Protein 4LLS (pdb70)

Radius of gyration: 24.39 Å; Cα contacts (8 Å, |Δi|>4): 1020; chains: 2; bounding box: 48×54×74 Å

Sequence (590 aa):
DLGTENLYFQSMFTQRLDDAAAAAVQAHFDKVLAAFEPLPIVEAMAHATSGGKRLRGFLVLETARLHDIAAGEAIWSATAIEALHAYSLVHDDLPCMDNDDMRRGQPTVHKKWDDATAVLAGDALQTLAFELVTHPGASASAEVRADLALSLARASGAQGMVLGQALDIAAETARAPLSLDEITRLQQGKTGALIGWSAQAGARLAQADTAALKRRYAQALGLAFQIADDILDVTGDSAQVGKAVGKDASAGKATFVSLLGLDAARARAMSLIDEACDSLATYGAKADTLRETARFVVRRTHSMFTQRLDAAAAAVQAHFDKVLAAFEPLPIVEAMAHATSGGKRLRGFLVLETARRLHDIAAGEAIWSATAIEALHAYSLVHDDLPCMDNDDMRRGQPTVHKKWDDATAVLAGDALQTLAFELVTHPGASASAEVRADLALSLARASGAQGMVLGQALDIAAETARAPLSLDEITRLQQQGKTGALIGWSAQAGARLAQADTAALKRYAQALGLAFQIADDILDVTGDSAQVGKAVGKDASAGKATFVSLLGLDAARARRAMSSLIDEACDSSLATYGAKADTLRETARFVVRRTH

CATH classification: 1.10.600.10

Organism: Roseobacter denitrificans (strain ATCC 33942 / OCh 114) (NCBI:txid375451)

Nearest PDB structures (foldseek):
  4llt-assembly1_B  TM=9.983E-01  e=2.658E-37  Roseobacter denitrificans OCh 114
  4kkm-assembly1_B  TM=9.474E-01  e=1.154E-19  Zymomonas mobilis subsp. mobilis ZM4 = ATCC 31821
  4kkm-assembly1_A  TM=9.435E-01  e=1.154E-19  Zymomonas mobilis subsp. mobilis ZM4 = ATCC 31821
  3lom-assembly1_B  TM=9.064E-01  e=6.558E-15  Legionella pneumophila subsp. pneumophila str. Philadelphia 1
  3lom-assembly1_A  TM=9.097E-01  e=1.657E-14  Legionella pneumophila subsp. pneumophila str. Philadelphia 1

Structure (mmCIF, N/CA/C/O backbone):
data_4LLS
#
_entry.id   4LLS
#
_cell.length_a   51.095
_cell.length_b   83.032
_cell.length_c   71.386
_cell.angle_alpha   90.00
_cell.angle_beta   108.87
_cell.angle_gamma   90.00
#
_symmetry.space_group_name_H-M   'P 1 21 1'
#
loop_
_entity.id
_entity.type
_entity.pdbx_description
1 polymer Geranyltranstransferase
2 non-polymer '3-METHYLBUT-3-ENYL TRIHYDROGEN DIPHOSPHATE'
3 non-polymer 'GERANYL S-THIOLODIPHOSPHATE'
4 non-polymer 'CALCIUM ION'
5 water water
#
loop_
_atom_site.group_PDB
_atom_site.id
_atom_site.type_symbol
_atom_site.label_atom_id
_atom_site.label_alt_id
_atom_site.label_comp_id
_atom_site.label_asym_id
_atom_site.label_entity_id
_atom_site.label_seq_id
_atom_site.pdbx_PDB_ins_code
_atom_site.Cartn_x
_atom_site.Cartn_y
_atom_site.Cartn_z
_atom_site.occupancy
_atom_site.B_iso_or_equiv
_atom_site.auth_seq_id
_atom_site.auth_comp_id
_atom_site.auth_asym_id
_atom_site.auth_atom_id
_atom_site.pdbx_PDB_model_num
ATOM 1 N N . ASP A 1 12 ? 9.379 21.959 -0.548 1.00 46.66 -10 ASP A N 1
ATOM 2 C CA . ASP A 1 12 ? 8.670 21.743 -1.847 1.00 46.94 -10 ASP A CA 1
ATOM 3 C C . ASP A 1 12 ? 8.879 20.305 -2.319 1.00 44.04 -10 ASP A C 1
ATOM 4 O O . ASP A 1 12 ? 10.005 19.885 -2.599 1.00 33.14 -10 ASP A O 1
ATOM 6 N N . LEU A 1 13 ? 7.796 19.537 -2.359 1.00 39.95 -9 LEU A N 1
ATOM 7 C CA . LEU A 1 13 ? 7.889 18.117 -2.715 1.00 36.28 -9 LEU A CA 1
ATOM 8 C C . LEU A 1 13 ? 7.729 17.874 -4.220 1.00 35.13 -9 LEU A C 1
ATOM 9 O O . LEU A 1 13 ? 7.856 16.731 -4.684 1.00 32.90 -9 LEU A O 1
ATOM 14 N N . GLY A 1 14 ? 7.480 18.942 -4.991 1.00 35.13 -8 GLY A N 1
ATOM 15 C CA . GLY A 1 14 ? 7.365 18.824 -6.444 1.00 32.28 -8 GLY A CA 1
ATOM 16 C C . GLY A 1 14 ? 6.126 18.056 -6.897 1.00 28.86 -8 GLY A C 1
ATOM 17 O O . GLY A 1 14 ? 6.091 17.515 -8.011 1.00 25.62 -8 GLY A O 1
ATOM 18 N N . THR A 1 15 ? 5.119 17.987 -6.024 1.00 28.14 -7 THR A N 1
ATOM 19 C CA . THR A 1 15 ? 3.902 17.213 -6.291 1.00 23.34 -7 THR A CA 1
ATOM 20 C C . THR A 1 15 ? 3.041 17.814 -7.388 1.00 23.58 -7 THR A C 1
ATOM 21 O O . THR A 1 15 ? 2.489 17.093 -8.221 1.00 20.00 -7 THR A O 1
ATOM 25 N N . GLU A 1 16 ? 2.879 19.131 -7.378 1.00 22.09 -6 GLU A N 1
ATOM 26 C CA . GLU A 1 16 ? 2.051 19.780 -8.387 1.00 22.26 -6 GLU A CA 1
ATOM 27 C C . GLU A 1 16 ? 2.543 19.444 -9.808 1.00 19.03 -6 GLU A C 1
ATOM 28 O O . GLU A 1 16 ? 1.744 19.301 -10.746 1.00 19.95 -6 GLU A O 1
ATOM 34 N N . ASN A 1 17 ? 3.867 19.321 -9.926 1.00 20.19 -5 ASN A N 1
ATOM 35 C CA . ASN A 1 17 ? 4.501 19.085 -11.220 1.00 16.05 -5 ASN A CA 1
ATOM 36 C C . ASN A 1 17 ? 4.102 17.743 -11.799 1.00 15.36 -5 ASN A C 1
ATOM 37 O O . ASN A 1 17 ? 4.319 17.479 -12.977 1.00 17.02 -5 ASN A O 1
ATOM 42 N N . LEU A 1 18 ? 3.568 16.867 -10.957 1.00 16.63 -4 LEU A N 1
ATOM 43 C CA . LEU A 1 18 ? 3.194 15.516 -11.397 1.00 16.87 -4 LEU A CA 1
ATOM 44 C C . LEU A 1 18 ? 1.770 15.359 -11.852 1.00 14.57 -4 LEU A C 1
ATOM 45 O O . LEU A 1 18 ? 1.411 14.341 -12.449 1.00 16.64 -4 LEU A O 1
ATOM 50 N N . TYR A 1 19 ? 0.921 16.364 -11.602 1.00 14.35 -3 TYR A N 1
ATOM 51 C CA . TYR A 1 19 ? -0.440 16.362 -12.095 1.00 13.66 -3 TYR A CA 1
ATOM 52 C C . TYR A 1 19 ? -1.169 15.062 -11.727 1.00 15.07 -3 TYR A C 1
ATOM 53 O O . TYR A 1 19 ? -1.836 14.457 -12.551 1.00 17.23 -3 TYR A O 1
ATOM 62 N N . PHE A 1 20 ? -1.135 14.736 -10.440 1.00 15.72 -2 PHE A N 1
ATOM 63 C CA . PHE A 1 20 ? -1.998 13.658 -9.983 1.00 17.15 -2 PHE A CA 1
ATOM 64 C C . PHE A 1 20 ? -3.474 14.056 -10.075 1.00 16.21 -2 PHE A C 1
ATOM 65 O O . PHE A 1 20 ? -3.823 15.221 -9.919 1.00 16.23 -2 PHE A O 1
ATOM 73 N N . GLN A 1 21 ? -4.348 13.094 -10.334 1.00 16.34 -1 GLN A N 1
ATOM 74 C CA . GLN A 1 21 ? -5.756 13.351 -10.523 1.00 16.66 -1 GLN A CA 1
ATOM 75 C C . GLN A 1 21 ? -6.365 14.015 -9.290 1.00 18.52 -1 GLN A C 1
ATOM 76 O O . GLN A 1 21 ? -5.992 13.728 -8.141 1.00 17.65 -1 GLN A O 1
ATOM 82 N N . SER A 1 22 ? -7.242 14.976 -9.537 1.00 15.94 0 SER A N 1
ATOM 83 C CA . SER A 1 22 ? -7.860 15.759 -8.479 1.00 16.53 0 SER A CA 1
ATOM 84 C C . SER A 1 22 ? -8.497 14.920 -7.354 1.00 16.31 0 SER A C 1
ATOM 85 O O . SER A 1 22 ? -8.301 15.197 -6.177 1.00 17.02 0 SER A O 1
ATOM 88 N N . MET A 1 23 ? -9.243 13.907 -7.732 1.00 17.90 1 MET A N 1
ATOM 89 C CA . MET A 1 23 ? -9.983 13.136 -6.726 1.00 18.42 1 MET A CA 1
ATOM 90 C C . MET A 1 23 ? -8.968 12.396 -5.855 1.00 17.80 1 MET A C 1
ATOM 91 O O . MET A 1 23 ? -9.153 12.298 -4.632 1.00 17.52 1 MET A O 1
ATOM 96 N N . PHE A 1 24 ? -7.950 11.811 -6.482 1.00 14.60 2 PHE A N 1
ATOM 97 C CA . PHE A 1 24 ? -6.870 11.141 -5.758 1.00 14.79 2 PHE A CA 1
ATOM 98 C C . PHE A 1 24 ? -6.217 12.122 -4.793 1.00 13.85 2 PHE A C 1
ATOM 99 O O . PHE A 1 24 ? -6.140 11.847 -3.588 1.00 15.66 2 PHE A O 1
ATOM 107 N N . THR A 1 25 ? -5.844 13.306 -5.257 1.00 14.50 3 THR A N 1
ATOM 108 C CA . THR A 1 25 ? -5.182 14.263 -4.399 1.00 14.75 3 THR A CA 1
ATOM 109 C C . THR A 1 25 ? -6.072 14.660 -3.206 1.00 15.14 3 THR A C 1
ATOM 110 O O . THR A 1 25 ? -5.586 14.735 -2.074 1.00 18.33 3 THR A O 1
ATOM 114 N N . GLN A 1 26 ? -7.349 14.948 -3.459 1.00 15.92 4 GLN A N 1
ATOM 115 C CA . GLN A 1 26 ? -8.285 15.364 -2.415 1.00 17.70 4 GLN A CA 1
ATOM 116 C C . GLN A 1 26 ? -8.431 14.240 -1.372 1.00 18.98 4 GLN A C 1
ATOM 117 O O . GLN A 1 26 ? -8.364 14.483 -0.149 1.00 17.96 4 GLN A O 1
ATOM 123 N N . ARG A 1 27 ? -8.581 13.021 -1.863 1.00 15.27 5 ARG A N 1
ATOM 124 C CA . ARG A 1 27 ? -8.809 11.846 -0.997 1.00 15.14 5 ARG A CA 1
ATOM 125 C C . ARG A 1 27 ? -7.592 11.506 -0.183 1.00 16.37 5 ARG A C 1
ATOM 126 O O . ARG A 1 27 ? -7.717 11.105 0.987 1.00 16.30 5 ARG A O 1
ATOM 134 N N . LEU A 1 28 ? -6.394 11.679 -0.735 1.00 15.48 6 LEU A N 1
ATOM 135 C CA . LEU A 1 28 ? -5.173 11.381 0.002 1.00 14.72 6 LEU A CA 1
ATOM 136 C C . LEU A 1 28 ? -4.992 12.436 1.091 1.00 17.76 6 LEU A C 1
ATOM 137 O O . LEU A 1 28 ? -4.623 12.135 2.239 1.00 17.01 6 LEU A O 1
ATOM 142 N N . ASP A 1 29 ? -5.239 13.692 0.760 1.00 16.02 7 ASP A N 1
ATOM 143 C CA A ASP A 1 29 ? -5.137 14.793 1.729 0.50 18.16 7 ASP A CA 1
ATOM 144 C CA B ASP A 1 29 ? -5.102 14.765 1.743 0.50 18.35 7 ASP A CA 1
ATOM 145 C C . ASP A 1 29 ? -6.133 14.572 2.863 1.00 18.48 7 ASP A C 1
ATOM 146 O O . ASP A 1 29 ? -5.812 14.778 4.040 1.00 19.77 7 ASP A O 1
ATOM 155 N N . ALA A 1 30 ? -7.338 14.136 2.518 1.00 17.80 8 ALA A N 1
ATOM 156 C CA . ALA A 1 30 ? -8.401 13.975 3.538 1.00 20.53 8 ALA A CA 1
ATOM 157 C C . ALA A 1 30 ? -8.046 12.783 4.406 1.00 19.50 8 ALA A C 1
ATOM 158 O O . ALA A 1 30 ? -8.252 12.816 5.627 1.00 20.04 8 ALA A O 1
ATOM 160 N N . ALA A 1 31 ? -7.448 11.759 3.813 1.00 17.60 9 ALA A N 1
ATOM 161 C CA . ALA A 1 31 ? -7.113 10.556 4.574 1.00 18.20 9 ALA A CA 1
ATOM 162 C C . ALA A 1 31 ? -5.986 10.878 5.554 1.00 15.85 9 ALA A C 1
ATOM 163 O O . ALA A 1 31 ? -5.994 10.441 6.733 1.00 16.41 9 ALA A O 1
ATOM 165 N N . ALA A 1 32 ? -5.020 11.683 5.148 1.00 16.97 10 ALA A N 1
ATOM 166 C CA . ALA A 1 32 ? -3.938 12.033 6.060 1.00 16.01 10 ALA A CA 1
ATOM 167 C C . ALA A 1 32 ? -4.480 12.812 7.243 1.00 16.52 10 ALA A C 1
ATOM 168 O O . ALA A 1 32 ? -4.083 12.580 8.389 1.00 18.04 10 ALA A O 1
ATOM 170 N N . ALA A 1 33 ? -5.351 13.764 6.979 1.00 15.60 11 ALA A N 1
ATOM 171 C CA . ALA A 1 33 ? -5.919 14.550 8.073 1.00 16.78 11 ALA A CA 1
ATOM 172 C C . ALA A 1 33 ? -6.791 13.653 8.992 1.00 15.16 11 ALA A C 1
ATOM 173 O O . ALA A 1 33 ? -6.728 13.809 10.221 1.00 16.51 11 ALA A O 1
ATOM 175 N N . ALA A 1 34 ? -7.561 12.731 8.417 1.00 15.17 12 ALA A N 1
ATOM 176 C CA . ALA A 1 34 ? -8.414 11.835 9.179 1.00 15.18 12 ALA A CA 1
ATOM 177 C C . ALA A 1 34 ? -7.623 10.872 10.068 1.00 14.59 12 ALA A C 1
ATOM 178 O O . ALA A 1 34 ? -7.965 10.696 11.227 1.00 12.70 12 ALA A O 1
ATOM 180 N N . VAL A 1 35 ? -6.525 10.331 9.544 1.00 13.62 13 VAL A N 1
ATOM 181 C CA . VAL A 1 35 ? -5.673 9.452 10.346 1.00 13.24 13 VAL A CA 1
ATOM 182 C C . VAL A 1 35 ? -5.038 10.231 11.486 1.00 12.83 13 VAL A C 1
ATOM 183 O O . VAL A 1 35 ? -5.002 9.769 12.622 1.00 12.41 13 VAL A O 1
ATOM 187 N N . GLN A 1 36 ? -4.516 11.411 11.209 1.00 12.62 14 GLN A N 1
ATOM 188 C CA . GLN A 1 36 ? -3.914 12.207 12.273 1.00 12.78 14 GLN A CA 1
ATOM 189 C C . GLN A 1 36 ? -4.932 12.556 13.342 1.00 13.97 14 GLN A C 1
ATOM 190 O O . GLN A 1 36 ? -4.628 12.429 14.535 1.00 13.42 14 GLN A O 1
ATOM 196 N N . ALA A 1 37 ? -6.153 12.888 12.927 1.00 13.12 15 ALA A N 1
ATOM 197 C CA . ALA A 1 37 ? -7.202 13.246 13.893 1.00 15.08 15 ALA A CA 1
ATOM 198 C C . ALA A 1 37 ? -7.541 12.075 14.779 1.00 15.15 15 ALA A C 1
ATOM 199 O O . ALA A 1 37 ? -7.761 12.230 15.973 1.00 15.96 15 ALA A O 1
ATOM 201 N N . HIS A 1 38 ? -7.531 10.878 14.212 1.00 13.90 16 HIS A N 1
ATOM 202 C CA . HIS A 1 38 ? -7.866 9.683 14.961 1.00 14.04 16 HIS A CA 1
ATOM 203 C C . HIS A 1 38 ? -6.756 9.325 15.942 1.00 12.94 16 HIS A C 1
ATOM 204 O O . HIS A 1 38 ? -7.046 8.999 17.096 1.00 13.93 16 HIS A O 1
ATOM 211 N N . PHE A 1 39 ? -5.500 9.422 15.550 1.00 13.20 17 PHE A N 1
ATOM 212 C CA . PHE A 1 39 ? -4.393 9.252 16.494 1.00 12.77 17 PHE A CA 1
ATOM 213 C C . PHE A 1 39 ? -4.512 10.253 17.633 1.00 12.69 17 PHE A C 1
ATOM 214 O O . PHE A 1 39 ? -4.391 9.926 18.792 1.00 14.23 17 PHE A O 1
ATOM 222 N N . ASP A 1 40 ? -4.826 11.481 17.290 1.00 13.24 18 ASP A N 1
ATOM 223 C CA . ASP A 1 40 ? -4.919 12.530 18.308 1.00 13.85 18 ASP A CA 1
ATOM 224 C C . ASP A 1 40 ? -5.979 12.157 19.329 1.00 14.87 18 ASP A C 1
ATOM 225 O O . ASP A 1 40 ? -5.781 12.298 20.535 1.00 14.89 18 ASP A O 1
ATOM 230 N N . LYS A 1 41 ? -7.134 11.719 18.851 1.00 14.45 19 LYS A N 1
ATOM 231 C CA . LYS A 1 41 ? -8.263 11.400 19.741 1.00 15.35 19 LYS A CA 1
ATOM 232 C C . LYS A 1 41 ? -7.960 10.183 20.612 1.00 17.91 19 LYS A C 1
ATOM 233 O O . LYS A 1 41 ? -8.180 10.187 21.822 1.00 18.42 19 LYS A O 1
ATOM 239 N N . VAL A 1 42 ? -7.365 9.153 20.014 1.00 15.45 20 VAL A N 1
ATOM 240 C CA . VAL A 1 42 ? -7.086 7.937 20.757 1.00 15.18 20 VAL A CA 1
ATOM 241 C C . VAL A 1 42 ? -5.981 8.132 21.803 1.00 15.53 20 VAL A C 1
ATOM 242 O O . VAL A 1 42 ? -6.129 7.702 22.949 1.00 16.97 20 VAL A O 1
ATOM 246 N N . LEU A 1 43 ? -4.938 8.873 21.471 1.00 13.84 21 LEU A N 1
ATOM 247 C CA . LEU A 1 43 ? -3.796 9.097 22.343 1.00 14.34 21 LEU A CA 1
ATOM 248 C C . LEU A 1 43 ? -4.119 10.118 23.453 1.00 16.58 21 LEU A C 1
ATOM 249 O O . LEU A 1 43 ? -3.488 10.126 24.500 1.00 17.42 21 LEU A O 1
ATOM 254 N N . ALA A 1 44 ? -5.154 10.919 23.221 1.00 17.74 22 ALA A N 1
ATOM 255 C CA . ALA A 1 44 ? -5.589 11.889 24.242 1.00 18.28 22 ALA A CA 1
ATOM 256 C C . ALA A 1 44 ? -5.995 11.221 25.539 1.00 20.85 22 ALA A C 1
ATOM 257 O O . ALA A 1 44 ? -5.974 11.887 26.576 1.00 23.05 22 ALA A O 1
ATOM 259 N N . ALA A 1 45 ? -6.440 9.967 25.453 1.00 20.07 23 ALA A N 1
ATOM 260 C CA . ALA A 1 45 ? -6.890 9.195 26.622 1.00 23.55 23 ALA A CA 1
ATOM 261 C C . ALA A 1 45 ? -5.735 8.663 27.463 1.00 23.31 23 ALA A C 1
ATOM 262 O O . ALA A 1 45 ? -5.968 8.193 28.586 1.00 28.16 23 AL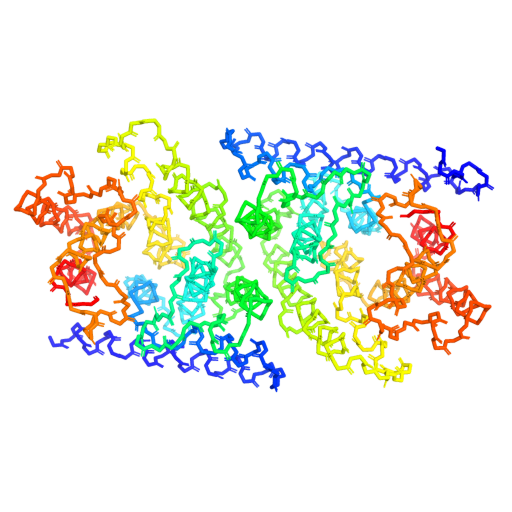A A O 1
ATOM 264 N N . PHE A 1 46 ? -4.504 8.755 26.955 1.00 18.25 24 PHE A N 1
ATOM 265 C CA . PHE A 1 46 ? -3.330 8.193 27.626 1.00 16.17 24 PHE A CA 1
ATOM 266 C C . PHE A 1 46 ? -2.605 9.271 28.459 1.00 21.23 24 PHE A C 1
ATOM 267 O O . PHE A 1 46 ? -2.719 10.491 28.194 1.00 23.85 24 PHE A O 1
ATOM 275 N N . GLU A 1 47 ? -1.819 8.843 29.449 1.00 19.51 25 GLU A N 1
ATOM 276 C CA . GLU A 1 47 ? -1.145 9.794 30.341 1.00 23.26 25 GLU A CA 1
ATOM 277 C C . GLU A 1 47 ? -0.051 10.555 29.626 1.00 27.09 25 GLU A C 1
ATOM 278 O O . GLU A 1 47 ? 0.701 9.971 28.851 1.00 25.42 25 GLU A O 1
ATOM 284 N N . PRO A 1 48 ? 0.197 11.800 30.056 1.00 34.13 26 PRO A N 1
ATOM 285 C CA . PRO A 1 48 ? 1.225 12.633 29.451 1.00 37.55 26 PRO A CA 1
ATOM 286 C C . PRO A 1 48 ? 2.642 12.311 29.936 1.00 40.76 26 PRO A C 1
ATOM 287 O O . PRO A 1 48 ? 3.216 13.058 30.736 1.00 48.04 26 PRO A O 1
ATOM 291 N N . LEU A 1 49 ? 3.169 11.174 29.496 1.00 27.63 27 LEU A N 1
ATOM 292 C CA . LEU A 1 49 ? 4.488 10.728 29.864 1.00 24.12 27 LEU A CA 1
ATOM 293 C C . LEU A 1 49 ? 5.348 10.634 28.613 1.00 23.26 27 LEU A C 1
ATOM 294 O O . LEU A 1 49 ? 4.810 10.585 27.502 1.00 22.10 27 LEU A O 1
ATOM 299 N N . PRO A 1 50 ? 6.673 10.565 28.768 1.00 23.24 28 PRO A N 1
ATOM 300 C CA . PRO A 1 50 ? 7.527 10.574 27.596 1.00 21.86 28 PRO A CA 1
ATOM 301 C C . PRO A 1 50 ? 7.182 9.468 26.597 1.00 20.39 28 PRO A C 1
ATOM 302 O O . PRO A 1 50 ? 7.147 9.710 25.402 1.00 19.26 28 PRO A O 1
ATOM 306 N N . ILE A 1 51 ? 6.878 8.278 27.088 1.00 20.10 29 ILE A N 1
ATOM 307 C CA . ILE A 1 51 ? 6.582 7.198 26.171 1.00 22.54 29 ILE A CA 1
ATOM 308 C C . ILE A 1 51 ? 5.402 7.559 25.270 1.00 18.28 29 ILE A C 1
ATOM 309 O O . ILE A 1 51 ? 5.392 7.197 24.083 1.00 16.41 29 ILE A O 1
ATOM 314 N N . VAL A 1 52 ? 4.378 8.172 25.830 1.00 17.26 30 VAL A N 1
ATOM 315 C CA . VAL A 1 52 ? 3.183 8.535 25.071 1.00 18.16 30 VAL A CA 1
ATOM 316 C C . VAL A 1 52 ? 3.463 9.699 24.120 1.00 17.28 30 VAL A C 1
ATOM 317 O O . VAL A 1 52 ? 2.962 9.736 22.984 1.00 17.38 30 VAL A O 1
ATOM 321 N N . GLU A 1 53 ? 4.260 10.659 24.565 1.00 18.89 31 GLU A N 1
ATOM 322 C CA . GLU A 1 53 ? 4.712 11.720 23.670 1.00 19.10 31 GLU A CA 1
ATOM 323 C C . GLU A 1 53 ? 5.493 11.138 22.480 1.00 15.16 31 GLU A C 1
ATOM 324 O O . GLU A 1 53 ? 5.363 11.604 21.343 1.00 16.96 31 GLU A O 1
ATOM 330 N N . ALA A 1 54 ? 6.316 10.134 22.756 1.00 15.24 32 ALA A N 1
ATOM 331 C CA . ALA A 1 54 ? 7.062 9.410 21.717 1.00 14.82 32 ALA A CA 1
ATOM 332 C C . ALA A 1 54 ? 6.149 8.624 20.753 1.00 12.31 32 ALA A C 1
ATOM 333 O O . ALA A 1 54 ? 6.366 8.604 19.554 1.00 13.43 32 ALA A O 1
ATOM 335 N N . MET A 1 55 ? 5.083 8.044 21.287 1.00 14.26 33 MET A N 1
ATOM 336 C CA . MET A 1 55 ? 4.086 7.410 20.441 1.00 14.82 33 MET A CA 1
ATOM 337 C C . MET A 1 55 ? 3.477 8.426 19.474 1.00 14.76 33 MET A C 1
ATOM 338 O O . MET A 1 55 ? 3.246 8.104 18.302 1.00 13.60 33 MET A O 1
ATOM 343 N N . ALA A 1 56 ? 3.146 9.622 19.964 1.00 13.17 34 ALA A N 1
ATOM 344 C CA . ALA A 1 56 ? 2.546 10.647 19.140 1.00 13.44 34 ALA A CA 1
ATOM 345 C C . ALA A 1 56 ? 3.562 11.144 18.106 1.00 13.25 34 ALA A C 1
ATOM 346 O O . ALA A 1 56 ? 3.228 11.363 16.928 1.00 17.32 34 ALA A O 1
ATOM 348 N N . HIS A 1 57 ? 4.809 11.288 18.526 1.00 14.55 35 HIS A N 1
ATOM 349 C CA . HIS A 1 57 ? 5.876 11.722 17.623 1.00 15.47 35 HIS A CA 1
ATOM 350 C C . HIS A 1 57 ? 5.988 10.759 16.445 1.00 14.56 35 HIS A C 1
ATOM 351 O O . HIS A 1 57 ? 6.144 11.150 15.291 1.00 17.12 35 HIS A O 1
ATOM 358 N N . ALA A 1 58 ? 6.037 9.476 16.770 1.00 13.22 36 ALA A N 1
ATOM 359 C CA . ALA A 1 58 ? 6.278 8.429 15.795 1.00 14.66 36 ALA A CA 1
ATOM 360 C C . ALA A 1 58 ? 5.140 8.207 14.816 1.00 13.19 36 ALA A C 1
ATOM 361 O O . ALA A 1 58 ? 5.358 7.638 13.711 1.00 16.01 36 ALA A O 1
ATOM 363 N N . THR A 1 59 ? 3.934 8.594 15.199 1.00 12.67 37 THR A N 1
ATOM 364 C CA . THR A 1 59 ? 2.797 8.437 14.364 1.00 13.72 37 THR A CA 1
ATOM 365 C C . THR A 1 59 ? 2.393 9.687 13.591 1.00 15.55 37 THR A C 1
ATOM 366 O O . THR A 1 59 ? 1.449 9.632 12.819 1.00 18.52 37 THR A O 1
ATOM 370 N N . SER A 1 60 ? 3.044 10.819 13.860 1.00 16.44 38 SER A N 1
ATOM 371 C CA . SER A 1 60 ? 2.762 12.051 13.174 1.00 18.58 38 SER A CA 1
ATOM 372 C C . SER A 1 60 ? 3.445 12.017 11.802 1.00 19.05 38 SER A C 1
ATOM 373 O O . SER A 1 60 ? 4.524 11.454 11.630 1.00 21.47 38 SER A O 1
ATOM 376 N N . GLY A 1 61 ? 2.783 12.600 10.829 1.00 22.42 39 GLY A N 1
ATOM 377 C CA . GLY A 1 61 ? 3.352 12.718 9.521 1.00 22.37 39 GLY A CA 1
ATOM 378 C C . GLY A 1 61 ? 3.330 11.405 8.767 1.00 19.25 39 GLY A C 1
ATOM 379 O O . GLY A 1 61 ? 2.655 10.456 9.150 1.00 20.96 39 GLY A O 1
ATOM 380 N N . GLY A 1 62 ? 4.079 11.369 7.699 1.00 20.00 40 GLY A N 1
ATOM 381 C CA . GLY A 1 62 ? 4.007 10.269 6.759 1.00 16.63 40 GLY A CA 1
ATOM 382 C C . GLY A 1 62 ? 3.032 10.509 5.653 1.00 15.28 40 GLY A C 1
ATOM 383 O O . GLY A 1 62 ? 2.127 11.347 5.757 1.00 17.04 40 GLY A O 1
ATOM 384 N N . LYS A 1 63 ? 3.222 9.789 4.561 1.00 13.88 41 LYS A N 1
ATOM 385 C CA . LYS A 1 63 ? 2.310 9.873 3.434 1.00 13.66 41 LYS A CA 1
ATOM 386 C C . LYS A 1 63 ? 0.944 9.251 3.717 1.00 12.66 41 LYS A C 1
ATOM 387 O O . LYS A 1 63 ? -0.058 9.563 3.023 1.00 14.48 41 LYS A O 1
ATOM 393 N N . ARG A 1 64 ? 0.881 8.349 4.694 1.00 12.31 42 ARG A N 1
ATOM 394 C CA . ARG A 1 64 ? -0.327 7.559 4.958 1.00 12.04 42 ARG A CA 1
ATOM 395 C C . ARG A 1 64 ? -0.747 6.643 3.833 1.00 12.09 42 ARG A C 1
ATOM 396 O O . ARG A 1 64 ? -1.946 6.340 3.668 1.00 11.87 42 ARG A O 1
ATOM 404 N N . LEU A 1 65 ? 0.187 6.133 3.058 1.00 11.58 43 LEU A N 1
ATOM 405 C CA . LEU A 1 65 ? -0.178 5.228 1.998 1.00 11.59 43 LEU A CA 1
ATOM 406 C C . LEU A 1 65 ? -1.016 4.054 2.531 1.00 11.06 43 LEU A C 1
ATOM 407 O O . LEU A 1 65 ? -2.016 3.653 1.920 1.00 11.81 43 LEU A O 1
ATOM 412 N N . ARG A 1 66 ? -0.572 3.431 3.615 1.00 10.83 44 ARG A N 1
ATOM 413 C CA . ARG A 1 66 ? -1.206 2.213 4.079 1.00 10.07 44 ARG A CA 1
ATOM 414 C C . ARG A 1 66 ? -2.594 2.538 4.657 1.00 10.55 44 ARG A C 1
ATOM 415 O O . ARG A 1 66 ? -3.577 1.896 4.317 1.00 9.61 44 ARG A O 1
ATOM 423 N N . GLY A 1 67 ? -2.694 3.572 5.471 1.00 11.37 45 GLY A N 1
ATOM 424 C CA . GLY A 1 67 ? -4.016 3.990 5.910 1.00 11.97 45 GLY A CA 1
ATOM 425 C C . GLY A 1 67 ? -4.958 4.433 4.809 1.00 10.61 45 GLY A C 1
ATOM 426 O O . GLY A 1 67 ? -6.164 4.090 4.781 1.00 11.27 45 GLY A O 1
ATOM 427 N N . PHE A 1 68 ? -4.382 5.075 3.803 1.00 11.83 46 PHE A N 1
ATOM 428 C CA . PHE A 1 68 ? -5.165 5.459 2.621 1.00 11.57 46 PHE A CA 1
ATOM 429 C C . PHE A 1 68 ? -5.687 4.251 1.879 1.00 11.34 46 PHE A C 1
ATOM 430 O O . PHE A 1 68 ? -6.852 4.230 1.417 1.00 12.72 46 PHE A O 1
ATOM 438 N N . LEU A 1 69 ? -4.863 3.225 1.710 1.00 10.93 47 LEU A N 1
ATOM 439 C CA . LEU A 1 69 ? -5.327 2.003 1.085 1.00 11.08 47 LEU A CA 1
ATOM 440 C C . LEU A 1 69 ? -6.524 1.402 1.804 1.00 11.54 47 LEU A C 1
ATOM 441 O O . LEU A 1 69 ? -7.452 0.885 1.189 1.00 11.52 47 LEU A O 1
ATOM 446 N N . VAL A 1 70 ? -6.473 1.419 3.136 1.00 10.60 48 VAL A N 1
ATOM 447 C CA . VAL A 1 70 ? -7.594 0.896 3.911 1.00 11.00 48 VAL A CA 1
ATOM 448 C C . VAL A 1 70 ? -8.848 1.706 3.632 1.00 11.21 48 VAL A C 1
ATOM 449 O O . VAL A 1 70 ? -9.900 1.154 3.305 1.00 11.83 48 VAL A O 1
ATOM 453 N N . LEU A 1 71 ? -8.722 3.010 3.711 1.00 11.95 49 LEU A N 1
ATOM 454 C CA . LEU A 1 71 ? -9.893 3.893 3.516 1.00 12.45 49 LEU A CA 1
ATOM 455 C C . LEU A 1 71 ? -10.444 3.759 2.105 1.00 12.39 49 LEU A C 1
ATOM 456 O O . LEU A 1 71 ? -11.654 3.745 1.901 1.00 12.73 49 LEU A O 1
ATOM 461 N N . GLU A 1 72 ? -9.575 3.661 1.125 1.00 11.83 50 GLU A N 1
ATOM 462 C CA . GLU A 1 72 ? -10.045 3.636 -0.262 1.00 12.91 50 GLU A CA 1
ATOM 463 C C . GLU A 1 72 ? -10.562 2.280 -0.688 1.00 13.91 50 GLU A C 1
ATOM 464 O O . GLU A 1 72 ? -11.498 2.189 -1.477 1.00 14.02 50 GLU A O 1
ATOM 470 N N . THR A 1 73 ? -9.986 1.189 -0.199 1.00 11.56 51 THR A N 1
ATOM 471 C CA . THR A 1 73 ? -10.581 -0.107 -0.461 1.00 11.63 51 THR A CA 1
ATOM 472 C C . THR A 1 73 ? -11.892 -0.280 0.309 1.00 13.92 51 THR A C 1
ATOM 473 O O . THR A 1 73 ? -12.798 -0.954 -0.174 1.00 14.00 51 THR A O 1
ATOM 477 N N . ALA A 1 74 ? -12.014 0.327 1.478 1.00 13.10 52 ALA A N 1
ATOM 478 C CA . ALA A 1 74 ? -13.315 0.336 2.180 1.00 14.10 52 ALA A CA 1
ATOM 479 C C . ALA A 1 74 ? -14.365 1.082 1.349 1.00 15.25 52 ALA A C 1
ATOM 480 O O . ALA A 1 74 ? -15.489 0.578 1.155 1.00 15.03 52 ALA A O 1
ATOM 482 N N . ARG A 1 75 ? -13.966 2.219 0.809 1.00 13.38 53 ARG A N 1
ATOM 483 C CA . ARG A 1 75 ? -14.872 3.027 -0.066 1.00 13.81 53 ARG A CA 1
ATOM 484 C C . ARG A 1 75 ? -15.326 2.188 -1.242 1.00 15.82 53 ARG A C 1
ATOM 485 O O . ARG A 1 75 ? -16.528 2.132 -1.595 1.00 18.06 53 ARG A O 1
ATOM 493 N N . LEU A 1 76 ? -14.399 1.446 -1.824 1.00 13.78 54 LEU A N 1
ATOM 494 C CA . LEU A 1 76 ? -14.660 0.588 -2.972 1.00 14.48 54 LEU A CA 1
ATOM 495 C C . LEU A 1 76 ? -15.742 -0.443 -2.642 1.00 18.13 54 LEU A C 1
ATOM 496 O O . LEU A 1 76 ? -16.520 -0.863 -3.524 1.00 17.52 54 LEU A O 1
ATOM 501 N N . HIS A 1 77 ? -15.767 -0.864 -1.375 1.00 15.68 55 HIS A N 1
ATOM 502 C CA . HIS A 1 77 ? -16.684 -1.911 -0.924 1.00 19.26 55 HIS A CA 1
ATOM 503 C C . HIS A 1 77 ? -17.847 -1.313 -0.115 1.00 17.33 55 HIS A C 1
ATOM 504 O O . HIS A 1 77 ? -18.574 -2.064 0.545 1.00 19.80 55 HIS A O 1
ATOM 511 N N . ASP A 1 78 ? -18.094 -0.027 -0.293 1.00 18.17 56 ASP A N 1
ATOM 512 C CA . ASP A 1 78 ? -19.199 0.706 0.360 1.00 19.05 56 ASP A CA 1
ATOM 513 C C . ASP A 1 78 ? -19.233 0.559 1.893 1.00 21.39 56 ASP A C 1
ATOM 514 O O . ASP A 1 78 ? -20.304 0.478 2.534 1.00 22.68 56 ASP A O 1
ATOM 519 N N . ILE A 1 79 ? -18.051 0.524 2.492 1.00 15.76 57 ILE A N 1
ATOM 520 C CA . ILE A 1 79 ? -17.913 0.505 3.947 1.00 16.56 57 ILE A CA 1
ATOM 521 C C . ILE A 1 79 ? -17.732 1.941 4.451 1.00 16.92 57 ILE A C 1
ATOM 522 O O . ILE A 1 79 ? -16.955 2.686 3.893 1.00 21.40 57 ILE A O 1
ATOM 527 N N . ALA A 1 80 ? -18.399 2.281 5.552 1.00 21.17 58 ALA A N 1
ATOM 528 C CA . ALA A 1 80 ? -18.418 3.641 6.079 1.00 22.66 58 ALA A CA 1
ATOM 529 C C . ALA A 1 80 ? -17.012 4.060 6.497 1.00 20.10 58 ALA A C 1
ATOM 530 O O . ALA A 1 80 ? -16.305 3.288 7.161 1.00 17.24 58 ALA A O 1
ATOM 532 N N . ALA A 1 81 ? -16.655 5.288 6.178 1.00 19.16 59 ALA A N 1
ATOM 533 C CA . ALA A 1 81 ? -15.382 5.874 6.568 1.00 18.05 59 ALA A CA 1
ATOM 534 C C . ALA A 1 81 ? -15.220 5.890 8.071 1.00 18.19 59 ALA A C 1
ATOM 535 O O . ALA A 1 81 ? -14.097 5.730 8.593 1.00 18.82 59 ALA A O 1
ATOM 537 N N . GLY A 1 82 ? -16.325 6.099 8.789 1.00 17.32 60 GLY A N 1
ATOM 538 C CA . GLY A 1 82 ? -16.280 6.158 10.232 1.00 18.08 60 GLY A CA 1
ATOM 539 C C . GLY A 1 82 ? -15.928 4.847 10.891 1.00 19.77 60 GLY A C 1
ATOM 540 O O . GLY A 1 82 ? -15.468 4.867 12.037 1.00 20.45 60 GLY A O 1
ATOM 541 N N . GLU A 1 83 ? -16.172 3.728 10.197 1.00 17.45 61 GLU A N 1
ATOM 542 C CA . GLU A 1 83 ? -15.695 2.398 10.602 1.00 16.96 61 GLU A CA 1
ATOM 543 C C . GLU A 1 83 ? -14.257 2.167 10.109 1.00 14.87 61 GLU A C 1
ATOM 544 O O . GLU A 1 83 ? -13.367 1.746 10.868 1.00 13.96 61 GLU A O 1
ATOM 550 N N . ALA A 1 84 ? -13.998 2.503 8.850 1.00 14.99 62 ALA A N 1
ATOM 551 C CA . ALA A 1 84 ? -12.736 2.141 8.228 1.00 14.23 62 ALA A CA 1
ATOM 552 C C . ALA A 1 84 ? -11.582 2.869 8.892 1.00 14.23 62 ALA A C 1
ATOM 553 O O . ALA A 1 84 ? -10.465 2.364 8.893 1.00 11.97 62 ALA A O 1
ATOM 555 N N . ILE A 1 85 ? -11.814 4.062 9.430 1.00 13.09 63 ILE A N 1
ATOM 556 C CA . ILE A 1 85 ? -10.750 4.834 10.096 1.00 11.78 63 ILE A CA 1
ATOM 557 C C . ILE A 1 85 ? -10.022 4.008 11.180 1.00 12.20 63 ILE A C 1
ATOM 558 O O . ILE A 1 85 ? -8.847 4.242 11.446 1.00 12.18 63 ILE A O 1
ATOM 563 N N . TRP A 1 86 ? -10.740 3.122 11.888 1.00 12.11 64 TRP A N 1
ATOM 564 C CA . TRP A 1 86 ? -10.110 2.339 12.939 1.00 12.64 64 TRP A CA 1
ATOM 565 C C . TRP A 1 86 ? -9.000 1.469 12.338 1.00 11.31 64 TRP A C 1
ATOM 566 O O . TRP A 1 86 ? -7.897 1.375 12.908 1.00 11.70 64 TRP A O 1
ATOM 577 N N . SER A 1 87 ? -9.313 0.751 11.267 1.00 11.37 65 SER A N 1
ATOM 578 C CA . SER A 1 87 ? -8.334 -0.122 10.630 1.00 10.83 65 SER A CA 1
ATOM 579 C C . SER A 1 87 ? -7.242 0.681 9.922 1.00 11.40 65 SER A C 1
AT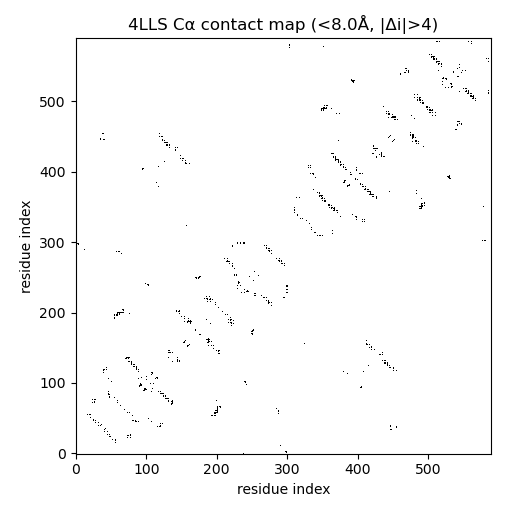OM 580 O O . SER A 1 87 ? -6.064 0.275 9.886 1.00 10.94 65 SER A O 1
ATOM 583 N N . ALA A 1 88 ? -7.581 1.831 9.378 1.00 11.31 66 ALA A N 1
ATOM 584 C CA . ALA A 1 88 ? -6.580 2.693 8.762 1.00 10.91 66 ALA A CA 1
ATOM 585 C C . ALA A 1 88 ? -5.562 3.189 9.776 1.00 9.89 66 ALA A C 1
ATOM 586 O O . ALA A 1 88 ? -4.351 3.248 9.498 1.00 10.76 66 ALA A O 1
ATOM 588 N N . THR A 1 89 ? -6.048 3.673 10.917 1.00 10.26 67 THR A N 1
ATOM 589 C CA . THR A 1 89 ? -5.185 4.087 11.995 1.00 10.14 67 THR A CA 1
ATOM 590 C C . THR A 1 89 ? -4.383 2.909 12.546 1.00 11.48 67 THR A C 1
ATOM 591 O O . THR A 1 89 ? -3.204 3.059 12.859 1.00 10.75 67 THR A O 1
ATOM 595 N N . ALA A 1 90 ? -5.015 1.748 12.634 1.00 10.18 68 ALA A N 1
ATOM 596 C CA . ALA A 1 90 ? -4.311 0.549 13.115 1.00 10.02 68 ALA A CA 1
ATOM 597 C C . ALA A 1 90 ? -3.085 0.250 12.275 1.00 10.26 68 ALA A C 1
ATOM 598 O O . ALA A 1 90 ? -2.010 -0.008 12.816 1.00 10.57 68 ALA A O 1
ATOM 600 N N . ILE A 1 91 ? -3.237 0.210 10.961 1.00 9.88 69 ILE A N 1
ATOM 601 C CA . ILE A 1 91 ? -2.077 -0.159 10.141 1.00 9.99 69 ILE A CA 1
ATOM 602 C C . ILE A 1 91 ? -1.013 0.928 10.210 1.00 9.35 69 ILE A C 1
ATOM 603 O O . ILE A 1 91 ? 0.188 0.615 10.158 1.00 10.01 69 ILE A O 1
ATOM 608 N N . GLU A 1 92 ? -1.421 2.195 10.297 1.00 9.04 70 GLU A N 1
ATOM 609 C CA . GLU A 1 92 ? -0.455 3.265 10.524 1.00 10.24 70 GLU A CA 1
ATOM 610 C C . GLU A 1 92 ? 0.305 3.163 11.865 1.00 9.65 70 GLU A C 1
ATOM 611 O O . GLU A 1 92 ? 1.502 3.467 11.948 1.00 10.76 70 GLU A O 1
ATOM 617 N N . ALA A 1 93 ? -0.377 2.676 12.897 1.00 10.00 71 ALA A N 1
ATOM 618 C CA . ALA A 1 93 ? 0.281 2.423 14.179 1.00 9.96 71 ALA A CA 1
ATOM 619 C C . ALA A 1 93 ? 1.288 1.286 14.068 1.00 11.05 71 ALA A C 1
ATOM 620 O O . ALA A 1 93 ? 2.416 1.353 14.573 1.00 10.18 71 ALA A O 1
ATOM 622 N N . LEU A 1 94 ? 0.909 0.216 13.390 1.00 9.37 72 LEU A N 1
ATOM 623 C CA . LEU A 1 94 ? 1.794 -0.939 13.187 1.00 9.66 72 LEU A CA 1
ATOM 624 C C . LEU A 1 94 ? 3.019 -0.478 12.383 1.00 10.58 72 LEU A C 1
ATOM 625 O O . LEU A 1 94 ? 4.167 -0.746 12.781 1.00 9.82 72 LEU A O 1
ATOM 630 N N . HIS A 1 95 ? 2.801 0.143 11.250 1.00 9.94 73 HIS A N 1
ATOM 631 C CA . HIS A 1 95 ? 3.879 0.680 10.442 1.00 10.32 73 HIS A CA 1
ATOM 632 C C . HIS A 1 95 ? 4.775 1.563 11.287 1.00 10.08 73 HIS A C 1
ATOM 633 O O . HIS A 1 95 ? 6.021 1.478 11.205 1.00 10.19 73 HIS A O 1
ATOM 640 N N . ALA A 1 96 ? 4.191 2.482 12.036 1.00 9.36 74 ALA A N 1
ATOM 641 C CA . ALA A 1 96 ? 4.996 3.398 12.842 1.00 10.68 74 ALA A CA 1
ATOM 642 C C . ALA A 1 96 ? 5.865 2.637 13.805 1.00 10.03 74 ALA A C 1
ATOM 643 O O . ALA A 1 96 ? 7.046 2.999 13.991 1.00 12.05 74 ALA A O 1
ATOM 645 N N . TYR A 1 97 ? 5.335 1.613 14.441 1.00 11.13 75 TYR A N 1
ATOM 646 C CA . TYR A 1 97 ? 6.126 0.832 15.406 1.00 11.61 75 TYR A CA 1
ATOM 647 C C . TYR A 1 97 ? 7.329 0.242 14.695 1.00 12.00 75 TYR A C 1
ATOM 648 O O . TYR A 1 97 ? 8.481 0.302 15.219 1.00 12.23 75 TYR A O 1
ATOM 657 N N . SER A 1 98 ? 7.126 -0.306 13.515 1.00 11.88 76 SER A N 1
ATOM 658 C CA . SER A 1 98 ? 8.208 -0.968 12.783 1.00 12.58 76 SER A CA 1
ATOM 659 C C . SER A 1 98 ? 9.327 0.007 12.476 1.00 14.05 76 SER A C 1
ATOM 660 O O . SER A 1 98 ? 10.498 -0.361 12.533 1.00 15.64 76 SER A O 1
ATOM 663 N N . LEU A 1 99 ? 8.985 1.258 12.220 1.00 11.15 77 LEU A N 1
ATOM 664 C CA . LEU A 1 99 ? 10.008 2.271 11.859 1.00 12.91 77 LEU A CA 1
ATOM 665 C C . LEU A 1 99 ? 10.758 2.706 13.123 1.00 12.98 77 LEU A C 1
ATOM 666 O O . LEU A 1 99 ? 11.976 2.945 13.067 1.00 14.87 77 LEU A O 1
ATOM 671 N N . VAL A 1 100 ? 10.084 2.804 14.245 1.00 11.73 78 VAL A N 1
ATOM 672 C CA . VAL A 1 100 ? 10.743 3.199 15.494 1.00 13.03 78 VAL A CA 1
ATOM 673 C C . VAL A 1 100 ? 11.806 2.161 15.802 1.00 14.20 78 VAL A C 1
ATOM 674 O O . VAL A 1 100 ? 12.951 2.492 16.175 1.00 15.33 78 VAL A O 1
ATOM 678 N N . HIS A 1 101 ? 11.443 0.898 15.728 1.00 13.40 79 HIS A N 1
ATOM 679 C CA . HIS A 1 101 ? 12.426 -0.166 15.972 1.00 13.60 79 HIS A CA 1
ATOM 680 C C . HIS A 1 101 ? 13.500 -0.251 14.905 1.00 14.79 79 HIS A C 1
ATOM 681 O O . HIS A 1 101 ? 14.677 -0.397 15.255 1.00 16.00 79 HIS A O 1
ATOM 688 N N . ASP A 1 102 ? 13.152 -0.134 13.628 1.00 16.37 80 ASP A N 1
ATOM 689 C CA . ASP A 1 102 ? 14.130 -0.175 12.545 1.00 15.45 80 ASP A CA 1
ATOM 690 C C . ASP A 1 102 ? 15.185 0.907 12.728 1.00 15.58 80 ASP A C 1
ATOM 691 O O . ASP A 1 102 ? 16.342 0.693 12.343 1.00 16.66 80 ASP A O 1
ATOM 696 N N . ASP A 1 103 ? 14.780 2.069 13.209 1.00 14.77 81 ASP A N 1
ATOM 697 C CA . ASP A 1 103 ? 15.694 3.219 13.277 1.00 15.96 81 ASP A CA 1
ATOM 698 C C . ASP A 1 103 ? 16.727 3.029 14.393 1.00 16.70 81 ASP A C 1
ATOM 699 O O . ASP A 1 103 ? 17.681 3.792 14.451 1.00 18.08 81 ASP A O 1
ATOM 704 N N . LEU A 1 104 ? 16.433 2.173 15.365 1.00 15.71 82 LEU A N 1
ATOM 705 C CA . LEU A 1 104 ? 17.292 1.974 16.555 1.00 16.03 82 LEU A CA 1
ATOM 706 C C . LEU A 1 104 ? 18.759 1.823 16.187 1.00 16.21 82 LEU A C 1
ATOM 707 O O . LEU A 1 104 ? 19.106 1.156 15.203 1.00 17.64 82 LEU A O 1
ATOM 712 N N . PRO A 1 105 ? 19.627 2.203 17.151 1.00 19.21 83 PRO A N 1
ATOM 713 C CA . PRO A 1 105 ? 21.061 1.971 16.928 1.00 19.02 83 PRO A CA 1
ATOM 714 C C . PRO A 1 105 ? 21.475 0.528 16.610 1.00 19.92 83 PRO A C 1
ATOM 715 O O . PRO A 1 105 ? 22.408 0.304 15.850 1.00 22.73 83 PRO A O 1
ATOM 719 N N . CYS A 1 106 ? 20.827 -0.448 17.238 1.00 18.53 84 CYS A N 1
ATOM 720 C CA . CYS A 1 106 ? 21.163 -1.836 17.028 1.00 20.70 84 CYS A CA 1
ATOM 721 C C . CYS A 1 106 ? 20.648 -2.376 15.696 1.00 18.61 84 CYS A C 1
ATOM 722 O O . CYS A 1 106 ? 20.895 -3.522 15.336 1.00 20.58 84 CYS A O 1
ATOM 725 N N . MET A 1 107 ? 19.798 -1.584 15.020 1.00 19.28 85 MET A N 1
ATOM 726 C CA . MET A 1 107 ? 19.293 -1.951 13.717 1.00 20.54 85 MET A CA 1
ATOM 727 C C . MET A 1 107 ? 19.871 -1.014 12.660 1.00 22.03 85 MET A C 1
ATOM 728 O O . MET A 1 107 ? 21.082 -1.060 12.386 1.00 23.59 85 MET A O 1
ATOM 733 N N . ASP A 1 108 ? 19.074 -0.117 12.088 1.00 20.44 86 ASP A N 1
ATOM 734 C CA . ASP A 1 108 ? 19.617 0.728 11.013 1.00 19.81 86 ASP A CA 1
ATOM 735 C C . ASP A 1 108 ? 20.303 1.987 11.532 1.00 21.86 86 ASP A C 1
ATOM 736 O O . ASP A 1 108 ? 21.037 2.665 10.776 1.00 22.13 86 ASP A O 1
ATOM 741 N N . ASN A 1 109 ? 20.051 2.354 12.783 1.00 19.90 87 ASN A N 1
ATOM 742 C CA . ASN A 1 109 ? 20.783 3.445 13.408 1.00 22.93 87 ASN A CA 1
ATOM 743 C C . ASN A 1 109 ? 20.622 4.740 12.617 1.00 25.00 87 ASN A C 1
ATOM 744 O O . ASN A 1 109 ? 21.595 5.319 12.117 1.00 27.58 87 ASN A O 1
ATOM 749 N N . ASP A 1 110 ? 19.391 5.241 12.563 1.00 21.70 88 ASP A N 1
ATOM 750 C CA . ASP A 1 110 ? 19.091 6.465 11.853 1.00 20.86 88 ASP A CA 1
ATOM 751 C C . ASP A 1 110 ? 18.641 7.577 12.777 1.00 22.76 88 ASP A C 1
ATOM 752 O O . ASP A 1 110 ? 17.893 7.340 13.730 1.00 23.08 88 ASP A O 1
ATOM 757 N N . ASP A 1 111 ? 19.111 8.788 12.487 1.00 21.40 89 ASP A N 1
ATOM 758 C CA . ASP A 1 111 ? 18.880 9.960 13.316 1.00 21.11 89 ASP A CA 1
ATOM 759 C C . ASP A 1 111 ? 17.659 10.802 12.932 1.00 18.99 89 ASP A C 1
ATOM 760 O O . ASP A 1 111 ? 17.178 11.593 13.743 1.00 20.40 89 ASP A O 1
ATOM 765 N N . MET A 1 112 ? 17.162 10.619 11.709 1.00 17.39 90 MET A N 1
ATOM 766 C CA . MET A 1 112 ? 16.071 11.411 11.182 1.00 19.21 90 MET A CA 1
ATOM 767 C C . MET A 1 112 ? 15.062 10.530 10.447 1.00 17.32 90 MET A C 1
ATOM 768 O O . MET A 1 112 ? 15.440 9.566 9.780 1.00 19.55 90 MET A O 1
ATOM 773 N N . ARG A 1 113 ? 13.791 10.863 10.618 1.00 18.59 91 ARG A N 1
ATOM 774 C CA . ARG A 1 113 ? 12.667 10.153 9.981 1.00 18.73 91 ARG A CA 1
ATOM 775 C C . ARG A 1 113 ? 11.568 11.214 9.837 1.00 19.11 91 ARG A C 1
ATOM 776 O O . ARG A 1 113 ? 11.252 11.926 10.777 1.00 18.93 91 ARG A O 1
ATOM 784 N N . ARG A 1 114 ? 10.981 11.292 8.653 1.00 21.93 92 ARG A N 1
ATOM 785 C CA . ARG A 1 114 ? 9.907 12.248 8.372 1.00 17.92 92 ARG A CA 1
ATOM 786 C C . ARG A 1 114 ? 10.305 13.698 8.715 1.00 19.47 92 ARG A C 1
ATOM 787 O O . ARG A 1 114 ? 9.454 14.507 9.131 1.00 20.39 92 ARG A O 1
ATOM 795 N N . GLY A 1 115 ? 11.584 13.991 8.524 1.00 18.35 93 GLY A N 1
ATOM 796 C CA . GLY A 1 115 ? 12.137 15.340 8.698 1.00 19.86 93 GLY A CA 1
ATOM 797 C C . GLY A 1 115 ? 12.402 15.738 10.129 1.00 22.73 93 GLY A C 1
ATOM 798 O O . GLY A 1 115 ? 12.716 16.898 10.407 1.00 23.73 93 GLY A O 1
ATOM 799 N N . GLN A 1 116 ? 12.245 14.792 11.051 1.00 20.37 94 GLN A N 1
ATOM 800 C CA . GLN A 1 116 ? 12.405 15.070 12.465 1.00 21.95 94 GLN A CA 1
ATOM 801 C C . GLN A 1 116 ? 13.359 14.066 13.108 1.00 19.14 94 GLN A C 1
ATOM 802 O O . GLN A 1 116 ? 13.608 12.984 12.565 1.00 19.34 94 GLN A O 1
ATOM 808 N N . PRO A 1 117 ? 13.868 14.383 14.294 1.00 20.56 95 PRO A N 1
ATOM 809 C CA . PRO A 1 117 ? 14.709 13.401 14.962 1.00 18.60 95 PRO A CA 1
ATOM 810 C C . PRO A 1 117 ? 13.905 12.138 15.223 1.00 17.82 95 PRO A C 1
ATOM 811 O O . PRO A 1 117 ? 12.686 12.207 15.466 1.00 21.00 95 PRO A O 1
ATOM 815 N N . THR A 1 118 ? 14.584 11.014 15.124 1.00 18.68 96 THR A N 1
ATOM 816 C CA . THR A 1 118 ? 13.999 9.754 15.528 1.00 20.45 96 THR A CA 1
ATOM 817 C C . THR A 1 118 ? 13.752 9.682 17.031 1.00 20.60 96 THR A C 1
ATOM 818 O O . THR A 1 118 ? 14.294 10.450 17.824 1.00 18.84 96 THR A O 1
ATOM 822 N N . VAL A 1 119 ? 12.905 8.746 17.452 1.00 18.60 97 VAL A N 1
ATOM 823 C CA . VAL A 1 119 ? 12.520 8.679 18.830 1.00 18.42 97 VAL A CA 1
ATOM 824 C C . VAL A 1 119 ? 13.727 8.516 19.758 1.00 16.32 97 VAL A C 1
ATOM 825 O O . VAL A 1 119 ? 13.770 9.128 20.828 1.00 19.39 97 VAL A O 1
ATOM 829 N N . HIS A 1 120 ? 14.634 7.595 19.428 1.00 16.62 98 HIS A N 1
ATOM 830 C CA . HIS A 1 120 ? 15.752 7.326 20.326 1.00 16.05 98 HIS A CA 1
ATOM 831 C C . HIS A 1 120 ? 16.694 8.524 20.432 1.00 20.15 98 HIS A C 1
ATOM 832 O O . HIS A 1 120 ? 17.434 8.624 21.383 1.00 22.03 98 HIS A O 1
ATOM 839 N N . LYS A 1 121 ? 16.692 9.367 19.410 1.00 20.61 99 LYS A N 1
ATOM 840 C CA . LYS A 1 121 ? 17.509 10.597 19.423 1.00 23.12 99 LYS A CA 1
ATOM 841 C C . LYS A 1 121 ? 16.870 11.691 20.261 1.00 23.04 99 LYS A C 1
ATOM 842 O O . LYS A 1 121 ? 17.537 12.344 21.067 1.00 27.74 99 LYS A O 1
ATOM 848 N N . LYS A 1 122 ? 15.563 11.890 20.109 1.00 21.40 100 LYS A N 1
ATOM 849 C CA . LYS A 1 122 ? 14.831 12.891 20.852 1.00 23.51 100 LYS A CA 1
ATOM 850 C C . LYS A 1 122 ? 14.649 12.518 22.325 1.00 25.81 100 LYS A C 1
ATOM 851 O O . LYS A 1 122 ? 14.587 13.373 23.204 1.00 24.30 100 LYS A O 1
ATOM 857 N N . TRP A 1 123 ? 14.509 11.228 22.580 1.00 22.05 101 TRP A N 1
ATOM 858 C CA . TRP A 1 123 ? 14.430 10.725 23.926 1.00 22.37 101 TRP A CA 1
ATOM 859 C C . TRP A 1 123 ? 15.662 9.845 24.196 1.00 23.06 101 TRP A C 1
ATOM 860 O O . TRP A 1 123 ? 16.758 10.374 24.391 1.00 25.63 101 TRP A O 1
ATOM 871 N N . ASP A 1 124 ? 15.521 8.520 24.146 1.00 18.61 102 ASP A N 1
ATOM 872 C CA . ASP A 1 124 ? 16.601 7.572 24.360 1.00 19.33 102 ASP A CA 1
ATOM 873 C C . ASP A 1 124 ? 16.143 6.189 23.871 1.00 20.34 102 ASP A C 1
ATOM 874 O O . ASP A 1 124 ? 14.994 6.053 23.402 1.00 19.64 102 ASP A O 1
ATOM 879 N N . ASP A 1 125 ? 17.053 5.218 23.876 1.00 21.04 103 ASP A N 1
ATOM 880 C CA . ASP A 1 125 ? 16.783 3.932 23.260 1.00 20.17 103 ASP A CA 1
ATOM 881 C C . ASP A 1 125 ? 15.608 3.270 23.994 1.00 19.00 103 ASP A C 1
ATOM 882 O O . ASP A 1 125 ? 14.772 2.642 23.349 1.00 17.53 103 ASP A O 1
ATOM 887 N N . ALA A 1 126 ? 15.580 3.300 25.317 1.00 17.05 104 ALA A N 1
ATOM 888 C CA . ALA A 1 126 ? 14.526 2.579 26.077 1.00 15.58 104 ALA A CA 1
ATOM 889 C C . ALA A 1 126 ? 13.156 3.131 25.698 1.00 17.27 104 ALA A C 1
ATOM 890 O O . ALA A 1 126 ? 12.183 2.378 25.515 1.00 16.78 104 ALA A O 1
ATOM 892 N N . THR A 1 127 ? 13.066 4.443 25.615 1.00 15.93 105 THR A N 1
ATOM 893 C CA . THR A 1 127 ? 11.808 5.076 25.253 1.00 15.34 105 THR A CA 1
ATOM 894 C C . THR A 1 127 ? 11.388 4.630 23.841 1.00 16.55 105 THR A C 1
ATOM 895 O O . THR A 1 127 ? 10.188 4.371 23.610 1.00 15.17 105 THR A O 1
ATOM 899 N N . ALA A 1 128 ? 12.345 4.482 22.927 1.00 14.52 106 ALA A N 1
ATOM 900 C CA . ALA A 1 128 ? 12.053 4.056 21.571 1.00 14.67 106 ALA A CA 1
ATOM 901 C C . ALA A 1 128 ? 11.574 2.617 21.566 1.00 14.66 106 ALA A C 1
ATOM 902 O O . ALA A 1 128 ? 10.578 2.279 20.885 1.00 14.90 106 ALA A O 1
ATOM 904 N N . VAL A 1 129 ? 12.257 1.732 22.296 1.00 14.82 107 VAL A N 1
ATOM 905 C CA . VAL A 1 129 ? 11.818 0.346 22.376 1.00 14.39 107 VAL A CA 1
ATOM 906 C C . VAL A 1 129 ? 10.383 0.283 22.891 1.00 14.04 107 VAL A C 1
ATOM 907 O O . VAL A 1 129 ? 9.514 -0.383 22.268 1.00 12.38 107 VAL A O 1
ATOM 911 N N . LEU A 1 130 ? 10.085 1.010 23.953 1.00 13.41 108 LEU A N 1
ATOM 912 C CA . LEU A 1 130 ? 8.779 0.892 24.591 1.00 12.39 108 LEU A CA 1
ATOM 913 C C . LEU A 1 130 ? 7.705 1.565 23.773 1.00 12.97 108 LEU A C 1
ATOM 914 O O . LEU A 1 130 ? 6.572 1.065 23.698 1.00 13.30 108 LEU A O 1
ATOM 919 N N . ALA A 1 131 ? 8.015 2.704 23.146 1.00 13.65 109 ALA A N 1
ATOM 920 C CA . ALA A 1 131 ? 7.024 3.361 22.319 1.00 11.89 109 ALA A CA 1
ATOM 921 C C . ALA A 1 131 ? 6.683 2.463 21.132 1.00 11.61 109 ALA A C 1
ATOM 922 O O . ALA A 1 131 ? 5.499 2.382 20.782 1.00 12.48 109 ALA A O 1
ATOM 924 N N . GLY A 1 132 ? 7.660 1.824 20.486 1.00 12.57 110 GLY A N 1
ATOM 925 C CA . GLY A 1 132 ? 7.366 0.899 19.415 1.00 11.18 110 GLY A CA 1
ATOM 926 C C . GLY A 1 132 ? 6.521 -0.262 19.922 1.00 12.08 110 GLY A C 1
ATOM 927 O O . GLY A 1 132 ? 5.558 -0.644 19.279 1.00 11.96 110 GLY A O 1
ATOM 928 N N . ASP A 1 133 ? 6.820 -0.782 21.117 1.00 11.43 111 ASP A N 1
ATOM 929 C CA . ASP A 1 133 ? 6.099 -1.904 21.695 1.00 10.40 111 ASP A CA 1
ATOM 930 C C . ASP A 1 133 ? 4.618 -1.495 21.856 1.00 9.70 111 ASP A C 1
ATOM 931 O O . ASP A 1 133 ? 3.703 -2.251 21.472 1.00 11.37 111 ASP A O 1
ATOM 936 N N . ALA A 1 134 ? 4.365 -0.299 22.431 1.00 11.33 112 ALA A N 1
ATOM 937 C CA . ALA A 1 134 ? 3.022 0.144 22.735 1.00 10.79 112 ALA A CA 1
ATOM 938 C C . ALA A 1 134 ? 2.260 0.459 21.460 1.00 10.92 112 ALA A C 1
ATOM 939 O O . ALA A 1 134 ? 1.029 0.415 21.462 1.00 10.52 112 ALA A O 1
ATOM 941 N N . LEU A 1 135 ? 2.967 0.871 20.412 1.00 10.85 113 LEU A N 1
ATOM 942 C CA . LEU A 1 135 ? 2.323 1.148 19.128 1.00 9.75 113 LEU A CA 1
ATOM 943 C C . LEU A 1 135 ? 1.868 -0.126 18.442 1.00 10.77 113 LEU A C 1
ATOM 944 O O . LEU A 1 135 ? 0.799 -0.142 17.825 1.00 10.67 113 LEU A O 1
ATOM 949 N N . GLN A 1 136 ? 2.645 -1.186 18.555 1.00 9.87 114 GLN A N 1
ATOM 950 C CA . GLN A 1 136 ? 2.176 -2.468 18.089 1.00 10.75 114 GLN A CA 1
ATOM 951 C C . GLN A 1 136 ? 0.881 -2.826 18.829 1.00 10.39 114 GLN A C 1
ATOM 952 O O . GLN A 1 136 ? -0.128 -3.252 18.232 1.00 9.52 114 GLN A O 1
ATOM 958 N N . THR A 1 137 ? 0.873 -2.662 20.150 1.00 10.44 115 THR A N 1
ATOM 959 C CA . THR A 1 137 ? -0.278 -3.021 20.935 1.00 9.63 115 THR A CA 1
ATOM 960 C C . THR A 1 137 ? -1.498 -2.183 20.515 1.00 9.79 115 THR A C 1
ATOM 961 O O . THR A 1 137 ? -2.620 -2.691 20.363 1.00 11.10 115 THR A O 1
ATOM 965 N N . LEU A 1 138 ? -1.231 -0.909 20.256 1.00 10.03 116 LEU A N 1
ATOM 966 C CA . LEU A 1 138 ? -2.290 0.026 19.907 1.00 10.63 116 LEU A CA 1
ATOM 967 C C . LEU A 1 138 ? -2.925 -0.403 18.556 1.00 10.44 116 LEU A C 1
ATOM 968 O O . LEU A 1 138 ? -4.136 -0.325 18.364 1.00 10.99 116 LEU A O 1
ATOM 973 N N . ALA A 1 139 ? -2.130 -0.906 17.603 1.00 10.46 117 ALA A N 1
ATOM 974 C CA . ALA A 1 139 ? -2.680 -1.388 16.345 1.00 11.23 117 ALA A CA 1
ATOM 975 C C . ALA A 1 139 ? -3.757 -2.435 16.587 1.00 9.07 117 ALA A C 1
ATOM 976 O O . ALA A 1 139 ? -4.829 -2.423 15.966 1.00 10.18 117 ALA A O 1
ATOM 978 N N . PHE A 1 140 ? -3.475 -3.386 17.471 1.00 9.61 118 PHE A N 1
ATOM 979 C CA . PHE A 1 140 ? -4.442 -4.414 17.775 1.00 10.66 118 PHE A CA 1
ATOM 980 C C . PHE A 1 140 ? -5.649 -3.907 18.561 1.00 10.93 118 PHE A C 1
ATOM 981 O O . PHE A 1 140 ? -6.761 -4.360 18.305 1.00 10.81 118 PHE A O 1
ATOM 989 N N . GLU A 1 141 ? -5.467 -2.910 19.417 1.00 9.88 119 GLU A N 1
ATOM 990 C CA . GLU A 1 141 ? -6.588 -2.263 20.091 1.00 10.92 119 GLU A CA 1
ATOM 991 C C . GLU A 1 141 ? -7.504 -1.610 19.079 1.00 12.77 119 GLU A C 1
ATOM 992 O O . GLU A 1 141 ? -8.723 -1.768 19.135 1.00 12.41 119 GLU A O 1
ATOM 998 N N . LEU A 1 142 ? -6.915 -0.922 18.109 1.00 11.61 120 LEU A N 1
ATOM 999 C CA . LEU A 1 142 ? -7.699 -0.170 17.125 1.00 10.78 120 LEU A CA 1
ATOM 1000 C C . LEU A 1 142 ? -8.530 -1.081 16.207 1.00 10.65 120 LEU A C 1
ATOM 1001 O O . LEU A 1 142 ? -9.682 -0.774 15.901 1.00 11.94 120 LEU A O 1
ATOM 1006 N N . VAL A 1 143 ? -7.976 -2.209 15.767 1.00 11.80 121 VAL A N 1
ATOM 1007 C CA . VAL A 1 143 ? -8.689 -3.069 14.844 1.00 12.80 121 VAL A CA 1
ATOM 1008 C C . VAL A 1 143 ? -9.756 -3.902 15.532 1.00 12.46 121 VAL A C 1
ATOM 1009 O O . VAL A 1 143 ? -10.695 -4.389 14.860 1.00 14.73 121 VAL A O 1
ATOM 1013 N N . THR A 1 144 ? -9.679 -4.090 16.852 1.00 12.22 122 THR A N 1
ATOM 1014 C CA . THR A 1 144 ? -10.642 -4.878 17.568 1.00 13.20 122 THR A CA 1
ATOM 1015 C C . THR A 1 144 ? -11.666 -4.047 18.322 1.00 12.53 122 THR A C 1
ATOM 1016 O O . THR A 1 144 ? -12.62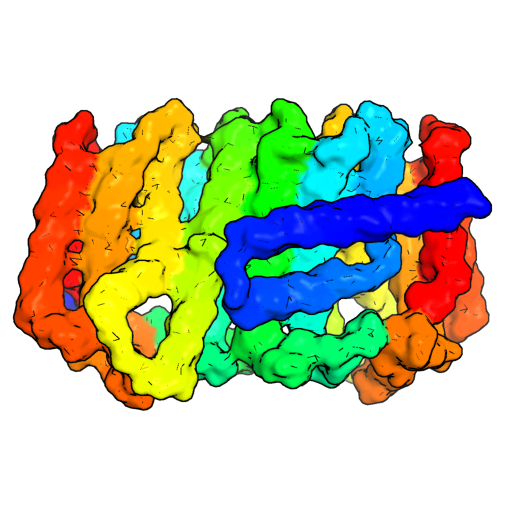3 -4.584 18.889 1.00 14.78 122 THR A O 1
ATOM 1020 N N . HIS A 1 145 ? -11.433 -2.742 18.372 1.00 14.07 123 HIS A N 1
ATOM 1021 C CA . HIS A 1 145 ? -12.402 -1.820 18.950 1.00 13.45 123 HIS A CA 1
ATOM 1022 C C . HIS A 1 145 ? -13.740 -2.014 18.243 1.00 14.79 123 HIS A C 1
ATOM 1023 O O . HIS A 1 145 ? -13.773 -2.224 17.041 1.00 13.25 123 HIS A O 1
ATOM 1030 N N . PRO A 1 146 ? -14.851 -1.919 18.987 1.00 15.59 124 PRO A N 1
ATOM 1031 C CA . PRO A 1 146 ? -16.139 -2.183 18.360 1.00 16.43 124 PRO A CA 1
ATOM 1032 C C . PRO A 1 146 ? -16.486 -1.224 17.205 1.00 15.71 124 PRO A C 1
ATOM 1033 O O . PRO A 1 146 ? -17.294 -1.593 16.323 1.00 19.95 124 PRO A O 1
ATOM 1037 N N . GLY A 1 147 ? -15.858 -0.073 17.188 1.00 15.63 125 GLY A N 1
ATOM 1038 C CA . GLY A 1 147 ? -16.094 0.894 16.126 1.00 16.24 125 GLY A CA 1
ATOM 1039 C C . GLY A 1 147 ? -15.565 0.425 14.791 1.00 17.51 125 GLY A C 1
ATOM 1040 O O . GLY A 1 147 ? -16.010 0.897 13.746 1.00 17.98 125 GLY A O 1
ATOM 1041 N N . ALA A 1 148 ? -14.657 -0.548 14.803 1.00 14.11 126 ALA A N 1
ATOM 1042 C CA . ALA A 1 148 ? -14.014 -0.987 13.551 1.00 13.10 126 ALA A CA 1
ATOM 1043 C C . ALA A 1 148 ? -14.943 -1.712 12.605 1.00 14.73 126 ALA A C 1
ATOM 1044 O O . ALA A 1 148 ? -14.686 -1.756 11.387 1.00 17.48 126 ALA A O 1
ATOM 1046 N N . SER A 1 149 ? -15.919 -2.422 13.180 1.00 15.11 127 SER A N 1
ATOM 1047 C CA . SER A 1 149 ? -16.910 -3.169 12.406 1.00 15.58 127 SER A CA 1
ATOM 1048 C C . SER A 1 149 ? -18.028 -3.576 13.349 1.00 16.21 127 SER A C 1
ATOM 1049 O O . SER A 1 149 ? -17.749 -4.022 14.477 1.00 16.46 127 SER A O 1
ATOM 1052 N N . ALA A 1 150 ? -19.258 -3.602 12.844 1.00 17.06 128 ALA A N 1
ATOM 1053 C CA . ALA A 1 150 ? -20.349 -4.199 13.628 1.00 19.18 128 ALA A CA 1
ATOM 1054 C C . ALA A 1 150 ? -20.234 -5.715 13.731 1.00 18.95 128 ALA A C 1
ATOM 1055 O O . ALA A 1 150 ? -20.884 -6.343 14.594 1.00 21.13 128 ALA A O 1
ATOM 1057 N N . SER A 1 151 ? -19.451 -6.342 12.870 1.00 15.02 129 SER A N 1
ATOM 1058 C CA . SER A 1 151 ? -19.223 -7.764 12.917 1.00 13.51 129 SER A CA 1
ATOM 1059 C C . SER A 1 151 ? -17.997 -8.138 13.720 1.00 14.49 129 SER A C 1
ATOM 1060 O O . SER A 1 151 ? -16.881 -7.816 13.335 1.00 15.10 129 SER A O 1
ATOM 1063 N N . ALA A 1 152 ? -18.187 -8.901 14.782 1.00 16.29 130 ALA A N 1
ATOM 1064 C CA . ALA A 1 152 ? -17.054 -9.454 15.508 1.00 14.29 130 ALA A CA 1
ATOM 1065 C C . ALA A 1 152 ? -16.219 -10.415 14.696 1.00 14.52 130 ALA A C 1
ATOM 1066 O O . ALA A 1 152 ? -15.006 -10.540 14.911 1.00 15.22 130 ALA A O 1
ATOM 1068 N N . GLU A 1 153 ? -16.841 -11.161 13.791 1.00 15.64 131 GLU A N 1
ATOM 1069 C CA . GLU A 1 153 ? -16.111 -12.036 12.918 1.00 16.22 131 GLU A CA 1
ATOM 1070 C C . GLU A 1 153 ? -15.131 -11.228 12.047 1.00 14.27 131 GLU A C 1
ATOM 1071 O O . GLU A 1 153 ? -13.979 -11.624 11.942 1.00 15.40 131 GLU A O 1
ATOM 1077 N N . VAL A 1 154 ? -15.560 -10.073 11.580 1.00 14.64 132 VAL A N 1
ATOM 1078 C CA . VAL A 1 154 ? -14.688 -9.199 10.776 1.00 13.99 132 VAL A CA 1
ATOM 1079 C C . VAL A 1 154 ? -13.546 -8.709 11.658 1.00 14.80 132 VAL A C 1
ATOM 1080 O O . VAL A 1 154 ? -12.376 -8.806 11.241 1.00 14.55 132 VAL A O 1
ATOM 1084 N N . ARG A 1 155 ? -13.839 -8.258 12.871 1.00 12.50 133 ARG A N 1
ATOM 1085 C CA . ARG A 1 155 ? -12.770 -7.726 13.749 1.00 14.02 133 ARG A CA 1
ATOM 1086 C C . ARG A 1 155 ? -11.749 -8.804 14.098 1.00 14.00 133 ARG A C 1
ATOM 1087 O O . ARG A 1 155 ? -10.536 -8.581 14.075 1.00 13.90 133 ARG A O 1
ATOM 1095 N N . ALA A 1 156 ? -12.216 -9.970 14.477 1.00 12.33 134 ALA A N 1
ATOM 1096 C CA . ALA A 1 156 ? -11.300 -11.048 14.822 1.00 12.73 134 ALA A CA 1
ATOM 1097 C C . ALA A 1 156 ? -10.439 -11.440 13.634 1.00 13.71 134 ALA A C 1
ATOM 1098 O O . ALA A 1 156 ? -9.235 -11.679 13.807 1.00 15.71 134 ALA A O 1
ATOM 1100 N N . ASP A 1 157 ? -11.015 -11.459 12.430 1.00 15.01 135 ASP A N 1
ATOM 1101 C CA . ASP A 1 157 ? -10.297 -11.813 11.235 1.00 15.69 135 ASP A CA 1
ATOM 1102 C C . ASP A 1 157 ? -9.294 -10.731 10.842 1.00 14.68 135 ASP A C 1
ATOM 1103 O O . ASP A 1 157 ? -8.208 -11.063 10.346 1.00 14.52 135 ASP A O 1
ATOM 1108 N N . LEU A 1 158 ? -9.673 -9.467 11.010 1.00 15.26 136 LEU A N 1
ATOM 1109 C CA . LEU A 1 158 ? -8.725 -8.347 10.788 1.00 12.94 136 LEU A CA 1
ATOM 1110 C C . LEU A 1 158 ? -7.518 -8.521 11.697 1.00 12.42 136 LEU A C 1
ATOM 1111 O O . LEU A 1 158 ? -6.374 -8.303 11.266 1.00 12.86 136 LEU A O 1
ATOM 1116 N N . ALA A 1 159 ? -7.750 -8.836 12.958 1.00 11.29 137 ALA A N 1
ATOM 1117 C CA . ALA A 1 159 ? -6.628 -8.953 13.918 1.00 10.56 137 ALA A CA 1
ATOM 1118 C C . ALA A 1 159 ? -5.770 -10.179 13.602 1.00 10.32 137 ALA A C 1
ATOM 1119 O O . ALA A 1 159 ? -4.549 -10.101 13.636 1.00 11.60 137 ALA A O 1
ATOM 1121 N N . LEU A 1 160 ? -6.384 -11.330 13.303 1.00 10.27 138 LEU A N 1
ATOM 1122 C CA . LEU A 1 160 ? -5.636 -12.517 12.977 1.00 10.15 138 LEU A CA 1
ATOM 1123 C C . LEU A 1 160 ? -4.768 -12.271 11.741 1.00 10.44 138 LEU A C 1
ATOM 1124 O O . LEU A 1 160 ? -3.579 -12.610 11.732 1.00 11.11 138 LEU A O 1
ATOM 1129 N N . SER A 1 161 ? -5.364 -11.756 10.667 1.00 11.05 139 SER A N 1
ATOM 1130 C CA . SER A 1 161 ? -4.615 -11.428 9.481 1.00 11.02 139 SER A CA 1
ATOM 1131 C C . SER A 1 161 ? -3.486 -10.407 9.743 1.00 10.60 139 SER A C 1
ATOM 1132 O O . SER A 1 161 ? -2.420 -10.491 9.132 1.00 11.96 139 SER A O 1
ATOM 1135 N N . LEU A 1 162 ? -3.741 -9.432 10.606 1.00 10.45 140 LEU A N 1
ATOM 1136 C CA . LEU A 1 162 ? -2.722 -8.396 10.888 1.00 10.48 140 LEU A CA 1
ATOM 1137 C C . LEU A 1 162 ? -1.542 -9.074 11.595 1.00 11.14 140 LEU A C 1
ATOM 1138 O O . LEU A 1 162 ? -0.396 -8.780 11.332 1.00 10.83 140 LEU A O 1
ATOM 1143 N N . ALA A 1 163 ? -1.851 -9.992 12.520 1.00 9.90 141 ALA A N 1
ATOM 1144 C CA . ALA A 1 163 ? -0.801 -10.685 13.241 1.00 10.41 141 ALA A CA 1
ATOM 1145 C C . ALA A 1 163 ? 0.018 -11.526 12.314 1.00 11.48 141 ALA A C 1
ATOM 1146 O O . ALA A 1 163 ? 1.249 -11.534 12.421 1.00 11.93 141 ALA A O 1
ATOM 1148 N N . ARG A 1 164 ? -0.616 -12.214 11.372 1.00 10.69 142 ARG A N 1
ATOM 1149 C CA . ARG A 1 164 ? 0.139 -12.996 10.409 1.00 11.66 142 ARG A CA 1
ATOM 1150 C C . ARG A 1 164 ? 0.971 -12.167 9.422 1.00 12.41 142 ARG A C 1
ATOM 1151 O O . ARG A 1 164 ? 2.085 -12.563 9.066 1.00 13.85 142 ARG A O 1
ATOM 1159 N N . ALA A 1 165 ? 0.443 -11.026 9.003 1.00 11.20 143 ALA A N 1
ATOM 1160 C CA . ALA A 1 165 ? 1.215 -10.098 8.174 1.00 11.00 143 ALA A CA 1
ATOM 1161 C C . ALA A 1 165 ? 2.422 -9.540 8.931 1.00 12.59 143 ALA A C 1
ATOM 1162 O O . ALA A 1 165 ? 3.432 -9.218 8.327 1.00 12.38 143 ALA A O 1
ATOM 1164 N N . SER A 1 166 ? 2.250 -9.285 10.230 1.00 11.10 144 SER A N 1
ATOM 1165 C CA . SER A 1 166 ? 3.204 -8.468 10.995 1.00 10.17 144 SER A CA 1
ATOM 1166 C C . SER A 1 166 ? 4.339 -9.270 11.619 1.00 10.28 144 SER A C 1
ATOM 1167 O O . SER A 1 166 ? 5.352 -8.699 12.029 1.00 11.60 144 SER A O 1
ATOM 1170 N N . GLY A 1 167 ? 4.052 -10.517 11.949 1.00 11.87 145 GLY A N 1
ATOM 1171 C CA . GLY A 1 167 ? 4.918 -11.346 12.799 1.00 11.81 145 GLY A CA 1
ATOM 1172 C C . GLY A 1 167 ? 6.039 -12.081 12.103 1.00 12.92 145 GLY A C 1
ATOM 1173 O O . GLY A 1 167 ? 6.530 -11.653 11.040 1.00 13.53 145 GLY A O 1
ATOM 1174 N N . ALA A 1 168 ? 6.438 -13.178 12.727 1.00 12.05 146 ALA A N 1
ATOM 1175 C CA . ALA A 1 168 ? 7.591 -13.974 12.282 1.00 13.70 146 ALA A CA 1
ATOM 1176 C C . ALA A 1 168 ? 7.372 -14.820 11.049 1.00 15.01 146 ALA A C 1
ATOM 1177 O O . ALA A 1 168 ? 8.315 -15.510 10.615 1.00 16.21 146 ALA A O 1
ATOM 1179 N N . GLN A 1 169 ? 6.207 -14.703 10.409 1.00 14.44 147 GLN A N 1
ATOM 1180 C CA . GLN A 1 169 ? 6.011 -15.157 9.021 1.00 16.84 147 GLN A CA 1
ATOM 1181 C C . GLN A 1 169 ? 5.908 -14.050 7.991 1.00 17.16 147 GLN A C 1
ATOM 1182 O O . GLN A 1 169 ? 5.854 -14.335 6.787 1.00 20.10 147 GLN A O 1
ATOM 1188 N N . GLY A 1 170 ? 5.894 -12.806 8.472 1.00 14.07 148 GLY A N 1
ATOM 1189 C CA . GLY A 1 170 ? 5.646 -11.635 7.618 1.00 13.96 148 GLY A CA 1
ATOM 1190 C C . GLY A 1 170 ? 6.712 -10.588 7.844 1.00 13.94 148 GLY A C 1
ATOM 1191 O O . GLY A 1 170 ? 7.884 -10.801 7.551 1.00 15.29 148 GLY A O 1
ATOM 1192 N N . MET A 1 171 ? 6.299 -9.443 8.334 1.00 12.26 149 MET A N 1
ATOM 1193 C CA . MET A 1 171 ? 7.186 -8.310 8.450 1.00 11.18 149 MET A CA 1
ATOM 1194 C C . MET A 1 171 ? 8.424 -8.625 9.281 1.00 13.36 149 MET A C 1
ATOM 1195 O O . MET A 1 171 ? 9.514 -8.193 8.892 1.00 13.42 149 MET A O 1
ATOM 1200 N N . VAL A 1 172 ? 8.275 -9.259 10.462 1.00 12.68 150 VAL A N 1
ATOM 1201 C CA . VAL A 1 172 ? 9.458 -9.516 11.286 1.00 14.85 150 VAL A CA 1
ATOM 1202 C C . VAL A 1 172 ? 10.395 -10.526 10.630 1.00 16.03 150 VAL A C 1
ATOM 1203 O O . VAL A 1 172 ? 11.622 -10.368 10.729 1.00 17.02 150 VAL A O 1
ATOM 1207 N N . LEU A 1 173 ? 9.835 -11.491 9.913 1.00 14.81 151 LEU A N 1
ATOM 1208 C CA . LEU A 1 173 ? 10.639 -12.425 9.119 1.00 17.30 151 LEU A CA 1
ATOM 1209 C C . LEU A 1 173 ? 11.482 -11.630 8.126 1.00 18.88 151 LEU A C 1
ATOM 1210 O O . LEU A 1 173 ? 12.699 -11.825 8.018 1.00 18.10 151 LEU A O 1
ATOM 1215 N N . GLY A 1 174 ? 10.842 -10.747 7.376 1.00 16.33 152 GLY A N 1
ATOM 1216 C CA . GLY A 1 174 ? 11.558 -9.931 6.388 1.00 16.65 152 GLY A CA 1
ATOM 1217 C C . GLY A 1 174 ? 12.703 -9.164 7.033 1.00 17.44 152 GLY A C 1
ATOM 1218 O O . GLY A 1 174 ? 13.825 -9.132 6.487 1.00 16.96 152 GLY A O 1
ATOM 1219 N N . GLN A 1 175 ? 12.458 -8.556 8.178 1.00 16.05 153 GLN A N 1
ATOM 1220 C CA . GLN A 1 175 ? 13.502 -7.844 8.904 1.00 15.50 153 GLN A CA 1
ATOM 1221 C C . GLN A 1 175 ? 14.629 -8.791 9.265 1.00 17.46 153 GLN A C 1
ATOM 1222 O O . GLN A 1 175 ? 15.813 -8.406 9.216 1.00 19.98 153 GLN A O 1
ATOM 1228 N N . ALA A 1 176 ? 14.283 -9.956 9.781 1.00 17.03 154 ALA A N 1
ATOM 1229 C CA . ALA A 1 176 ? 15.317 -10.873 10.256 1.00 19.86 154 ALA A CA 1
ATOM 1230 C C . ALA A 1 176 ? 16.218 -11.282 9.103 1.00 22.76 154 ALA A C 1
ATOM 1231 O O . ALA A 1 176 ? 17.459 -11.328 9.246 1.00 22.33 154 ALA A O 1
ATOM 1233 N N . LEU A 1 177 ? 15.608 -11.547 7.962 1.00 20.02 155 LEU A N 1
ATOM 1234 C CA . LEU A 1 177 ? 16.346 -11.947 6.760 1.00 23.98 155 LEU A CA 1
ATOM 1235 C C . LEU A 1 177 ? 17.232 -10.810 6.281 1.00 26.11 155 LEU A C 1
ATOM 1236 O O . LEU A 1 177 ? 18.358 -11.053 5.830 1.00 28.15 155 LEU A O 1
ATOM 1241 N N . ASP A 1 178 ? 16.740 -9.584 6.410 1.00 23.39 156 ASP A N 1
ATOM 1242 C CA . ASP A 1 178 ? 17.452 -8.396 5.960 1.00 23.92 156 ASP A CA 1
ATOM 1243 C C . ASP A 1 178 ? 18.690 -8.261 6.808 1.00 28.37 156 ASP A C 1
ATOM 1244 O O . ASP A 1 178 ? 19.803 -8.155 6.270 1.00 31.64 156 ASP A O 1
ATOM 1249 N N . ILE A 1 179 ? 18.535 -8.382 8.122 1.00 23.05 157 ILE A N 1
ATOM 1250 C CA . ILE A 1 179 ? 19.686 -8.236 9.016 1.00 27.49 157 ILE A CA 1
ATOM 1251 C C . ILE A 1 179 ? 20.735 -9.309 8.728 1.00 29.61 157 ILE A C 1
ATOM 1252 O O . ILE A 1 179 ? 21.942 -9.022 8.718 1.00 31.86 157 ILE A O 1
ATOM 1257 N N . ALA A 1 180 ? 20.311 -10.532 8.472 1.00 25.17 158 ALA A N 1
ATOM 1258 C CA . ALA A 1 180 ? 21.257 -11.629 8.203 1.00 29.77 158 ALA A CA 1
ATOM 1259 C C . ALA A 1 180 ? 22.055 -11.332 6.937 1.00 35.65 158 ALA A C 1
ATOM 1260 O O . ALA A 1 180 ? 23.237 -11.667 6.830 1.00 39.43 158 ALA A O 1
ATOM 1262 N N . ALA A 1 181 ? 21.422 -10.638 6.003 1.00 30.59 159 ALA A N 1
ATOM 1263 C CA . ALA A 1 181 ? 22.135 -10.127 4.823 1.00 30.60 159 ALA A CA 1
ATOM 1264 C C . ALA A 1 181 ? 23.070 -8.946 5.134 1.00 33.43 159 ALA A C 1
ATOM 1265 O O . ALA A 1 181 ? 24.206 -8.935 4.646 1.00 35.70 159 ALA A O 1
ATOM 1267 N N . GLU A 1 182 ? 22.621 -7.948 5.904 1.00 31.21 160 GLU A N 1
ATOM 1268 C CA . GLU A 1 182 ? 23.446 -6.754 6.157 1.00 34.79 160 GLU A CA 1
ATOM 1269 C C . GLU A 1 182 ? 24.760 -7.202 6.804 1.00 40.60 160 GLU A C 1
ATOM 1270 O O . GLU A 1 182 ? 25.840 -6.674 6.501 1.00 37.18 160 GLU A O 1
ATOM 1276 N N . THR A 1 183 ? 24.652 -8.180 7.696 1.00 35.71 161 THR A N 1
ATOM 1277 C CA . THR A 1 183 ? 25.740 -8.573 8.589 1.00 38.14 161 THR A CA 1
ATOM 1278 C C . THR A 1 183 ? 26.832 -9.295 7.798 1.00 41.10 161 THR A C 1
ATOM 1279 O O . THR A 1 183 ? 28.030 -9.063 8.019 1.00 36.82 161 THR A O 1
ATOM 1283 N N . ALA A 1 184 ? 26.410 -10.197 6.913 1.00 38.51 162 ALA A N 1
ATOM 1284 C CA . ALA A 1 184 ? 27.325 -10.904 6.010 1.00 45.83 162 ALA A CA 1
ATOM 1285 C C . ALA A 1 184 ? 27.782 -10.022 4.822 1.00 45.45 162 ALA A C 1
ATOM 1286 O O . ALA A 1 184 ? 28.644 -10.416 4.041 1.00 40.56 162 ALA A O 1
ATOM 1288 N N . ARG A 1 185 ? 27.199 -8.834 4.688 1.00 48.37 163 ARG A N 1
ATOM 1289 C CA . ARG A 1 185 ? 27.378 -8.023 3.480 1.00 50.58 163 ARG A CA 1
ATOM 1290 C C . ARG A 1 185 ? 27.159 -8.896 2.241 1.00 55.79 163 ARG A C 1
ATOM 1291 O O . ARG A 1 185 ? 27.963 -8.887 1.308 1.00 46.31 163 ARG A O 1
ATOM 1299 N N . ALA A 1 186 ? 26.049 -9.634 2.236 1.00 53.04 164 ALA A N 1
ATOM 1300 C CA . ALA A 1 186 ? 25.890 -10.772 1.325 1.00 60.62 164 ALA A CA 1
ATOM 1301 C C . ALA A 1 186 ? 25.312 -10.333 -0.024 1.00 53.03 164 ALA A C 1
ATOM 1302 O O . ALA A 1 186 ? 24.529 -9.379 -0.081 1.00 59.58 164 ALA A O 1
ATOM 1304 N N . PRO A 1 187 ? 25.663 -11.061 -1.107 1.00 46.20 165 PRO A N 1
ATOM 1305 C CA . PRO A 1 187 ? 25.140 -10.804 -2.447 1.00 42.41 165 PRO A CA 1
ATOM 1306 C C . PRO A 1 187 ? 23.879 -11.627 -2.707 1.00 42.78 165 PRO A C 1
ATOM 1307 O O . PRO A 1 187 ? 23.949 -12.851 -2.782 1.00 44.65 165 PRO A O 1
ATOM 1311 N N . LEU A 1 188 ? 22.726 -10.966 -2.768 1.00 40.09 166 LEU A N 1
ATOM 1312 C CA . LEU A 1 188 ? 21.471 -11.666 -2.998 1.00 31.24 166 LEU A CA 1
ATOM 1313 C C . LEU A 1 188 ? 21.071 -11.601 -4.462 1.00 25.27 166 LEU A C 1
ATOM 1314 O O . LEU A 1 188 ? 21.390 -10.642 -5.163 1.00 32.29 166 LEU A O 1
ATOM 1319 N N . SER A 1 189 ? 20.379 -12.636 -4.907 1.00 24.48 167 SER A N 1
ATOM 1320 C CA . SER A 1 189 ? 19.798 -12.666 -6.236 1.00 26.78 167 SER A CA 1
ATOM 1321 C C . SER A 1 189 ? 18.533 -11.837 -6.251 1.00 24.92 167 SER A C 1
ATOM 1322 O O . SER A 1 189 ? 18.005 -11.510 -5.198 1.00 24.59 167 SER A O 1
ATOM 1325 N N . LEU A 1 190 ? 17.986 -11.642 -7.442 1.00 24.96 168 LEU A N 1
ATOM 1326 C CA . LEU A 1 190 ? 16.724 -10.951 -7.605 1.00 23.77 168 LEU A CA 1
ATOM 1327 C C . LEU A 1 190 ? 15.566 -11.689 -6.915 1.00 24.09 168 LEU A C 1
ATOM 1328 O O . LEU A 1 190 ? 14.780 -11.088 -6.168 1.00 24.40 168 LEU A O 1
ATOM 1333 N N . ASP A 1 191 ? 15.544 -13.011 -7.022 1.00 23.16 169 ASP A N 1
ATOM 1334 C CA . ASP A 1 191 ? 14.539 -13.807 -6.305 1.00 25.95 169 ASP A CA 1
ATOM 1335 C C . ASP A 1 191 ? 14.638 -13.637 -4.785 1.00 22.34 169 ASP A C 1
ATOM 1336 O O . ASP A 1 191 ? 13.629 -13.516 -4.089 1.00 22.86 169 ASP A O 1
ATOM 1341 N N . GLU A 1 192 ? 15.857 -13.637 -4.265 1.00 20.06 170 GLU A N 1
ATOM 1342 C CA . GLU A 1 192 ? 16.074 -13.518 -2.828 1.00 20.92 170 GLU A CA 1
ATOM 1343 C C . GLU A 1 192 ? 15.637 -12.131 -2.306 1.00 19.62 170 GLU A C 1
ATOM 1344 O O . GLU A 1 192 ? 14.994 -12.038 -1.246 1.00 21.34 170 GLU A O 1
ATOM 1350 N N . ILE A 1 193 ? 15.975 -11.061 -3.020 1.00 18.55 171 ILE A N 1
ATOM 1351 C CA . ILE A 1 193 ? 15.575 -9.750 -2.507 1.00 21.02 171 ILE A CA 1
ATOM 1352 C C . ILE A 1 193 ? 14.073 -9.585 -2.675 1.00 21.32 171 ILE A C 1
ATOM 1353 O O . ILE A 1 193 ? 13.430 -8.893 -1.876 1.00 19.14 171 ILE A O 1
ATOM 1358 N N . THR A 1 194 ? 13.484 -10.303 -3.626 1.00 19.60 172 THR A N 1
ATOM 1359 C CA . THR A 1 194 ? 12.047 -10.215 -3.810 1.00 21.02 172 THR A CA 1
ATOM 1360 C C . THR A 1 194 ? 11.307 -10.923 -2.668 1.00 21.69 172 THR A C 1
ATOM 1361 O O . THR A 1 194 ? 10.342 -10.387 -2.099 1.00 21.38 172 THR A O 1
ATOM 1365 N N . ARG A 1 195 ? 11.802 -12.083 -2.245 1.00 22.60 173 ARG A N 1
ATOM 1366 C CA . ARG A 1 195 ? 11.208 -12.785 -1.107 1.00 23.36 173 ARG A CA 1
ATOM 1367 C C . ARG A 1 195 ? 11.325 -11.978 0.182 1.00 21.41 173 ARG A C 1
ATOM 1368 O O . ARG A 1 195 ? 10.395 -11.898 0.966 1.00 22.94 173 ARG A O 1
ATOM 1376 N N . LEU A 1 196 ? 12.466 -11.353 0.359 1.00 20.76 174 LEU A N 1
ATOM 1377 C CA . LEU A 1 196 ? 12.687 -10.469 1.485 1.00 21.82 174 LEU A CA 1
ATOM 1378 C C . LEU A 1 196 ? 11.676 -9.291 1.458 1.00 19.17 174 LEU A C 1
ATOM 1379 O O . LEU A 1 196 ? 11.042 -8.974 2.504 1.00 20.90 174 LEU A O 1
ATOM 1384 N N . GLN A 1 197 ? 11.538 -8.645 0.302 1.00 17.60 175 GLN A N 1
ATOM 1385 C CA . GLN A 1 197 ? 10.619 -7.484 0.120 1.00 16.22 175 GLN A CA 1
ATOM 1386 C C . GLN A 1 197 ? 9.183 -7.924 0.502 1.00 17.75 175 GLN A C 1
ATOM 1387 O O . GLN A 1 197 ? 8.427 -7.183 1.147 1.00 15.47 175 GLN A O 1
ATOM 1393 N N . GLN A 1 198 ? 8.776 -9.090 0.028 1.00 16.65 176 GLN A N 1
ATOM 1394 C CA . GLN A 1 198 ? 7.415 -9.602 0.248 1.00 16.52 176 GLN A CA 1
ATOM 1395 C C . GLN A 1 198 ? 7.060 -9.616 1.734 1.00 16.82 176 GLN A C 1
ATOM 1396 O O . GLN A 1 198 ? 5.992 -9.183 2.107 1.00 17.29 176 GLN A O 1
ATOM 1402 N N . GLY A 1 199 ? 7.993 -10.033 2.571 1.00 15.62 177 GLY A N 1
ATOM 1403 C CA . GLY A 1 199 ? 7.827 -9.979 4.036 1.00 17.17 177 GLY A CA 1
ATOM 1404 C C . GLY A 1 199 ? 7.984 -8.571 4.580 1.00 17.24 177 GLY A C 1
ATOM 1405 O O . GLY A 1 199 ? 7.086 -8.047 5.264 1.00 16.82 177 GLY A O 1
ATOM 1406 N N . LYS A 1 200 ? 9.080 -7.919 4.242 1.00 16.26 178 LYS A N 1
ATOM 1407 C CA . LYS A 1 200 ? 9.519 -6.730 4.947 1.00 16.82 178 LYS A CA 1
ATOM 1408 C C . LYS A 1 200 ? 8.615 -5.540 4.681 1.00 19.37 178 LYS A C 1
ATOM 1409 O O . LYS A 1 200 ? 8.320 -4.757 5.613 1.00 21.19 178 LYS A O 1
ATOM 1415 N N . THR A 1 201 ? 8.174 -5.385 3.435 1.00 15.01 179 THR A N 1
ATOM 1416 C CA . THR A 1 201 ? 7.292 -4.318 3.044 1.00 16.44 179 THR A CA 1
ATOM 1417 C C . THR A 1 201 ? 5.983 -4.744 2.353 1.00 15.12 179 THR A C 1
ATOM 1418 O O . THR A 1 201 ? 4.929 -4.043 2.465 1.00 14.71 179 THR A O 1
ATOM 1422 N N . GLY A 1 202 ? 5.975 -5.896 1.685 1.00 12.93 180 GLY A N 1
ATOM 1423 C CA . GLY A 1 202 ? 4.791 -6.338 0.978 1.00 11.70 180 GLY A CA 1
ATOM 1424 C C . GLY A 1 202 ? 3.634 -6.707 1.919 1.00 13.24 180 GLY A C 1
ATOM 1425 O O . GLY A 1 202 ? 2.445 -6.546 1.570 1.00 14.11 180 GLY A O 1
ATOM 1426 N N . ALA A 1 203 ? 3.961 -7.261 3.075 1.00 13.13 181 ALA A N 1
ATOM 1427 C CA . ALA A 1 203 ? 2.925 -7.837 3.917 1.00 13.13 181 ALA A CA 1
ATOM 1428 C C . ALA A 1 203 ? 1.971 -6.765 4.441 1.00 11.57 181 ALA A C 1
ATOM 1429 O O . ALA A 1 203 ? 0.747 -6.961 4.414 1.00 12.82 181 ALA A O 1
ATOM 1431 N N . LEU A 1 204 ? 2.485 -5.648 4.927 1.00 11.98 182 LEU A N 1
ATOM 1432 C CA . LEU A 1 204 ? 1.578 -4.636 5.470 1.00 11.23 182 LEU A CA 1
ATOM 1433 C C . LEU A 1 204 ? 0.838 -3.970 4.347 1.00 11.94 182 LEU A C 1
ATOM 1434 O O . LEU A 1 204 ? -0.280 -3.520 4.548 1.00 11.59 182 LEU A O 1
ATOM 1439 N N . ILE A 1 205 ? 1.447 -3.802 3.178 1.00 10.82 183 ILE A N 1
ATOM 1440 C CA . ILE A 1 205 ? 0.723 -3.152 2.047 1.00 11.92 183 ILE A CA 1
ATOM 1441 C C . ILE A 1 205 ? -0.386 -4.096 1.591 1.00 12.32 183 ILE A C 1
ATOM 1442 O O . ILE A 1 205 ? -1.516 -3.662 1.297 1.00 12.04 183 ILE A O 1
ATOM 1447 N N . GLY A 1 206 ? -0.122 -5.378 1.596 1.00 11.07 184 GLY A N 1
ATOM 1448 C CA . GLY A 1 206 ? -1.147 -6.386 1.305 1.00 12.12 184 GLY A CA 1
ATOM 1449 C C . GLY A 1 206 ? -2.298 -6.374 2.286 1.00 11.49 184 GLY A C 1
ATOM 1450 O O . GLY A 1 206 ? -3.471 -6.458 1.897 1.00 12.51 184 GLY A O 1
ATOM 1451 N N . TRP A 1 207 ? -2.006 -6.252 3.570 1.00 11.73 185 TRP A N 1
ATOM 1452 C CA . TRP A 1 207 ? -3.053 -6.168 4.583 1.00 11.54 185 TRP A CA 1
ATOM 1453 C C . TRP A 1 207 ? -3.893 -4.930 4.339 1.00 10.99 185 TRP A C 1
ATOM 1454 O O . TRP A 1 207 ? -5.113 -4.977 4.397 1.00 11.76 185 TRP A O 1
ATOM 1465 N N . SER A 1 208 ? -3.246 -3.815 4.045 1.00 11.24 186 SER A N 1
ATOM 1466 C CA . SER A 1 208 ? -3.946 -2.558 3.849 1.00 11.36 186 SER A CA 1
ATOM 1467 C C . SER A 1 208 ? -4.906 -2.615 2.670 1.00 11.71 186 SER A C 1
ATOM 1468 O O . SER A 1 208 ? -6.055 -2.146 2.764 1.00 12.34 186 SER A O 1
ATOM 1471 N N . ALA A 1 209 ? -4.449 -3.177 1.560 1.00 10.57 187 ALA A N 1
ATOM 1472 C CA . ALA A 1 209 ? -5.301 -3.228 0.364 1.00 12.83 187 ALA A CA 1
ATOM 1473 C C . ALA A 1 209 ? -6.418 -4.240 0.510 1.00 12.86 187 ALA A C 1
ATOM 1474 O O . ALA A 1 209 ? -7.524 -4.015 -0.019 1.00 16.31 187 ALA A O 1
ATOM 1476 N N . GLN A 1 210 ? -6.193 -5.310 1.246 1.00 11.48 188 GLN A N 1
ATOM 1477 C CA . GLN A 1 210 ? -7.227 -6.310 1.415 1.00 12.85 188 GLN A CA 1
ATOM 1478 C C . GLN A 1 210 ? -8.244 -5.860 2.437 1.00 13.42 188 GLN A C 1
ATOM 1479 O O . GLN A 1 210 ? -9.309 -6.471 2.519 1.00 12.19 188 GLN A O 1
ATOM 1485 N N . ALA A 1 211 ? -7.922 -4.864 3.264 1.00 12.10 189 ALA A N 1
ATOM 1486 C CA . ALA A 1 211 ? -8.782 -4.484 4.379 1.00 12.73 189 ALA A CA 1
ATOM 1487 C C . ALA A 1 211 ? -10.204 -4.147 3.969 1.00 14.03 189 ALA A C 1
ATOM 1488 O O . ALA A 1 211 ? -11.142 -4.564 4.618 1.00 13.06 189 ALA A O 1
ATOM 1490 N N . GLY A 1 212 ? -10.370 -3.405 2.884 1.00 13.33 190 GLY A N 1
ATOM 1491 C CA . GLY A 1 212 ? -11.727 -3.012 2.490 1.00 13.99 190 GLY A CA 1
ATOM 1492 C C . GLY A 1 212 ? -12.573 -4.214 2.147 1.00 14.81 190 GLY A C 1
ATOM 1493 O O . GLY A 1 212 ? -13.770 -4.259 2.489 1.00 14.66 190 GLY A O 1
ATOM 1494 N N . ALA A 1 213 ? -11.982 -5.202 1.481 1.00 14.20 191 ALA A N 1
ATOM 1495 C CA . ALA A 1 213 ? -12.705 -6.403 1.162 1.00 13.36 191 ALA A CA 1
ATOM 1496 C C . ALA A 1 213 ? -12.997 -7.178 2.445 1.00 15.72 191 ALA A C 1
ATOM 1497 O O . ALA A 1 213 ? -14.122 -7.680 2.624 1.00 15.71 191 ALA A O 1
ATOM 1499 N N . ARG A 1 214 ? -12.010 -7.320 3.322 1.00 13.96 192 ARG A N 1
ATOM 1500 C CA . ARG A 1 214 ? -12.253 -8.022 4.569 1.00 15.17 192 ARG A CA 1
ATOM 1501 C C . ARG A 1 214 ? -13.376 -7.364 5.385 1.00 15.37 192 ARG A C 1
ATOM 1502 O O . ARG A 1 214 ? -14.247 -8.045 5.951 1.00 15.49 192 ARG A O 1
ATOM 1510 N N . LEU A 1 215 ? -13.421 -6.045 5.426 1.00 14.54 193 LEU A N 1
ATOM 1511 C CA . LEU A 1 215 ? -14.440 -5.307 6.158 1.00 13.16 193 LEU A CA 1
ATOM 1512 C C . LEU A 1 215 ? -15.837 -5.611 5.599 1.00 15.49 193 LEU A C 1
ATOM 1513 O O . LEU A 1 215 ? -16.808 -5.592 6.346 1.00 17.91 193 LEU A O 1
ATOM 1518 N N . ALA A 1 216 ? -15.895 -5.922 4.316 1.00 15.98 194 ALA A N 1
ATOM 1519 C CA . ALA A 1 216 ? -17.190 -6.176 3.657 1.00 14.88 194 ALA A CA 1
ATOM 1520 C C . ALA A 1 216 ? -17.461 -7.668 3.504 1.00 18.81 194 ALA A C 1
ATOM 1521 O O . ALA A 1 216 ? -18.416 -8.066 2.845 1.00 19.21 194 ALA A O 1
ATOM 1523 N N . GLN A 1 217 ? -16.608 -8.508 4.083 1.00 18.57 195 GLN A N 1
ATOM 1524 C CA . GLN A 1 217 ? -16.737 -9.959 3.991 1.00 18.92 195 GLN A CA 1
ATOM 1525 C C . GLN A 1 217 ? -16.809 -10.370 2.512 1.00 22.53 195 GLN A C 1
ATOM 1526 O O . GLN A 1 217 ? -17.626 -11.218 2.117 1.00 22.65 195 GLN A O 1
ATOM 1532 N N . ALA A 1 218 ? -15.960 -9.734 1.702 1.00 18.22 196 ALA A N 1
ATOM 1533 C CA . ALA A 1 218 ? -15.908 -9.917 0.257 1.00 17.52 196 ALA A CA 1
ATOM 1534 C C . ALA A 1 218 ? -14.620 -10.590 -0.178 1.00 16.95 196 ALA A C 1
ATOM 1535 O O . ALA A 1 218 ? -13.691 -10.682 0.606 1.00 18.69 196 ALA A O 1
ATOM 1537 N N . ASP A 1 219 ? -14.568 -11.060 -1.409 1.00 18.67 197 ASP A N 1
ATOM 1538 C CA . ASP A 1 219 ? -13.426 -11.779 -1.988 1.00 19.26 197 ASP A CA 1
ATOM 1539 C C . ASP A 1 219 ? -12.234 -10.833 -2.064 1.00 18.90 197 ASP A C 1
ATOM 1540 O O . ASP A 1 219 ? -12.347 -9.714 -2.554 1.00 19.45 197 ASP A O 1
ATOM 1545 N N . THR A 1 220 ? -11.105 -11.303 -1.569 1.00 18.53 198 THR A N 1
ATOM 1546 C CA . THR A 1 220 ? -9.901 -10.462 -1.453 1.00 18.17 198 THR A CA 1
ATOM 1547 C C . THR A 1 220 ? -8.905 -10.661 -2.600 1.00 19.83 198 THR A C 1
ATOM 1548 O O . THR A 1 220 ? -7.842 -10.018 -2.606 1.00 17.53 198 THR A O 1
ATOM 1552 N N . ALA A 1 221 ? -9.191 -11.581 -3.522 1.00 19.88 199 ALA A N 1
ATOM 1553 C CA . ALA A 1 221 ? -8.207 -12.027 -4.484 1.00 18.06 199 ALA A CA 1
ATOM 1554 C C . ALA A 1 221 ? -7.668 -10.904 -5.392 1.00 17.34 199 ALA A C 1
ATOM 1555 O O . ALA A 1 221 ? -6.440 -10.760 -5.557 1.00 17.39 199 ALA A O 1
ATOM 1557 N N . ALA A 1 222 ? -8.549 -10.058 -5.908 1.00 16.37 200 ALA A N 1
ATOM 1558 C CA . ALA A 1 222 ? -8.148 -8.996 -6.810 1.00 15.26 200 ALA A CA 1
ATOM 1559 C C . ALA A 1 222 ? -7.295 -7.974 -6.063 1.00 14.71 200 ALA A C 1
ATOM 1560 O O . ALA A 1 222 ? -6.262 -7.541 -6.572 1.00 15.27 200 ALA A O 1
ATOM 1562 N N . LEU A 1 223 ? -7.707 -7.620 -4.856 1.00 14.72 201 LEU A N 1
ATOM 1563 C CA . LEU A 1 223 ? -6.946 -6.634 -4.100 1.00 12.89 201 LEU A CA 1
ATOM 1564 C C . LEU A 1 223 ? -5.624 -7.198 -3.593 1.00 14.73 201 LEU A C 1
ATOM 1565 O O . LEU A 1 223 ? -4.638 -6.461 -3.477 1.00 14.34 201 LEU A O 1
ATOM 1570 N N . LYS A 1 224 ? -5.589 -8.495 -3.337 1.00 15.29 202 LYS A N 1
ATOM 1571 C CA . LYS A 1 224 ? -4.327 -9.139 -2.992 1.00 16.33 202 LYS A CA 1
ATOM 1572 C C . LYS A 1 224 ? -3.337 -9.054 -4.173 1.00 15.58 202 LYS A C 1
ATOM 1573 O O . LYS A 1 224 ? -2.165 -8.737 -3.981 1.00 16.34 202 LYS A O 1
ATOM 1579 N N A ARG A 1 225 ? -3.803 -9.352 -5.382 0.50 15.88 203 ARG A N 1
ATOM 1580 N N B ARG A 1 225 ? -3.814 -9.345 -5.375 0.50 15.54 203 ARG A N 1
ATOM 1581 C CA A ARG A 1 225 ? -2.948 -9.253 -6.572 0.50 16.33 203 ARG A CA 1
ATOM 1582 C CA B ARG A 1 225 ? -2.986 -9.277 -6.582 0.50 15.86 203 ARG A CA 1
ATOM 1583 C C A ARG A 1 225 ? -2.488 -7.825 -6.812 0.50 14.32 203 ARG A C 1
ATOM 1584 C C B ARG A 1 225 ? -2.511 -7.846 -6.851 0.50 14.20 203 ARG A C 1
ATOM 1585 O O A ARG A 1 225 ? -1.316 -7.571 -7.104 0.50 16.06 203 ARG A O 1
ATOM 1586 O O B ARG A 1 225 ? -1.329 -7.603 -7.110 0.50 15.98 203 ARG A O 1
ATOM 1601 N N . TYR A 1 226 ? -3.430 -6.894 -6.718 1.00 13.76 204 TYR A N 1
ATOM 1602 C CA . TYR A 1 226 ? -3.097 -5.473 -6.787 1.00 13.36 204 TYR A CA 1
ATOM 1603 C C . TYR A 1 226 ? -1.955 -5.132 -5.849 1.00 13.65 204 TYR A C 1
ATOM 1604 O O . TYR A 1 226 ? -0.989 -4.467 -6.213 1.00 14.74 204 TYR A O 1
ATOM 1613 N N . ALA A 1 227 ? -2.093 -5.552 -4.606 1.00 12.37 205 ALA A N 1
ATOM 1614 C CA . ALA A 1 227 ? -1.156 -5.196 -3.596 1.00 12.37 205 ALA A CA 1
ATOM 1615 C C . ALA A 1 227 ? 0.203 -5.850 -3.795 1.00 15.71 205 ALA A C 1
ATOM 1616 O O . ALA A 1 227 ? 1.216 -5.264 -3.415 1.00 15.34 205 ALA A O 1
ATOM 1618 N N . GLN A 1 228 ? 0.233 -7.040 -4.377 1.00 14.80 206 GLN A N 1
ATOM 1619 C CA . GLN A 1 228 ? 1.531 -7.703 -4.671 1.00 15.70 206 GLN A CA 1
ATOM 1620 C C . GLN A 1 228 ? 2.355 -6.842 -5.636 1.00 16.03 206 GLN A C 1
ATOM 1621 O O . GLN A 1 228 ? 3.504 -6.455 -5.344 1.00 16.56 206 GLN A O 1
ATOM 1627 N N . ALA A 1 229 ? 1.706 -6.355 -6.674 1.00 14.78 207 ALA A N 1
ATOM 1628 C CA . ALA A 1 229 ? 2.377 -5.464 -7.625 1.00 15.39 207 ALA A CA 1
ATOM 1629 C C . ALA A 1 229 ? 2.703 -4.124 -6.983 1.00 15.40 207 ALA A C 1
ATOM 1630 O O . ALA A 1 229 ? 3.778 -3.542 -7.189 1.00 15.93 207 ALA A O 1
ATOM 1632 N N . LEU A 1 230 ? 1.711 -3.537 -6.328 1.00 13.70 208 LEU A N 1
ATOM 1633 C CA . LEU A 1 230 ? 1.901 -2.238 -5.716 1.00 14.73 208 LEU A CA 1
ATOM 1634 C C . LEU A 1 230 ? 3.059 -2.228 -4.729 1.00 14.08 208 LEU A C 1
ATOM 1635 O O . LEU A 1 230 ? 3.845 -1.282 -4.662 1.00 14.58 208 LEU A O 1
ATOM 1640 N N . GLY A 1 231 ? 3.108 -3.233 -3.883 1.00 14.04 209 GLY A N 1
ATOM 1641 C CA . GLY A 1 231 ? 4.145 -3.270 -2.859 1.00 14.70 209 GLY A CA 1
ATOM 1642 C C . GLY A 1 231 ? 5.526 -3.371 -3.480 1.00 15.17 209 GLY A C 1
ATOM 1643 O O . GLY A 1 231 ? 6.471 -2.810 -2.950 1.00 14.05 209 GLY A O 1
ATOM 1644 N N . LEU A 1 232 ? 5.663 -4.185 -4.522 1.00 15.21 210 LEU A N 1
ATOM 1645 C CA . LEU A 1 232 ? 6.979 -4.330 -5.155 1.00 15.57 210 LEU A CA 1
ATOM 1646 C C . LEU A 1 232 ? 7.345 -3.016 -5.826 1.00 15.47 210 LEU A C 1
ATOM 1647 O O . LEU A 1 232 ? 8.472 -2.545 -5.710 1.00 15.21 210 LEU A O 1
ATOM 1652 N N . ALA A 1 233 ? 6.393 -2.394 -6.514 1.00 13.93 211 ALA A N 1
ATOM 1653 C CA . ALA A 1 233 ? 6.664 -1.083 -7.118 1.00 14.19 211 ALA A CA 1
ATOM 1654 C C . ALA A 1 233 ? 7.099 -0.080 -6.043 1.00 15.14 211 ALA A C 1
ATOM 1655 O O . ALA A 1 233 ? 8.027 0.709 -6.238 1.00 14.71 211 ALA A O 1
ATOM 1657 N N . PHE A 1 234 ? 6.378 -0.069 -4.929 1.00 14.82 212 PHE A N 1
ATOM 1658 C CA . PHE A 1 234 ? 6.687 0.808 -3.820 1.00 14.39 212 PHE A CA 1
ATOM 1659 C C . PHE A 1 234 ? 8.139 0.589 -3.325 1.00 14.07 212 PHE A C 1
ATOM 1660 O O . PHE A 1 234 ? 8.852 1.557 -3.066 1.00 15.19 212 PHE A O 1
ATOM 1668 N N . GLN A 1 235 ? 8.547 -0.658 -3.139 1.00 15.27 213 GLN A N 1
ATOM 1669 C CA . GLN A 1 235 ? 9.877 -0.921 -2.637 1.00 14.92 213 GLN A CA 1
ATOM 1670 C C . GLN A 1 235 ? 10.930 -0.501 -3.657 1.00 15.41 213 GLN A C 1
ATOM 1671 O O . GLN A 1 235 ? 11.975 0.021 -3.256 1.00 15.64 213 GLN A O 1
ATOM 1677 N N . ILE A 1 236 ? 10.694 -0.770 -4.934 1.00 15.48 214 ILE A N 1
ATOM 1678 C CA . ILE A 1 236 ? 11.638 -0.361 -5.969 1.00 16.00 214 ILE A CA 1
ATOM 1679 C C . ILE A 1 236 ? 11.795 1.146 -5.917 1.00 17.20 214 ILE A C 1
ATOM 1680 O O . ILE A 1 236 ? 12.903 1.682 -5.924 1.00 15.60 214 ILE A O 1
ATOM 1685 N N . ALA A 1 237 ? 10.684 1.847 -5.769 1.00 16.60 215 ALA A N 1
ATOM 1686 C CA . ALA A 1 237 ? 10.718 3.288 -5.677 1.00 15.49 215 ALA A CA 1
ATOM 1687 C C . ALA A 1 237 ? 11.480 3.762 -4.466 1.00 15.04 215 ALA A C 1
ATOM 1688 O O . ALA A 1 237 ? 12.227 4.730 -4.553 1.00 16.23 215 ALA A O 1
ATOM 1690 N N . ASP A 1 238 ? 11.270 3.123 -3.321 1.00 14.74 216 ASP A N 1
ATOM 1691 C CA . ASP A 1 238 ? 12.049 3.436 -2.130 1.00 14.42 216 ASP A CA 1
ATOM 1692 C C . ASP A 1 238 ? 13.556 3.250 -2.348 1.00 16.86 216 ASP A C 1
ATOM 1693 O O . ASP A 1 238 ? 14.356 4.017 -1.855 1.00 16.96 216 ASP A O 1
ATOM 1698 N N . ASP A 1 239 ? 13.906 2.164 -3.032 1.00 16.06 217 ASP A N 1
ATOM 1699 C CA . ASP A 1 239 ? 15.327 1.858 -3.302 1.00 17.33 217 ASP A CA 1
ATOM 1700 C C . ASP A 1 239 ? 15.916 2.906 -4.260 1.00 18.55 217 ASP A C 1
ATOM 1701 O O . ASP A 1 239 ? 17.070 3.322 -4.114 1.00 20.05 217 ASP A O 1
ATOM 1706 N N . ILE A 1 240 ? 15.132 3.345 -5.226 1.00 17.51 218 ILE A N 1
ATOM 1707 C CA . ILE A 1 240 ? 15.531 4.447 -6.118 1.00 19.98 218 ILE A CA 1
ATOM 1708 C C . ILE A 1 240 ? 15.751 5.766 -5.352 1.00 20.89 218 ILE A C 1
ATOM 1709 O O . ILE A 1 240 ? 16.735 6.481 -5.572 1.00 23.90 218 ILE A O 1
ATOM 1714 N N . LEU A 1 241 ? 14.835 6.115 -4.450 1.00 17.78 219 LEU A N 1
ATOM 1715 C CA . LEU A 1 241 ? 14.968 7.316 -3.634 1.00 19.65 219 LEU A CA 1
ATOM 1716 C C . LEU A 1 241 ? 16.232 7.296 -2.783 1.00 20.60 219 LEU A C 1
ATOM 1717 O O . LEU A 1 241 ? 16.828 8.366 -2.542 1.00 22.57 219 LEU A O 1
ATOM 1722 N N . ASP A 1 242 ? 16.647 6.124 -2.305 1.00 20.02 220 ASP A N 1
ATOM 1723 C CA . ASP A 1 242 ? 17.898 6.041 -1.557 1.00 21.65 220 ASP A CA 1
ATOM 1724 C C . ASP A 1 242 ? 19.083 6.473 -2.442 1.00 23.50 220 ASP A C 1
ATOM 1725 O O . ASP A 1 242 ? 20.120 6.915 -1.930 1.00 24.78 220 ASP A O 1
ATOM 1730 N N . VAL A 1 243 ? 18.958 6.262 -3.742 1.00 22.48 221 VAL A N 1
ATOM 1731 C CA . VAL A 1 243 ? 20.084 6.494 -4.672 1.00 28.22 221 VAL A CA 1
ATOM 1732 C C . VAL A 1 243 ? 20.039 7.886 -5.284 1.00 29.68 221 VAL A C 1
ATOM 1733 O O . VAL A 1 243 ? 21.072 8.539 -5.430 1.00 32.42 221 VAL A O 1
ATOM 1737 N N . THR A 1 244 ? 18.851 8.355 -5.630 1.00 26.74 222 THR A N 1
ATOM 1738 C CA . THR A 1 244 ? 18.723 9.592 -6.403 1.00 30.33 222 THR A CA 1
ATOM 1739 C C . THR A 1 244 ? 17.974 10.679 -5.650 1.00 32.57 222 THR A C 1
ATOM 1740 O O . THR A 1 244 ? 17.881 11.812 -6.118 1.00 32.11 222 THR A O 1
ATOM 1744 N N . GLY A 1 245 ? 17.466 10.352 -4.466 1.00 27.56 223 GLY A N 1
ATOM 1745 C CA . GLY A 1 245 ? 16.566 11.258 -3.781 1.00 28.44 223 GLY A CA 1
ATOM 1746 C C . GLY A 1 245 ? 17.276 12.327 -2.991 1.00 29.09 223 GLY A C 1
ATOM 1747 O O . GLY A 1 245 ? 18.476 12.265 -2.754 1.00 31.25 223 GLY A O 1
ATOM 1748 N N . ASP A 1 246 ? 16.476 13.282 -2.534 1.00 33.63 224 ASP A N 1
ATOM 1749 C CA . ASP A 1 246 ? 16.931 14.434 -1.801 1.00 34.56 224 ASP A CA 1
ATOM 1750 C C . ASP A 1 246 ? 16.454 14.316 -0.346 1.00 34.01 224 ASP A C 1
ATOM 1751 O O . ASP A 1 246 ? 15.255 14.266 -0.083 1.00 37.11 224 ASP A O 1
ATOM 1756 N N . SER A 1 247 ? 17.396 14.253 0.585 1.00 31.65 225 SER A N 1
ATOM 1757 C CA . SER A 1 247 ? 17.077 14.075 2.014 1.00 38.05 225 SER A CA 1
ATOM 1758 C C . SER A 1 247 ? 16.090 15.118 2.573 1.00 36.56 225 SER A C 1
ATOM 1759 O O . SER A 1 247 ? 15.264 14.815 3.457 1.00 31.58 225 SER A O 1
ATOM 1762 N N . ALA A 1 248 ? 16.104 16.314 2.001 1.00 30.19 226 ALA A N 1
ATOM 1763 C CA . ALA A 1 248 ? 15.153 17.352 2.384 1.00 31.74 226 ALA A CA 1
ATOM 1764 C C . ALA A 1 248 ? 13.713 17.019 1.987 1.00 32.31 226 ALA A C 1
ATOM 1765 O O . ALA A 1 248 ? 12.771 17.445 2.644 1.00 35.95 226 ALA A O 1
ATOM 1767 N N . GLN A 1 249 ? 13.547 16.343 0.858 1.00 28.21 227 GLN A N 1
ATOM 1768 C CA . GLN A 1 249 ? 12.224 15.915 0.394 1.00 28.20 227 GLN A CA 1
ATOM 1769 C C . GLN A 1 249 ? 11.816 14.594 1.050 1.00 23.85 227 GLN A C 1
ATOM 1770 O O . GLN A 1 249 ? 10.651 14.419 1.460 1.00 25.64 227 GLN A O 1
ATOM 1776 N N . VAL A 1 250 ? 12.766 13.658 1.121 1.00 26.08 228 VAL A N 1
ATOM 1777 C CA . VAL A 1 250 ? 12.451 12.329 1.627 1.00 22.65 228 VAL A CA 1
ATOM 1778 C C . VAL A 1 250 ? 12.335 12.312 3.146 1.00 22.53 228 VAL A C 1
ATOM 1779 O O . VAL A 1 250 ? 11.599 11.489 3.703 1.00 24.14 228 VAL A O 1
ATOM 1783 N N . GLY A 1 251 ? 13.012 13.233 3.830 1.00 20.80 229 GLY A N 1
ATOM 1784 C CA . GLY A 1 251 ? 12.897 13.314 5.277 1.00 20.90 229 GLY A CA 1
ATOM 1785 C C . GLY A 1 251 ? 13.729 12.328 6.081 1.00 19.34 229 GLY A C 1
ATOM 1786 O O . GLY A 1 251 ? 13.567 12.206 7.304 1.00 20.40 229 GLY A O 1
ATOM 1787 N N . LYS A 1 252 ? 14.590 11.583 5.397 1.00 19.77 230 LYS A N 1
ATOM 1788 C CA . LYS A 1 252 ? 15.494 10.644 6.032 1.00 20.12 230 LYS A CA 1
ATOM 1789 C C . LYS A 1 252 ? 16.795 10.667 5.216 1.00 20.65 230 LYS A C 1
ATOM 1790 O O . LYS A 1 252 ? 16.823 11.207 4.105 1.00 21.75 230 LYS A O 1
ATOM 1796 N N . ALA A 1 253 ? 17.853 10.105 5.780 1.00 22.71 231 ALA A N 1
ATOM 1797 C CA . ALA A 1 253 ? 19.126 10.034 5.069 1.00 24.34 231 ALA A CA 1
ATOM 1798 C C . ALA A 1 253 ? 19.022 9.159 3.834 1.00 27.14 231 ALA A C 1
ATOM 1799 O O . ALA A 1 253 ? 18.273 8.158 3.801 1.00 25.71 231 ALA A O 1
ATOM 1801 N N . VAL A 1 254 ? 19.764 9.556 2.804 1.00 26.56 232 VAL A N 1
ATOM 1802 C CA . VAL A 1 254 ? 19.884 8.798 1.574 1.00 26.86 232 VAL A CA 1
ATOM 1803 C C . VAL A 1 254 ? 21.337 8.380 1.357 1.00 30.04 232 VAL A C 1
ATOM 1804 O O . VAL A 1 254 ? 22.230 8.757 2.140 1.00 28.14 232 VAL A O 1
ATOM 1808 N N . GLY A 1 255 ? 21.535 7.524 0.361 1.00 29.92 233 GLY A N 1
ATOM 1809 C CA . GLY A 1 255 ? 22.838 6.909 0.119 1.00 33.75 233 GLY A CA 1
ATOM 1810 C C . GLY A 1 255 ? 23.217 5.832 1.114 1.00 35.89 233 GLY A C 1
ATOM 1811 O O . GLY A 1 255 ? 24.370 5.411 1.166 1.00 50.27 233 GLY A O 1
ATOM 1812 N N . LYS A 1 256 ? 22.238 5.302 1.839 1.00 31.91 234 LYS A N 1
ATOM 1813 C CA . LYS A 1 256 ? 22.514 4.398 2.951 1.00 35.57 234 LYS A CA 1
ATOM 1814 C C . LYS A 1 256 ? 22.804 2.967 2.511 1.00 30.75 234 LYS A C 1
ATOM 1815 O O . LYS A 1 256 ? 23.539 2.237 3.189 1.00 36.47 234 LYS A O 1
ATOM 1821 N N . ASP A 1 257 ? 22.078 2.512 1.496 1.00 25.73 235 ASP A N 1
ATOM 1822 C CA . ASP A 1 257 ? 22.020 1.102 1.176 1.00 24.82 235 ASP A CA 1
ATOM 1823 C C . ASP A 1 257 ? 23.405 0.579 0.767 1.00 29.06 235 ASP A C 1
ATOM 1824 O O . ASP A 1 257 ? 23.843 -0.472 1.230 1.00 27.84 235 ASP A O 1
ATOM 1829 N N . ALA A 1 258 ? 24.080 1.337 -0.085 1.00 26.24 236 ALA A N 1
ATOM 1830 C CA . ALA A 1 258 ? 25.454 1.010 -0.500 1.00 30.29 236 ALA A CA 1
ATOM 1831 C C . ALA A 1 258 ? 26.428 0.840 0.682 1.00 29.31 236 ALA A C 1
ATOM 1832 O O . ALA A 1 258 ? 27.167 -0.153 0.757 1.00 27.07 236 ALA A O 1
ATOM 1834 N N . SER A 1 259 ? 26.404 1.791 1.604 1.00 31.11 237 SER A N 1
ATOM 1835 C CA . SER A 1 259 ? 27.293 1.759 2.749 1.00 35.36 237 SER A CA 1
ATOM 1836 C C . SER A 1 259 ? 27.037 0.533 3.631 1.00 35.32 237 SER A C 1
ATOM 1837 O O . SER A 1 259 ? 27.978 -0.058 4.173 1.00 38.54 237 SER A O 1
ATOM 1840 N N . ALA A 1 260 ? 25.789 0.078 3.699 1.00 28.39 238 ALA A N 1
ATOM 1841 C CA . ALA A 1 260 ? 25.458 -1.111 4.496 1.00 35.57 238 ALA A CA 1
ATOM 1842 C C . ALA A 1 260 ? 25.696 -2.402 3.696 1.00 40.02 238 ALA A C 1
ATOM 1843 O O . ALA A 1 260 ? 25.478 -3.512 4.205 1.00 41.75 238 ALA A O 1
ATOM 1845 N N . GLY A 1 261 ? 26.165 -2.258 2.456 1.00 40.72 239 GLY A N 1
ATOM 1846 C CA . GLY A 1 261 ? 26.384 -3.399 1.571 1.00 48.89 239 GLY A CA 1
ATOM 1847 C C . GLY A 1 261 ? 25.097 -4.164 1.297 1.00 52.95 239 GLY A C 1
ATOM 1848 O O . GLY A 1 261 ? 25.074 -5.394 1.370 1.00 52.33 239 GLY A O 1
ATOM 1849 N N . LYS A 1 262 ? 24.007 -3.420 1.084 1.00 47.85 240 LYS A N 1
ATOM 1850 C CA . LYS A 1 262 ? 22.705 -3.991 0.746 1.00 42.41 240 LYS A CA 1
ATOM 1851 C C . LYS A 1 262 ? 22.559 -4.182 -0.760 1.00 35.12 240 LYS A C 1
ATOM 1852 O O . LYS A 1 262 ? 22.759 -3.265 -1.550 1.00 34.13 240 LYS A O 1
ATOM 1858 N N . ALA A 1 263 ? 22.230 -5.402 -1.148 1.00 28.96 241 ALA A N 1
ATOM 1859 C CA . ALA A 1 263 ? 21.642 -5.665 -2.451 1.00 24.63 241 ALA A CA 1
ATOM 1860 C C . ALA A 1 263 ? 20.217 -5.123 -2.442 1.00 23.13 241 ALA A C 1
ATOM 1861 O O . ALA A 1 263 ? 19.438 -5.432 -1.564 1.00 24.97 241 ALA A O 1
ATOM 1863 N N . THR A 1 264 ? 19.902 -4.313 -3.435 1.00 21.11 242 THR A N 1
ATOM 1864 C CA . THR A 1 264 ? 18.557 -3.772 -3.578 1.00 22.53 242 THR A CA 1
ATOM 1865 C C . THR A 1 264 ? 18.182 -3.890 -5.035 1.00 20.54 242 THR A C 1
ATOM 1866 O O . THR A 1 264 ? 18.979 -4.275 -5.891 1.00 19.72 242 THR A O 1
ATOM 1870 N N . PHE A 1 265 ? 16.950 -3.556 -5.364 1.00 19.78 243 PHE A N 1
ATOM 1871 C CA . PHE A 1 265 ? 16.551 -3.641 -6.729 1.00 19.15 243 PHE A CA 1
ATOM 1872 C C . PHE A 1 265 ? 17.412 -2.754 -7.615 1.00 21.55 243 PHE A C 1
ATOM 1873 O O . PHE A 1 265 ? 17.634 -3.070 -8.777 1.00 21.23 243 PHE A O 1
ATOM 1881 N N . VAL A 1 266 ? 17.891 -1.648 -7.083 1.00 19.52 244 VAL A N 1
ATOM 1882 C CA . VAL A 1 266 ? 18.667 -0.713 -7.874 1.00 22.37 244 VAL A CA 1
ATOM 1883 C C . VAL A 1 266 ? 20.098 -1.200 -8.024 1.00 24.48 244 VAL A C 1
ATOM 1884 O O . VAL A 1 266 ? 20.637 -1.142 -9.116 1.00 23.10 244 VAL A O 1
ATOM 1888 N N . SER A 1 267 ? 20.687 -1.750 -6.964 1.00 24.23 245 SER A N 1
ATOM 1889 C CA . SER A 1 267 ? 22.057 -2.257 -7.052 1.00 22.80 245 SER A CA 1
ATOM 1890 C C . SER A 1 267 ? 22.146 -3.465 -7.980 1.00 28.78 245 SER A C 1
ATOM 1891 O O . SER A 1 267 ? 23.097 -3.584 -8.731 1.00 28.69 245 SER A O 1
ATOM 1894 N N . LEU A 1 268 ? 21.099 -4.278 -8.039 1.00 21.81 246 LEU A N 1
ATOM 1895 C CA . LEU A 1 268 ? 21.079 -5.460 -8.895 1.00 22.95 246 LEU A CA 1
ATOM 1896 C C . LEU A 1 268 ? 20.722 -5.114 -10.329 1.00 27.75 246 LEU A C 1
ATOM 1897 O O . LEU A 1 268 ? 21.361 -5.609 -11.259 1.00 29.85 246 LEU A O 1
ATOM 1902 N N . LEU A 1 269 ? 19.638 -4.358 -10.517 1.00 23.06 247 LEU A N 1
ATOM 1903 C CA . LEU A 1 269 ? 19.085 -4.121 -11.849 1.00 22.34 247 LEU A CA 1
ATOM 1904 C C . LEU A 1 269 ? 19.745 -2.917 -12.529 1.00 21.56 247 LEU A C 1
ATOM 1905 O O . LEU A 1 269 ? 19.618 -2.786 -13.748 1.00 23.94 247 LEU A O 1
ATOM 1910 N N . GLY A 1 270 ? 20.280 -1.989 -11.750 1.00 20.39 248 GLY A N 1
ATOM 1911 C CA . GLY A 1 270 ? 20.562 -0.637 -12.228 1.00 24.48 248 GLY A CA 1
ATOM 1912 C C . GLY A 1 270 ? 19.321 0.244 -12.258 1.00 24.78 248 GLY A C 1
ATOM 1913 O O . GLY A 1 270 ? 18.196 -0.251 -12.290 1.00 22.90 248 GLY A O 1
ATOM 1914 N N . LEU A 1 271 ? 19.536 1.548 -12.319 1.00 25.84 249 LEU A N 1
ATOM 1915 C CA . LEU A 1 271 ? 18.425 2.497 -12.223 1.00 24.56 249 LEU A CA 1
ATOM 1916 C C . LEU A 1 271 ? 17.438 2.367 -13.348 1.00 26.99 249 LEU A C 1
ATOM 1917 O O . LEU A 1 271 ? 16.230 2.387 -13.112 1.00 25.78 249 LEU A O 1
ATOM 1922 N N . ASP A 1 272 ? 17.927 2.341 -14.583 1.00 28.16 250 ASP A N 1
ATOM 1923 C CA . ASP A 1 272 ? 17.042 2.293 -15.742 1.00 29.51 250 ASP A CA 1
ATOM 1924 C C . ASP A 1 272 ? 16.109 1.107 -15.670 1.00 28.71 250 ASP A C 1
ATOM 1925 O O . ASP A 1 272 ? 14.904 1.235 -15.913 1.00 25.67 250 ASP A O 1
ATOM 1930 N N . ALA A 1 273 ? 16.665 -0.061 -15.379 1.00 22.01 251 ALA A N 1
ATOM 1931 C CA . ALA A 1 273 ? 15.881 -1.270 -15.421 1.00 21.81 251 ALA A CA 1
ATOM 1932 C C . ALA A 1 273 ? 14.985 -1.360 -14.189 1.00 20.19 251 ALA A C 1
ATOM 1933 O O . ALA A 1 273 ? 13.893 -1.902 -14.292 1.00 21.10 251 ALA A O 1
ATOM 1935 N N . ALA A 1 274 ? 15.435 -0.812 -13.073 1.00 19.82 252 ALA A N 1
ATOM 1936 C CA . ALA A 1 274 ? 14.571 -0.711 -11.878 1.00 17.81 252 ALA A CA 1
ATOM 1937 C C . ALA A 1 274 ? 13.355 0.176 -12.179 1.00 20.80 252 ALA A C 1
ATOM 1938 O O . ALA A 1 274 ? 12.223 -0.224 -11.902 1.00 20.38 252 ALA A O 1
ATOM 1940 N N . ARG A 1 275 ? 13.574 1.338 -12.770 1.00 21.12 253 ARG A N 1
ATOM 1941 C CA . ARG A 1 275 ? 12.475 2.240 -13.184 1.00 23.74 253 ARG A CA 1
ATOM 1942 C C . ARG A 1 275 ? 11.530 1.553 -14.131 1.00 25.76 253 ARG A C 1
ATOM 1943 O O . ARG A 1 275 ? 10.301 1.636 -13.968 1.00 23.67 253 ARG A O 1
ATOM 1951 N N . ALA A 1 276 ? 12.074 0.862 -15.127 1.00 20.07 254 ALA A N 1
ATOM 1952 C CA . ALA A 1 276 ? 11.222 0.205 -16.088 1.00 22.66 254 ALA A CA 1
ATOM 1953 C C . ALA A 1 276 ? 10.365 -0.857 -15.409 1.00 20.68 254 ALA A C 1
ATOM 1954 O O . ALA A 1 276 ? 9.205 -1.037 -15.771 1.00 23.93 254 ALA A O 1
ATOM 1956 N N . ARG A 1 277 ? 10.953 -1.600 -14.479 1.00 19.68 255 ARG A N 1
ATOM 1957 C CA . ARG A 1 277 ? 10.253 -2.651 -13.780 1.00 21.91 255 ARG A CA 1
ATOM 1958 C C . ARG A 1 277 ? 9.111 -2.061 -12.947 1.00 20.06 255 ARG A C 1
ATOM 1959 O O . ARG A 1 277 ? 7.984 -2.539 -13.010 1.00 20.43 255 ARG A O 1
ATOM 1967 N N . ALA A 1 278 ? 9.405 -0.968 -12.271 1.00 21.06 256 ALA A N 1
ATOM 1968 C CA . ALA A 1 278 ? 8.375 -0.271 -11.494 1.00 20.39 256 ALA A CA 1
ATOM 1969 C C . ALA A 1 278 ? 7.237 0.183 -12.416 1.00 22.44 256 ALA A C 1
ATOM 1970 O O . ALA A 1 278 ? 6.060 0.055 -12.084 1.00 23.16 256 ALA A O 1
ATOM 1972 N N . MET A 1 279 ? 7.574 0.707 -13.594 1.00 24.48 257 MET A N 1
ATOM 1973 C CA . MET A 1 279 ? 6.553 1.110 -14.573 1.00 23.23 257 MET A CA 1
ATOM 1974 C C . MET A 1 279 ? 5.687 -0.067 -15.025 1.00 24.11 257 MET A C 1
ATOM 1975 O O . MET A 1 279 ? 4.468 0.049 -15.096 1.00 26.39 257 MET A O 1
ATOM 1977 N N . SER A 1 280 ? 6.292 -1.222 -15.274 1.00 20.47 258 SER A N 1
ATOM 1978 C CA . SER A 1 280 ? 5.550 -2.426 -15.623 1.00 24.96 258 SER A CA 1
ATOM 1979 C C . SER A 1 280 ? 4.597 -2.833 -14.509 1.00 24.23 258 SER A C 1
ATOM 1980 O O . SER A 1 280 ? 3.488 -3.339 -14.749 1.00 22.57 258 SER A O 1
ATOM 1983 N N . LEU A 1 281 ? 5.041 -2.616 -13.278 1.00 24.34 259 LEU A N 1
ATOM 1984 C CA . LEU A 1 281 ? 4.238 -3.020 -12.128 1.00 24.39 259 LEU A CA 1
ATOM 1985 C C . LEU A 1 281 ? 3.035 -2.108 -11.916 1.00 22.70 259 LEU A C 1
ATOM 1986 O O . LEU A 1 281 ? 1.986 -2.611 -11.486 1.00 25.01 259 LEU A O 1
ATOM 1991 N N . ILE A 1 282 ? 3.133 -0.841 -12.321 1.00 22.71 260 ILE A N 1
ATOM 1992 C CA . ILE A 1 282 ? 1.941 0.036 -12.399 1.00 22.78 260 ILE A CA 1
ATOM 1993 C C . ILE A 1 282 ? 0.882 -0.643 -13.257 1.00 26.88 260 ILE A C 1
ATOM 1994 O O . ILE A 1 282 ? -0.299 -0.713 -12.882 1.00 23.78 260 ILE A O 1
ATOM 1999 N N . ASP A 1 283 ? 1.292 -1.151 -14.416 1.00 21.31 261 ASP A N 1
ATOM 2000 C CA . ASP A 1 283 ? 0.335 -1.724 -15.334 1.00 23.83 261 ASP A CA 1
ATOM 2001 C C . ASP A 1 283 ? -0.271 -2.976 -14.736 1.00 19.08 261 ASP A C 1
ATOM 2002 O O . ASP A 1 283 ? -1.455 -3.225 -14.880 1.00 21.17 261 ASP A O 1
ATOM 2007 N N . GLU A 1 284 ? 0.561 -3.796 -14.091 1.00 18.38 262 GLU A N 1
ATOM 2008 C CA . GLU A 1 284 ? 0.105 -5.014 -13.446 1.00 18.50 262 GLU A CA 1
ATOM 2009 C C . GLU A 1 284 ? -0.884 -4.717 -12.349 1.00 17.45 262 GLU A C 1
ATOM 2010 O O . GLU A 1 284 ? -1.953 -5.328 -12.259 1.00 18.49 262 GLU A O 1
ATOM 2016 N N . ALA A 1 285 ? -0.563 -3.707 -11.556 1.00 19.41 263 ALA A N 1
ATOM 2017 C CA . ALA A 1 285 ? -1.467 -3.275 -10.484 1.00 18.66 263 ALA A CA 1
ATOM 2018 C C . ALA A 1 285 ? -2.790 -2.796 -11.021 1.00 19.58 263 ALA A C 1
ATOM 2019 O O . ALA A 1 285 ? -3.864 -3.241 -10.556 1.00 19.15 263 ALA A O 1
ATOM 2021 N N . CYS A 1 286 ? -2.741 -1.958 -12.049 1.00 20.46 264 CYS A N 1
ATOM 2022 C CA . CYS A 1 286 ? -3.976 -1.455 -12.642 1.00 21.77 264 CYS A CA 1
ATOM 2023 C C . CYS A 1 286 ? -4.801 -2.578 -13.280 1.00 21.78 264 CYS A C 1
ATOM 2024 O O . CYS A 1 286 ? -6.023 -2.664 -13.082 1.00 22.91 264 CYS A O 1
ATOM 2027 N N . ASP A 1 287 ? -4.140 -3.507 -13.958 1.00 19.01 265 ASP A N 1
ATOM 2028 C CA . ASP A 1 287 ? -4.840 -4.636 -14.554 1.00 23.80 265 ASP A CA 1
ATOM 2029 C C . ASP A 1 287 ? -5.601 -5.469 -13.516 1.00 21.51 265 ASP A C 1
ATOM 2030 O O . ASP A 1 287 ? -6.655 -6.029 -13.812 1.00 21.26 265 ASP A O 1
ATOM 2035 N N . SER A 1 288 ? -5.019 -5.616 -12.323 1.00 17.88 266 SER A N 1
ATOM 2036 C CA . SER A 1 288 ? -5.593 -6.419 -11.260 1.00 18.20 266 SER A CA 1
ATOM 2037 C C . SER A 1 288 ? -6.917 -5.834 -10.760 1.00 17.03 266 SER A C 1
ATOM 2038 O O . SER A 1 288 ? -7.687 -6.546 -10.140 1.00 19.59 266 SER A O 1
ATOM 2041 N N . LEU A 1 289 ? -7.191 -4.566 -11.079 1.00 16.44 267 LEU A N 1
ATOM 2042 C CA . LEU A 1 289 ? -8.404 -3.898 -10.649 1.00 15.79 267 LEU A CA 1
ATOM 2043 C C . LEU A 1 289 ? -9.520 -3.967 -11.703 1.00 18.92 267 LEU A C 1
ATOM 2044 O O . LEU A 1 289 ? -10.563 -3.365 -11.497 1.00 18.44 267 LEU A O 1
ATOM 2049 N N . ALA A 1 290 ? -9.280 -4.653 -12.811 1.00 19.67 268 ALA A N 1
ATOM 2050 C CA . ALA A 1 290 ? -10.236 -4.604 -13.951 1.00 19.39 268 ALA A CA 1
ATOM 2051 C C . ALA A 1 290 ? -11.636 -5.000 -13.528 1.00 23.49 268 ALA A C 1
ATOM 2052 O O . ALA A 1 290 ? -12.631 -4.396 -13.986 1.00 24.51 268 ALA A O 1
ATOM 2054 N N . THR A 1 291 ? -11.737 -5.943 -12.597 1.00 19.28 269 THR A N 1
ATOM 2055 C CA . THR A 1 291 ? -13.047 -6.440 -12.197 1.00 19.08 269 THR A CA 1
ATOM 2056 C C . THR A 1 291 ? -13.855 -5.424 -11.394 1.00 19.88 269 THR A C 1
ATOM 2057 O O . THR A 1 291 ? -15.055 -5.614 -11.241 1.00 21.19 269 THR A O 1
ATOM 2061 N N . TYR A 1 292 ? -13.218 -4.358 -10.881 1.00 15.82 270 TYR A N 1
ATOM 2062 C CA . TYR A 1 292 ? -13.883 -3.308 -10.119 1.00 17.89 270 TYR A CA 1
ATOM 2063 C C . TYR A 1 292 ? -14.377 -2.194 -11.048 1.00 20.53 270 TYR A C 1
ATOM 2064 O O . TYR A 1 292 ? -15.132 -1.316 -10.627 1.00 22.29 270 TYR A O 1
ATOM 2073 N N . GLY A 1 293 ? -13.863 -2.182 -12.270 1.00 21.37 271 GLY A N 1
ATOM 2074 C CA . GLY A 1 293 ? -14.194 -1.109 -13.213 1.00 21.58 271 GLY A CA 1
ATOM 2075 C C . GLY A 1 293 ? -13.836 0.262 -12.685 1.00 19.12 271 GLY A C 1
ATOM 2076 O O . GLY A 1 293 ? -12.864 0.419 -11.932 1.00 18.91 271 GLY A O 1
ATOM 2077 N N . ALA A 1 294 ? -14.594 1.273 -13.073 1.00 19.49 272 ALA A N 1
ATOM 2078 C CA . ALA A 1 294 ? -14.184 2.661 -12.862 1.00 18.75 272 ALA A CA 1
ATOM 2079 C C . ALA A 1 294 ? -14.124 3.062 -11.381 1.00 19.39 272 ALA A C 1
ATOM 2080 O O . ALA A 1 294 ? -13.445 4.050 -11.022 1.00 19.68 272 ALA A O 1
ATOM 2082 N N . LYS A 1 295 ? -14.842 2.320 -10.537 1.00 18.29 273 LYS A N 1
ATOM 2083 C CA . LYS A 1 295 ? -14.917 2.652 -9.118 1.00 21.24 273 LYS A CA 1
ATOM 2084 C C . LYS A 1 295 ? -13.521 2.574 -8.485 1.00 19.55 273 LYS A C 1
ATOM 2085 O O . LYS A 1 295 ? -13.262 3.187 -7.454 1.00 19.81 273 LYS A O 1
ATOM 2091 N N . ALA A 1 296 ? -12.634 1.855 -9.142 1.00 19.13 274 ALA A N 1
ATOM 2092 C CA . ALA A 1 296 ? -11.273 1.686 -8.617 1.00 16.78 274 ALA A CA 1
ATOM 2093 C C . ALA A 1 296 ? -10.294 2.742 -9.126 1.00 20.10 274 ALA A C 1
ATOM 2094 O O . ALA A 1 296 ? -9.087 2.577 -9.003 1.00 16.80 274 ALA A O 1
ATOM 2096 N N . ASP A 1 297 ? -10.782 3.833 -9.719 1.00 17.74 275 ASP A N 1
ATOM 2097 C CA . ASP A 1 297 ? -9.880 4.773 -10.349 1.00 17.83 275 ASP A CA 1
ATOM 2098 C C . ASP A 1 297 ? -8.910 5.436 -9.351 1.00 16.32 275 ASP A C 1
ATOM 2099 O O . ASP A 1 297 ? -7.759 5.707 -9.709 1.00 16.78 275 ASP A O 1
ATOM 2104 N N . THR A 1 298 ? -9.346 5.688 -8.126 1.00 16.41 276 THR A N 1
ATOM 2105 C CA . THR A 1 298 ? -8.424 6.242 -7.141 1.00 14.87 276 THR A CA 1
ATOM 2106 C C . THR A 1 298 ? -7.250 5.270 -6.865 1.00 14.25 276 THR A C 1
ATOM 2107 O O . THR A 1 298 ? -6.099 5.691 -6.635 1.00 14.57 276 THR A O 1
ATOM 2111 N N . LEU A 1 299 ? -7.591 3.994 -6.777 1.00 14.15 277 LEU A N 1
ATOM 2112 C CA . LEU A 1 299 ? -6.577 2.940 -6.571 1.00 13.89 277 LEU A CA 1
ATOM 2113 C C . LEU A 1 299 ? -5.658 2.788 -7.794 1.00 15.31 277 LEU A C 1
ATOM 2114 O O . LEU A 1 299 ? -4.469 2.478 -7.641 1.00 14.06 277 LEU A O 1
ATOM 2119 N N . ARG A 1 300 ? -6.138 3.077 -9.003 1.00 16.36 278 ARG A N 1
ATOM 2120 C CA . ARG A 1 300 ? -5.254 3.109 -10.161 1.00 15.01 278 ARG A CA 1
ATOM 2121 C C . ARG A 1 300 ? -4.244 4.258 -10.070 1.00 15.15 278 ARG A C 1
ATOM 2122 O O . ARG A 1 300 ? -3.046 4.081 -10.267 1.00 17.01 278 ARG A O 1
ATOM 2130 N N . GLU A 1 301 ? -4.703 5.427 -9.661 1.00 13.44 279 GLU A N 1
ATOM 2131 C CA . GLU A 1 301 ? -3.825 6.563 -9.526 1.00 17.46 279 GLU A CA 1
ATOM 2132 C C . GLU A 1 301 ? -2.830 6.380 -8.377 1.00 14.24 279 GLU A C 1
ATOM 2133 O O . GLU A 1 301 ? -1.695 6.879 -8.405 1.00 15.73 279 GLU A O 1
ATOM 2139 N N . THR A 1 302 ? -3.251 5.646 -7.347 1.00 15.39 280 THR A N 1
ATOM 2140 C CA . THR A 1 302 ? -2.337 5.295 -6.248 1.00 13.82 280 THR A CA 1
ATOM 2141 C C . THR A 1 302 ? -1.134 4.514 -6.757 1.00 15.49 280 THR A C 1
ATOM 2142 O O . THR A 1 302 ? 0.008 4.757 -6.305 1.00 15.27 280 THR A O 1
ATOM 2146 N N . ALA A 1 303 ? -1.348 3.647 -7.722 1.00 14.40 281 ALA A N 1
ATOM 2147 C CA . ALA A 1 303 ? -0.240 2.887 -8.301 1.00 16.62 281 ALA A CA 1
ATOM 2148 C C . ALA A 1 303 ? 0.729 3.779 -9.058 1.00 16.48 281 ALA A C 1
ATOM 2149 O O . ALA A 1 303 ? 1.942 3.680 -8.906 1.00 17.41 281 ALA A O 1
ATOM 2151 N N . ARG A 1 304 ? 0.221 4.804 -9.739 1.00 15.80 282 ARG A N 1
ATOM 2152 C CA . ARG A 1 304 ? 1.123 5.784 -10.346 1.00 17.52 282 ARG A CA 1
ATOM 2153 C C . ARG A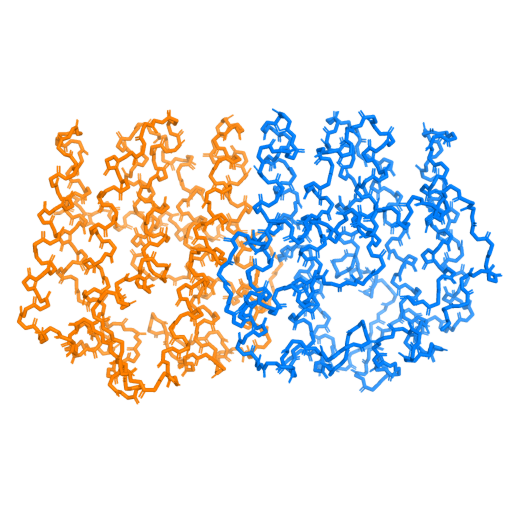 1 304 ? 1.862 6.603 -9.286 1.00 16.86 282 ARG A C 1
ATOM 2154 O O . ARG A 1 304 ? 3.060 6.863 -9.392 1.00 16.80 282 ARG A O 1
ATOM 2162 N N . PHE A 1 305 ? 1.158 7.018 -8.236 1.00 13.90 283 PHE A N 1
ATOM 2163 C CA . PHE A 1 305 ? 1.772 7.767 -7.144 1.00 14.57 283 PHE A CA 1
ATOM 2164 C C . PHE A 1 305 ? 2.943 6.997 -6.503 1.00 14.47 283 PHE A C 1
ATOM 2165 O O . PHE A 1 305 ? 3.990 7.551 -6.174 1.00 16.16 283 PHE A O 1
ATOM 2173 N N . VAL A 1 306 ? 2.728 5.712 -6.244 1.00 15.47 284 VAL A N 1
ATOM 2174 C CA . VAL A 1 306 ? 3.743 4.959 -5.531 1.00 17.04 284 VAL A CA 1
ATOM 2175 C C . VAL A 1 306 ? 5.085 4.918 -6.291 1.00 16.12 284 VAL A C 1
ATOM 2176 O O . VAL A 1 306 ? 6.149 4.871 -5.658 1.00 16.24 284 VAL A O 1
ATOM 2180 N N . VAL A 1 307 ? 5.033 5.023 -7.610 1.00 16.21 285 VAL A N 1
ATOM 2181 C CA . VAL A 1 307 ? 6.248 5.053 -8.430 1.00 18.33 285 VAL A CA 1
ATOM 2182 C C . VAL A 1 307 ? 6.755 6.480 -8.667 1.00 18.05 285 VAL A C 1
ATOM 2183 O O . VAL A 1 307 ? 7.980 6.738 -8.613 1.00 21.70 285 VAL A O 1
ATOM 2187 N N . ARG A 1 308 ? 5.845 7.434 -8.864 1.00 16.53 286 ARG A N 1
ATOM 2188 C CA . ARG A 1 308 ? 6.251 8.796 -9.268 1.00 18.83 286 ARG A CA 1
ATOM 2189 C C . ARG A 1 308 ? 6.525 9.772 -8.109 1.00 18.38 286 ARG A C 1
ATOM 2190 O O . ARG A 1 308 ? 7.100 10.865 -8.314 1.00 22.03 286 ARG A O 1
ATOM 2198 N N . ARG A 1 309 ? 6.155 9.390 -6.890 1.00 19.40 287 ARG A N 1
ATOM 2199 C CA . ARG A 1 309 ? 6.322 10.234 -5.729 1.00 19.56 287 ARG A CA 1
ATOM 2200 C C . ARG A 1 309 ? 7.774 10.689 -5.532 1.00 18.81 287 ARG A C 1
ATOM 2201 O O . ARG A 1 309 ? 8.707 9.981 -5.900 1.00 22.47 287 ARG A O 1
ATOM 2209 N N . THR A 1 310 ? 7.969 11.854 -4.906 1.00 20.78 288 THR A N 1
ATOM 2210 C CA . THR A 1 310 ? 9.316 12.363 -4.588 1.00 23.49 288 THR A CA 1
ATOM 2211 C C . THR A 1 310 ? 9.744 12.089 -3.143 1.00 23.86 288 THR A C 1
ATOM 2212 O O . THR A 1 310 ? 10.850 12.447 -2.699 1.00 24.63 288 THR A O 1
ATOM 2216 N N . HIS A 1 311 ? 8.868 11.437 -2.380 1.00 20.54 289 HIS A N 1
ATOM 2217 C CA . HIS A 1 311 ? 9.116 11.191 -0.966 1.00 19.53 289 HIS A CA 1
ATOM 2218 C C . HIS A 1 311 ? 8.299 9.967 -0.573 1.00 18.94 289 HIS A C 1
ATOM 2219 O O . HIS A 1 311 ? 8.328 9.565 0.613 1.00 18.31 289 HIS A O 1
ATOM 2227 N N . SER B 1 22 ? -1.556 -31.521 46.609 1.00 50.08 0 SER B N 1
ATOM 2228 C CA . SER B 1 22 ? -1.120 -32.560 45.628 1.00 50.38 0 SER B CA 1
ATOM 2229 C C . SER B 1 22 ? -1.857 -32.359 44.321 1.00 52.34 0 SER B C 1
ATOM 2230 O O . SER B 1 22 ? -1.244 -32.306 43.255 1.00 48.99 0 SER B O 1
ATOM 2232 N N . MET B 1 23 ? -3.173 -32.215 44.406 1.00 48.48 1 MET B N 1
ATOM 2233 C CA . MET B 1 23 ? -3.985 -32.035 43.209 1.00 52.97 1 MET B CA 1
ATOM 2234 C C . MET B 1 23 ? -3.641 -30.700 42.536 1.00 44.02 1 MET B C 1
ATOM 2235 O O . MET B 1 23 ? -3.537 -30.630 41.316 1.00 38.43 1 MET B O 1
ATOM 2240 N N . PHE B 1 24 ? -3.402 -29.663 43.340 1.00 38.74 2 PHE B N 1
ATOM 2241 C CA . PHE B 1 24 ? -2.958 -28.364 42.822 1.00 34.46 2 PHE B CA 1
ATOM 2242 C C . PHE B 1 24 ? -1.612 -28.464 42.082 1.00 29.31 2 PHE B C 1
ATOM 2243 O O . PHE B 1 24 ? -1.449 -27.951 40.956 1.00 25.69 2 PHE B O 1
ATOM 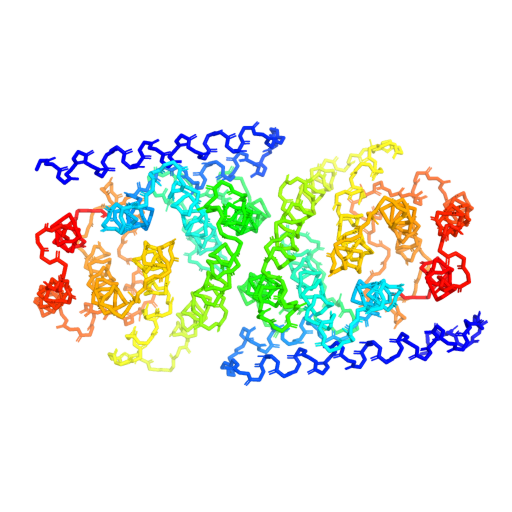2251 N N . THR B 1 25 ? -0.628 -29.065 42.735 1.00 30.49 3 THR B N 1
ATOM 2252 C CA . THR B 1 25 ? 0.704 -29.198 42.166 1.00 28.86 3 THR B CA 1
ATOM 2253 C C . THR B 1 25 ? 0.664 -30.001 40.852 1.00 27.26 3 THR B C 1
ATOM 2254 O O . THR B 1 25 ? 1.381 -29.682 39.898 1.00 28.71 3 THR B O 1
ATOM 2258 N N . GLN B 1 26 ? -0.206 -31.004 40.785 1.00 27.75 4 GLN B N 1
ATOM 2259 C CA . GLN B 1 26 ? -0.344 -31.856 39.601 1.00 30.88 4 GLN B CA 1
ATOM 2260 C C . GLN B 1 26 ? -0.935 -31.065 38.448 1.00 29.13 4 GLN B C 1
ATOM 2261 O O . GLN B 1 26 ? -0.498 -31.216 37.307 1.00 28.82 4 GLN B O 1
ATOM 2267 N N . ARG B 1 27 ? -1.939 -30.246 38.768 1.00 26.97 5 ARG B N 1
ATOM 2268 C CA . ARG B 1 27 ? -2.620 -29.424 37.777 1.00 27.20 5 ARG B CA 1
ATOM 2269 C C . ARG B 1 27 ? -1.652 -28.401 37.212 1.00 23.33 5 ARG B C 1
ATOM 2270 O O . ARG B 1 27 ? -1.664 -28.131 36.020 1.00 23.33 5 ARG B O 1
ATOM 2278 N N . LEU B 1 28 ? -0.833 -27.804 38.065 1.00 23.82 6 LEU B N 1
ATOM 2279 C CA . LEU B 1 28 ? 0.120 -26.803 37.618 1.00 21.74 6 LEU B CA 1
ATOM 2280 C C . LEU B 1 28 ? 1.170 -27.442 36.696 1.00 19.59 6 LEU B C 1
ATOM 2281 O O . LEU B 1 28 ? 1.523 -26.898 35.642 1.00 19.57 6 LEU B O 1
ATOM 2286 N N . ASP B 1 29 ? 1.703 -28.593 37.097 1.00 22.24 7 ASP B N 1
ATOM 2287 C CA . ASP B 1 29 ? 2.626 -29.332 36.258 1.00 23.51 7 ASP B CA 1
ATOM 2288 C C . ASP B 1 29 ? 2.059 -29.707 34.895 1.00 22.83 7 ASP B C 1
ATOM 2289 O O . ASP B 1 29 ? 2.727 -29.563 33.857 1.00 21.83 7 ASP B O 1
ATOM 2294 N N . ALA B 1 30 ? 0.804 -30.133 34.875 1.00 24.64 8 ALA B N 1
ATOM 2295 C CA . ALA B 1 30 ? 0.182 -30.530 33.639 1.00 25.72 8 ALA B CA 1
ATOM 2296 C C . ALA B 1 30 ? -0.047 -29.273 32.775 1.00 22.73 8 ALA B C 1
ATOM 2297 O O . ALA B 1 30 ? 0.120 -29.315 31.560 1.00 23.80 8 ALA B O 1
ATOM 2299 N N . ALA B 1 31 ? -0.370 -28.147 33.406 1.00 23.22 9 ALA B N 1
ATOM 2300 C CA . ALA B 1 31 ? -0.623 -26.918 32.633 1.00 19.64 9 ALA B CA 1
ATOM 2301 C C . ALA B 1 31 ? 0.674 -26.448 31.978 1.00 18.87 9 ALA B C 1
ATOM 2302 O O . ALA B 1 31 ? 0.683 -26.031 30.798 1.00 19.44 9 ALA B O 1
ATOM 2304 N N . ALA B 1 32 ? 1.765 -26.495 32.727 1.00 19.87 10 ALA B N 1
ATOM 2305 C CA . ALA B 1 32 ? 3.066 -26.103 32.196 1.00 19.23 10 ALA B CA 1
ATOM 2306 C C . ALA B 1 32 ? 3.417 -26.965 30.981 1.00 19.29 10 ALA B C 1
ATOM 2307 O O . ALA B 1 32 ? 3.893 -26.457 29.967 1.00 19.40 10 ALA B O 1
ATOM 2309 N N . ALA B 1 33 ? 3.216 -28.276 31.084 1.00 20.52 11 ALA B N 1
ATOM 2310 C CA . ALA B 1 33 ? 3.491 -29.160 29.955 1.00 19.59 11 ALA B CA 1
ATOM 2311 C C . ALA B 1 33 ? 2.611 -28.823 28.757 1.00 17.46 11 ALA B C 1
ATOM 2312 O O . ALA B 1 33 ? 3.075 -28.913 27.595 1.00 18.89 11 ALA B O 1
ATOM 2314 N N . ALA B 1 34 ? 1.336 -28.522 29.011 1.00 16.61 12 ALA B N 1
ATOM 2315 C CA . ALA B 1 34 ? 0.385 -28.231 27.927 1.00 16.25 12 ALA B CA 1
ATOM 2316 C C . ALA B 1 34 ? 0.797 -26.951 27.181 1.00 16.03 12 ALA B C 1
ATOM 2317 O O . ALA B 1 34 ? 0.697 -26.871 25.968 1.00 16.56 12 ALA B O 1
ATOM 2319 N N . VAL B 1 35 ? 1.160 -25.929 27.929 1.00 15.21 13 VAL B N 1
ATOM 2320 C CA . VAL B 1 35 ? 1.609 -24.651 27.318 1.00 15.36 13 VAL B CA 1
ATOM 2321 C C . VAL B 1 35 ? 2.889 -24.867 26.518 1.00 15.57 13 VAL B C 1
ATOM 2322 O O . VAL B 1 35 ? 2.980 -24.445 25.375 1.00 15.01 13 VAL B O 1
ATOM 2326 N N . GLN B 1 36 ? 3.850 -25.596 27.068 1.00 14.74 14 GLN B N 1
ATOM 2327 C CA . GLN B 1 36 ? 5.089 -25.879 26.323 1.00 15.24 14 GLN B CA 1
ATOM 2328 C C . GLN B 1 36 ? 4.800 -26.647 25.050 1.00 14.43 14 GLN B C 1
ATOM 2329 O O . GLN B 1 36 ? 5.353 -26.323 23.998 1.00 15.74 14 GLN B O 1
ATOM 2335 N N . ALA B 1 37 ? 3.901 -27.624 25.122 1.00 15.25 15 ALA B N 1
ATOM 2336 C CA . ALA B 1 37 ? 3.531 -28.386 23.932 1.00 16.07 15 ALA B CA 1
ATOM 2337 C C . ALA B 1 37 ? 2.908 -27.502 22.856 1.00 16.53 15 ALA B C 1
ATOM 2338 O O . ALA B 1 37 ? 3.146 -27.694 21.664 1.00 16.91 15 ALA B O 1
ATOM 2340 N N . HIS B 1 38 ? 2.121 -26.525 23.284 1.00 14.06 16 HIS B N 1
ATOM 2341 C CA . HIS B 1 38 ? 1.456 -25.630 22.338 1.00 14.58 16 HIS B CA 1
ATOM 2342 C C . HIS B 1 38 ? 2.452 -24.673 21.669 1.00 14.04 16 HIS B C 1
ATOM 2343 O O . HIS B 1 38 ? 2.433 -24.503 20.448 1.00 14.28 16 HIS B O 1
ATOM 2350 N N . PHE B 1 39 ? 3.408 -24.152 22.434 1.00 13.43 17 PHE B N 1
ATOM 2351 C CA . PHE B 1 39 ? 4.486 -23.359 21.871 1.00 13.22 17 PHE B CA 1
ATOM 2352 C C . PHE B 1 39 ? 5.296 -24.215 20.884 1.00 14.07 17 PHE B C 1
ATOM 2353 O O . PHE B 1 39 ? 5.618 -23.779 19.789 1.00 14.35 17 PHE B O 1
ATOM 2361 N N . ASP B 1 40 ? 5.583 -25.454 21.260 1.00 14.45 18 ASP B N 1
ATOM 2362 C CA . ASP B 1 40 ? 6.397 -26.324 20.410 1.00 15.53 18 ASP B CA 1
ATOM 2363 C C . ASP B 1 40 ? 5.696 -26.562 19.066 1.00 15.33 18 ASP B C 1
ATOM 2364 O O . ASP B 1 40 ? 6.348 -26.493 18.026 1.00 18.49 18 ASP B O 1
ATOM 2369 N N . LYS B 1 41 ? 4.374 -26.735 19.100 1.00 14.18 19 LYS B N 1
ATOM 2370 C CA . LYS B 1 41 ? 3.592 -26.893 17.839 1.00 16.98 19 LYS B CA 1
ATOM 2371 C C . LYS B 1 41 ? 3.587 -25.632 16.989 1.00 17.13 19 LYS B C 1
ATOM 2372 O O . LYS B 1 41 ? 3.881 -25.665 15.792 1.00 16.88 19 LYS B O 1
ATOM 2378 N N . VAL B 1 42 ? 3.197 -24.514 17.594 1.00 14.34 20 VAL B N 1
ATOM 2379 C CA . VAL B 1 42 ? 3.047 -23.316 16.840 1.00 16.20 20 VAL B CA 1
ATOM 2380 C C . VAL B 1 42 ? 4.388 -22.860 16.272 1.00 15.83 20 VAL B C 1
ATOM 2381 O O . VAL B 1 42 ? 4.486 -22.462 15.111 1.00 15.76 20 VAL B O 1
ATOM 2385 N N . LEU B 1 43 ? 5.441 -22.843 17.080 1.00 14.23 21 LEU B N 1
ATOM 2386 C CA . LEU B 1 43 ? 6.717 -22.336 16.649 1.00 14.16 21 LEU B CA 1
ATOM 2387 C C . LEU B 1 43 ? 7.387 -23.239 15.596 1.00 13.31 21 LEU B C 1
ATOM 2388 O O . LEU B 1 43 ? 8.151 -22.753 14.750 1.00 15.40 21 LEU B O 1
ATOM 2393 N N . ALA B 1 44 ? 7.056 -24.527 15.644 1.00 14.82 22 ALA B N 1
ATOM 2394 C CA . ALA B 1 44 ? 7.616 -25.448 14.641 1.00 16.74 22 ALA B CA 1
ATOM 2395 C C . ALA B 1 44 ? 7.071 -25.125 13.246 1.00 16.08 22 ALA B C 1
ATOM 2396 O O . ALA B 1 44 ? 7.661 -25.571 12.251 1.00 16.31 22 ALA B O 1
ATOM 2398 N N . ALA B 1 45 ? 5.973 -24.379 13.139 1.00 14.09 23 ALA B N 1
ATOM 2399 C CA . ALA B 1 45 ? 5.437 -23.978 11.850 1.00 16.09 23 ALA B CA 1
ATOM 2400 C C . ALA B 1 45 ? 6.192 -22.824 11.216 1.00 16.20 23 ALA B C 1
ATOM 2401 O O . ALA B 1 45 ? 5.989 -22.527 10.045 1.00 18.81 23 ALA B O 1
ATOM 2403 N N . PHE B 1 46 ? 7.014 -22.115 11.991 1.00 15.14 24 PHE B N 1
ATOM 2404 C CA . PHE B 1 46 ? 7.776 -20.985 11.496 1.00 15.62 24 PHE B CA 1
ATOM 2405 C C . PHE B 1 46 ? 9.124 -21.488 10.943 1.00 16.58 24 PHE B C 1
ATOM 2406 O O . PHE B 1 46 ? 9.595 -22.566 11.302 1.00 17.93 24 PHE B O 1
ATOM 2414 N N . GLU B 1 47 ? 9.783 -20.658 10.149 1.00 19.98 25 GLU B N 1
ATOM 2415 C CA . GLU B 1 47 ? 11.080 -21.030 9.580 1.00 22.98 25 GLU B CA 1
ATOM 2416 C C . GLU B 1 47 ? 12.124 -21.136 10.647 1.00 25.54 25 GLU B C 1
ATOM 2417 O O . GLU B 1 47 ? 12.117 -20.368 11.609 1.00 25.51 25 GLU B O 1
ATOM 2423 N N . PRO B 1 48 ? 13.071 -22.053 10.456 1.00 30.00 26 PRO B N 1
ATOM 2424 C CA . PRO B 1 48 ? 14.076 -22.350 11.465 1.00 31.77 26 PRO B CA 1
ATOM 2425 C C . PRO B 1 48 ? 15.227 -21.349 11.425 1.00 32.31 26 PRO B C 1
ATOM 2426 O O . PRO B 1 48 ? 16.333 -21.697 11.022 1.00 38.73 26 PRO B O 1
ATOM 2430 N N . LEU B 1 49 ? 14.944 -20.109 11.808 1.00 28.15 27 LEU B N 1
ATOM 2431 C CA . LEU B 1 49 ? 15.918 -19.014 11.770 1.00 28.12 27 LEU B CA 1
ATOM 2432 C C . LEU B 1 49 ? 16.255 -18.596 13.196 1.00 22.42 27 LEU B C 1
ATOM 2433 O O . LEU B 1 49 ? 15.472 -18.818 14.105 1.00 20.51 27 LEU B O 1
ATOM 2438 N N . PRO B 1 50 ? 17.327 -17.822 13.363 1.00 20.38 28 PRO B N 1
ATOM 2439 C CA . PRO B 1 50 ? 17.707 -17.455 14.719 1.00 22.17 28 PRO B CA 1
ATOM 2440 C C . PRO B 1 50 ? 16.607 -16.718 15.492 1.00 16.67 28 PRO B C 1
ATOM 2441 O O . PRO B 1 50 ? 16.478 -16.934 16.704 1.00 17.17 28 PRO B O 1
ATOM 2445 N N . ILE B 1 51 ? 15.876 -15.808 14.842 1.00 18.83 29 ILE B N 1
ATOM 2446 C CA . ILE B 1 51 ? 14.827 -15.087 15.536 1.00 19.97 29 ILE B CA 1
ATOM 2447 C C . ILE B 1 51 ? 13.792 -16.053 16.126 1.00 15.99 29 ILE B C 1
ATOM 2448 O O . ILE B 1 51 ? 13.287 -15.849 17.220 1.00 14.96 29 ILE B O 1
ATOM 2453 N N . VAL B 1 52 ? 13.444 -17.094 15.381 1.00 15.97 30 VAL B N 1
ATOM 2454 C CA . VAL B 1 52 ? 12.452 -18.065 15.852 1.00 16.02 30 VAL B CA 1
ATOM 2455 C C . VAL B 1 52 ? 13.058 -18.950 16.971 1.00 16.04 30 VAL B C 1
ATOM 2456 O O . VAL B 1 52 ? 12.400 -19.290 17.966 1.00 16.51 30 VAL B O 1
ATOM 2460 N N . GLU B 1 53 ? 14.323 -19.338 16.818 1.00 16.75 31 GLU B N 1
ATOM 2461 C CA . GLU B 1 53 ? 15.038 -19.988 17.923 1.00 16.30 31 GLU B CA 1
ATOM 2462 C C . GLU B 1 53 ? 15.045 -19.141 19.207 1.00 16.19 31 GLU B C 1
ATOM 2463 O O . GLU B 1 53 ? 14.860 -19.667 20.321 1.00 17.04 31 GLU B O 1
ATOM 2469 N N . ALA B 1 54 ? 15.161 -17.831 19.035 1.00 14.22 32 ALA B N 1
ATOM 2470 C CA . ALA B 1 54 ? 15.131 -16.908 20.186 1.00 14.52 32 ALA B CA 1
ATOM 2471 C C . ALA B 1 54 ? 13.721 -16.836 20.776 1.00 13.12 32 ALA B C 1
ATOM 2472 O O . ALA B 1 54 ? 13.531 -16.788 21.975 1.00 14.67 32 ALA B O 1
ATOM 2474 N N . MET B 1 55 ? 12.687 -16.900 19.924 1.00 13.77 33 MET B N 1
ATOM 2475 C CA . MET B 1 55 ? 11.328 -16.945 20.417 1.00 16.41 33 MET B CA 1
ATOM 2476 C C . MET B 1 55 ? 11.071 -18.171 21.259 1.00 13.89 33 MET B C 1
ATOM 2477 O O . MET B 1 55 ? 10.436 -18.104 22.282 1.00 13.92 33 MET B O 1
ATOM 2482 N N . ALA B 1 56 ? 11.594 -19.305 20.804 1.00 14.04 34 ALA B N 1
ATOM 2483 C CA . ALA B 1 56 ? 11.480 -20.551 21.573 1.00 16.04 34 ALA B CA 1
ATOM 2484 C C . ALA B 1 56 ? 12.233 -20.481 22.890 1.00 15.34 34 ALA B C 1
ATOM 2485 O O . ALA B 1 56 ? 11.742 -20.956 23.899 1.00 16.23 34 ALA B O 1
ATOM 2487 N N . HIS B 1 57 ? 13.460 -19.972 22.847 1.00 15.30 35 HIS B N 1
ATOM 2488 C CA . HIS B 1 57 ? 14.275 -19.767 24.047 1.00 17.78 35 HIS B CA 1
ATOM 2489 C C . HIS B 1 57 ? 13.505 -18.946 25.093 1.00 15.76 35 HIS B C 1
ATOM 2490 O O . HIS B 1 57 ? 13.407 -19.297 26.279 1.00 18.02 35 HIS B O 1
ATOM 2497 N N . ALA B 1 58 ? 12.861 -17.871 24.633 1.00 14.22 36 ALA B N 1
ATOM 2498 C CA . ALA B 1 58 ? 12.246 -16.909 25.535 1.00 14.90 36 ALA B CA 1
ATOM 2499 C C . ALA B 1 58 ? 10.949 -17.435 26.157 1.00 14.09 36 ALA B C 1
ATOM 2500 O O . ALA B 1 58 ? 10.463 -16.900 27.177 1.00 16.09 36 ALA B O 1
ATOM 2502 N N . THR B 1 59 ? 10.312 -18.407 25.500 1.00 14.25 37 THR B N 1
ATOM 2503 C CA . THR B 1 59 ? 9.036 -18.934 25.943 1.00 14.23 37 THR B CA 1
ATOM 2504 C C . THR B 1 59 ? 9.131 -20.247 26.678 1.00 18.12 37 THR B C 1
ATOM 2505 O O . THR B 1 59 ? 8.124 -20.733 27.163 1.00 20.72 37 THR B O 1
ATOM 2509 N N . SER B 1 60 ? 10.320 -20.823 26.728 1.00 16.13 38 SER B N 1
ATOM 2510 C CA . SER B 1 60 ? 10.571 -22.050 27.481 1.00 20.96 38 SER B CA 1
ATOM 2511 C C . SER B 1 60 ? 10.693 -21.752 28.946 1.00 21.84 38 SER B C 1
ATOM 2512 O O . SER B 1 60 ? 11.258 -20.744 29.352 1.00 23.81 38 SER B O 1
ATOM 2515 N N . GLY B 1 61 ? 10.183 -22.663 29.747 1.00 25.21 39 GLY B N 1
ATOM 2516 C CA . GLY B 1 61 ? 10.319 -22.531 31.183 1.00 30.97 39 GLY B CA 1
ATOM 2517 C C . GLY B 1 61 ? 9.354 -21.512 31.749 1.00 28.97 39 GLY B C 1
ATOM 2518 O O . GLY B 1 61 ? 8.439 -21.059 31.071 1.00 28.57 39 GLY B O 1
ATOM 2519 N N . GLY B 1 62 ? 9.636 -21.073 32.959 1.00 28.98 40 GLY B N 1
ATOM 2520 C CA . GLY B 1 62 ? 8.713 -20.223 33.690 1.00 23.45 40 GLY B CA 1
ATOM 2521 C C . GLY B 1 62 ? 7.762 -21.041 34.519 1.00 22.30 40 GLY B C 1
ATOM 2522 O O . GLY B 1 62 ? 7.516 -22.210 34.242 1.00 23.11 40 GLY B O 1
ATOM 2523 N N . LYS B 1 63 ? 7.201 -20.421 35.539 1.00 21.59 41 LYS B N 1
ATOM 2524 C CA . LYS B 1 63 ? 6.209 -21.094 36.368 1.00 18.27 41 LYS B CA 1
ATOM 2525 C C . LYS B 1 63 ? 4.879 -21.303 35.639 1.00 16.29 41 LYS B C 1
ATOM 2526 O O . LYS B 1 63 ? 4.069 -22.108 36.043 1.00 17.41 41 LYS B O 1
ATOM 2532 N N . ARG B 1 64 ? 4.618 -20.491 34.618 1.00 15.48 42 ARG B N 1
ATOM 2533 C CA . ARG B 1 64 ? 3.339 -20.482 33.897 1.00 14.39 42 ARG B CA 1
ATOM 2534 C C . ARG B 1 64 ? 2.160 -20.039 34.749 1.00 12.69 42 ARG B C 1
ATOM 2535 O O . ARG B 1 64 ? 1.011 -20.445 34.570 1.00 14.03 42 ARG B O 1
ATOM 2543 N N . LEU B 1 65 ? 2.411 -19.153 35.704 1.00 13.35 43 LEU B N 1
ATOM 2544 C CA . LEU B 1 65 ? 1.319 -18.646 36.507 1.00 13.07 43 LEU B CA 1
ATOM 2545 C C . LEU B 1 65 ? 0.159 -18.070 35.655 1.00 12.25 43 LEU B C 1
ATOM 2546 O O . LEU B 1 65 ? -0.999 -18.324 35.917 1.00 13.29 43 LEU B O 1
ATOM 2551 N N . ARG B 1 66 ? 0.504 -17.207 34.700 1.00 11.55 44 ARG B N 1
ATOM 2552 C CA . ARG B 1 66 ? -0.506 -16.517 33.903 1.00 11.66 44 ARG B CA 1
ATOM 2553 C C . ARG B 1 66 ? -1.238 -17.520 33.007 1.00 11.17 44 ARG B C 1
ATOM 2554 O O . ARG B 1 66 ? -2.450 -17.512 32.933 1.00 12.09 44 ARG B O 1
ATOM 2562 N N . GLY B 1 67 ? -0.506 -18.406 32.334 1.00 12.55 45 GLY B N 1
ATOM 2563 C CA . GLY B 1 67 ? -1.181 -19.443 31.579 1.00 12.77 45 GLY B CA 1
ATOM 2564 C C . GLY B 1 67 ? -2.076 -20.327 32.425 1.00 13.20 45 GLY B C 1
ATOM 2565 O O . GLY B 1 67 ? -3.162 -20.721 32.038 1.00 13.45 45 GLY B O 1
ATOM 2566 N N . PHE B 1 68 ? -1.576 -20.669 33.599 1.00 12.90 46 PHE B N 1
ATOM 2567 C CA . PHE B 1 68 ? -2.344 -21.496 34.519 1.00 14.08 46 PHE B CA 1
ATOM 2568 C C . PHE B 1 68 ? -3.619 -20.813 34.977 1.00 14.70 46 PHE B C 1
ATOM 2569 O O . PHE B 1 68 ? -4.665 -21.408 35.046 1.00 13.68 46 PHE B O 1
ATOM 2577 N N . LEU B 1 69 ? -3.561 -19.504 35.243 1.00 13.14 47 LEU B N 1
ATOM 2578 C CA . LEU B 1 69 ? -4.745 -18.750 35.545 1.00 12.57 47 LEU B CA 1
ATOM 2579 C C . LEU B 1 69 ? -5.790 -18.858 34.429 1.00 12.79 47 LEU B C 1
ATOM 2580 O O . LEU B 1 69 ? -7.003 -18.936 34.701 1.00 13.46 47 LEU B O 1
ATOM 2585 N N . VAL B 1 70 ? -5.343 -18.689 33.182 1.00 12.35 48 VAL B N 1
ATOM 2586 C CA . VAL B 1 70 ? -6.271 -18.830 32.074 1.00 13.11 48 VAL B CA 1
ATOM 2587 C C . VAL B 1 70 ? -6.906 -20.225 32.112 1.00 11.58 48 VAL B C 1
ATOM 2588 O O . VAL B 1 70 ? -8.124 -20.336 31.988 1.00 13.39 48 VAL B O 1
ATOM 2592 N N . LEU B 1 71 ? -6.085 -21.251 32.184 1.00 12.13 49 LEU B N 1
ATOM 2593 C CA . LEU B 1 71 ? -6.606 -22.627 32.103 1.00 13.92 49 LEU B CA 1
ATOM 2594 C C . LEU B 1 71 ? -7.574 -22.876 33.267 1.00 13.70 49 LEU B C 1
ATOM 2595 O O . LEU B 1 71 ? -8.615 -23.525 33.084 1.00 14.70 49 LEU B O 1
ATOM 2600 N N . GLU B 1 72 ? -7.227 -22.415 34.463 1.00 13.84 50 GLU B N 1
ATOM 2601 C CA . GLU B 1 72 ? -8.052 -22.725 35.626 1.00 16.37 50 GLU B CA 1
ATOM 2602 C C . GLU B 1 72 ? -9.307 -21.894 35.728 1.00 14.97 50 GLU B C 1
ATOM 2603 O O . GLU B 1 72 ? -10.375 -22.391 36.134 1.00 14.90 50 GLU B O 1
ATOM 2609 N N . THR B 1 73 ? -9.275 -20.630 35.281 1.00 13.33 51 THR B N 1
ATOM 2610 C CA . THR B 1 73 ? -10.500 -19.869 35.247 1.00 13.45 51 THR B CA 1
ATOM 2611 C C . THR B 1 73 ? -11.387 -20.354 34.108 1.00 14.58 51 THR B C 1
ATOM 2612 O O . THR B 1 73 ? -12.621 -20.338 34.221 1.00 15.51 51 THR B O 1
ATOM 2616 N N . ALA B 1 74 ? -10.792 -20.854 33.021 1.00 13.31 52 ALA B N 1
ATOM 2617 C CA . ALA B 1 74 ? -11.606 -21.497 31.977 1.00 14.00 52 ALA B CA 1
ATOM 2618 C C . ALA B 1 74 ? -12.310 -22.750 32.543 1.00 14.46 52 ALA B C 1
ATOM 2619 O O . ALA B 1 74 ? -13.508 -22.955 32.298 1.00 15.46 52 ALA B O 1
ATOM 2621 N N A ARG B 1 75 ? -11.552 -23.603 33.227 0.70 14.52 53 ARG B N 1
ATOM 2622 N N B ARG B 1 75 ? -11.553 -23.569 33.270 0.30 14.03 53 ARG B N 1
ATOM 2623 C CA A ARG B 1 75 ? -12.121 -24.823 33.878 0.70 16.52 53 ARG B CA 1
ATOM 2624 C CA B ARG B 1 75 ? -12.082 -24.812 33.860 0.30 14.58 53 ARG B CA 1
ATOM 2625 C C A ARG B 1 75 ? -13.294 -24.402 34.766 0.70 17.62 53 ARG B C 1
ATOM 2626 C C B ARG B 1 75 ? -13.172 -24.516 34.887 0.30 15.65 53 ARG B C 1
ATOM 2627 O O A ARG B 1 75 ? -14.387 -24.982 34.722 0.70 17.42 53 ARG B O 1
ATOM 2628 O O B ARG B 1 75 ? -14.041 -25.358 35.106 0.30 14.07 53 ARG B O 1
ATOM 2643 N N . LEU B 1 76 ? -13.071 -23.365 35.563 1.00 16.27 54 LEU B N 1
ATOM 2644 C CA . LEU B 1 76 ? -14.110 -22.867 36.462 1.00 16.63 54 LEU B CA 1
ATOM 2645 C C . LEU B 1 76 ? -15.396 -22.529 35.745 1.00 15.49 54 LEU B C 1
ATOM 2646 O O . LEU B 1 76 ? -16.516 -22.695 36.282 1.00 19.37 54 LEU B O 1
ATOM 2651 N N . HIS B 1 77 ? -15.254 -22.028 34.522 1.00 17.05 55 HIS B N 1
ATOM 2652 C CA . HIS B 1 77 ? -16.387 -21.612 33.737 1.00 17.07 55 HIS B CA 1
ATOM 2653 C C . HIS B 1 77 ? -16.799 -22.658 32.694 1.00 16.36 55 HIS B C 1
ATOM 2654 O O . HIS B 1 77 ? -17.542 -22.310 31.753 1.00 19.04 55 HIS B O 1
ATOM 2661 N N . ASP B 1 78 ? -16.352 -23.897 32.881 1.00 19.10 56 ASP B N 1
ATOM 2662 C CA . ASP B 1 78 ? -16.729 -25.045 32.034 1.00 21.48 56 ASP B CA 1
ATOM 2663 C C . ASP B 1 78 ? -16.399 -24.839 30.562 1.00 19.73 56 ASP B C 1
ATOM 2664 O O . ASP B 1 78 ? -17.055 -25.394 29.662 1.00 22.99 56 ASP B O 1
ATOM 2669 N N . ILE B 1 79 ? -15.284 -24.159 30.320 1.00 18.11 57 ILE B N 1
ATOM 2670 C CA . ILE B 1 79 ? -14.756 -23.999 28.973 1.00 17.28 57 ILE B CA 1
ATOM 2671 C C . ILE B 1 79 ? -13.798 -25.152 28.679 1.00 16.78 57 ILE B C 1
ATOM 2672 O O . ILE B 1 79 ? -13.017 -25.574 29.516 1.00 22.29 57 ILE B O 1
ATOM 2677 N N . ALA B 1 80 ? -13.832 -25.648 27.450 1.00 18.04 58 ALA B N 1
ATOM 2678 C CA . ALA B 1 80 ? -12.952 -26.736 27.058 1.00 18.72 58 ALA B CA 1
ATOM 2679 C C . ALA B 1 80 ? -11.474 -26.376 27.153 1.00 18.84 58 ALA B C 1
ATOM 2680 O O . ALA B 1 80 ? -11.053 -25.293 26.691 1.00 17.88 58 ALA B O 1
ATOM 2682 N N . ALA B 1 81 ? -10.681 -27.282 27.696 1.00 19.52 59 ALA B N 1
ATOM 2683 C CA . ALA B 1 81 ? -9.238 -27.060 27.845 1.00 18.43 59 ALA B CA 1
ATOM 2684 C C . ALA B 1 81 ? -8.556 -26.895 26.491 1.00 16.69 59 ALA B C 1
ATOM 2685 O O . ALA B 1 81 ? -7.544 -26.185 26.364 1.00 18.88 59 ALA B O 1
ATOM 2687 N N . GLY B 1 82 ? -9.072 -27.586 25.474 1.00 17.20 60 GLY B N 1
ATOM 2688 C CA . GLY B 1 82 ? -8.547 -27.481 24.134 1.00 17.21 60 GLY B CA 1
ATOM 2689 C C . GLY B 1 82 ? -8.772 -26.131 23.473 1.00 17.26 60 GLY B C 1
ATOM 2690 O O . GLY B 1 82 ? -8.035 -25.808 22.534 1.00 18.90 60 GLY B O 1
ATOM 2691 N N . GLU B 1 83 ? -9.770 -25.362 23.937 1.00 17.14 61 GLU B N 1
ATOM 2692 C CA . GLU B 1 83 ? -9.957 -23.980 23.537 1.00 15.24 61 GLU B CA 1
ATOM 2693 C C . GLU B 1 83 ? -9.060 -23.077 24.404 1.00 14.04 61 GLU B C 1
ATOM 2694 O O . GLU B 1 83 ? -8.392 -22.202 23.887 1.00 14.62 61 GLU B O 1
ATOM 2700 N N . ALA B 1 84 ? -9.091 -23.287 25.714 1.00 13.38 62 ALA B N 1
ATOM 2701 C CA . ALA B 1 84 ? -8.402 -22.392 26.651 1.00 13.29 62 ALA B CA 1
ATOM 2702 C C . ALA B 1 84 ? -6.904 -22.345 26.400 1.00 13.00 62 ALA B C 1
ATOM 2703 O O . ALA B 1 84 ? -6.252 -21.310 26.661 1.00 13.02 62 ALA B O 1
ATOM 2705 N N . ILE B 1 85 ? -6.333 -23.418 25.860 1.00 12.54 63 ILE B N 1
ATOM 2706 C CA . ILE B 1 85 ? -4.897 -23.449 25.640 1.00 13.80 63 ILE B CA 1
ATOM 2707 C C . ILE B 1 85 ? -4.393 -22.323 24.720 1.00 12.43 63 ILE B C 1
ATOM 2708 O O . ILE B 1 85 ? -3.286 -21.835 24.882 1.00 13.50 63 ILE B O 1
ATOM 2713 N N . TRP B 1 86 ? -5.242 -21.859 23.811 1.00 11.21 64 TRP B N 1
ATOM 2714 C CA . TRP B 1 86 ? -4.857 -20.780 22.901 1.00 11.88 64 TRP B CA 1
ATOM 2715 C C . TRP B 1 86 ? -4.622 -19.502 23.662 1.00 13.44 64 TRP B C 1
ATOM 2716 O O . TRP B 1 86 ? -3.590 -18.844 23.452 1.00 12.53 64 TRP B O 1
ATOM 2727 N N . SER B 1 87 ? -5.545 -19.179 24.572 1.00 12.05 65 SER B N 1
ATOM 2728 C CA . SER B 1 87 ? -5.400 -17.985 25.427 1.00 13.08 65 SER B CA 1
ATOM 2729 C C . SER B 1 87 ? -4.350 -18.123 26.492 1.00 12.75 65 SER B C 1
ATOM 2730 O O . SER B 1 87 ? -3.636 -17.148 26.778 1.00 11.82 65 SER B O 1
ATOM 2733 N N . ALA B 1 88 ? -4.134 -19.326 26.993 1.00 11.84 66 ALA B N 1
ATOM 2734 C CA . ALA B 1 88 ? -3.076 -19.547 27.965 1.00 11.19 66 ALA B CA 1
ATOM 2735 C C . ALA B 1 88 ? -1.706 -19.347 27.328 1.00 12.03 66 ALA B C 1
ATOM 2736 O O . ALA B 1 88 ? -0.801 -18.764 27.912 1.00 12.28 66 ALA B O 1
ATOM 2738 N N . THR B 1 89 ? -1.526 -19.892 26.123 1.00 11.51 67 THR B N 1
ATOM 2739 C CA . THR B 1 89 ? -0.273 -19.730 25.390 1.00 11.76 67 THR B CA 1
ATOM 2740 C C . THR B 1 89 ? -0.105 -18.269 24.947 1.00 10.85 67 THR B C 1
ATOM 2741 O O . THR B 1 89 ? 0.996 -17.728 25.046 1.00 10.90 67 THR B O 1
ATOM 2745 N N . ALA B 1 90 ? -1.212 -17.599 24.601 1.00 10.72 68 ALA B N 1
ATOM 2746 C CA . ALA B 1 90 ? -1.151 -16.183 24.223 1.00 11.52 68 ALA B CA 1
ATOM 2747 C C . ALA B 1 90 ? -0.576 -15.340 25.348 1.00 10.96 68 ALA B C 1
ATOM 2748 O O . ALA B 1 90 ? 0.321 -14.528 25.115 1.00 10.80 68 ALA B O 1
ATOM 2750 N N . ILE B 1 91 ? -1.119 -15.480 26.549 1.00 10.41 69 ILE B N 1
ATOM 2751 C CA . ILE B 1 91 ? -0.627 -14.609 27.646 1.00 11.63 69 ILE B CA 1
ATOM 2752 C C . ILE B 1 91 ? 0.806 -14.970 28.003 1.00 11.47 69 ILE B C 1
ATOM 2753 O O . ILE B 1 91 ? 1.588 -14.071 28.323 1.00 11.23 69 ILE B O 1
ATOM 2758 N N . GLU B 1 92 ? 1.200 -16.228 27.857 1.00 10.76 70 GLU B N 1
ATOM 2759 C CA . GLU B 1 92 ? 2.593 -16.577 28.070 1.00 12.31 70 GLU B CA 1
ATOM 2760 C C . GLU B 1 92 ? 3.532 -15.971 27.014 1.00 11.97 70 GLU B C 1
ATOM 2761 O O . GLU B 1 92 ? 4.681 -15.629 27.287 1.00 12.54 70 GLU B O 1
ATOM 2767 N N . ALA B 1 93 ? 3.061 -15.871 25.774 1.00 11.32 71 ALA B N 1
ATOM 2768 C CA . ALA B 1 93 ? 3.825 -15.204 24.722 1.00 10.26 71 ALA B CA 1
ATOM 2769 C C . ALA B 1 93 ? 3.998 -13.711 25.021 1.00 11.20 71 ALA B C 1
ATOM 2770 O O . ALA B 1 93 ? 5.065 -13.138 24.833 1.00 11.39 71 ALA B O 1
ATOM 2772 N N . LEU B 1 94 ? 2.918 -13.055 25.411 1.00 10.84 72 LEU B N 1
ATOM 2773 C CA . LEU B 1 94 ? 2.936 -11.648 25.747 1.00 10.86 72 LEU B CA 1
ATOM 2774 C C . LEU B 1 94 ? 3.901 -11.428 26.914 1.00 11.74 72 LEU B C 1
ATOM 2775 O O . LEU B 1 94 ? 4.800 -10.602 26.826 1.00 10.72 72 LEU B O 1
ATOM 2780 N N . HIS B 1 95 ? 3.726 -12.174 27.983 1.00 11.12 73 HIS B N 1
ATOM 2781 C CA . HIS B 1 95 ? 4.642 -12.069 29.125 1.00 11.26 73 HIS B CA 1
ATOM 2782 C C . HIS B 1 95 ? 6.078 -12.298 28.716 1.00 11.89 73 HIS B C 1
ATOM 2783 O O . HIS B 1 95 ? 6.983 -11.547 29.114 1.00 12.55 73 HIS B O 1
ATOM 2790 N N . ALA B 1 96 ? 6.328 -13.305 27.893 1.00 10.79 74 ALA B N 1
ATOM 2791 C CA . ALA B 1 96 ? 7.687 -13.617 27.446 1.00 11.10 74 ALA B CA 1
ATOM 2792 C C . ALA B 1 96 ? 8.289 -12.453 26.678 1.00 12.44 74 ALA B C 1
ATOM 2793 O O . ALA B 1 96 ? 9.456 -12.075 26.887 1.00 13.90 74 ALA B O 1
ATOM 2795 N N . TYR B 1 97 ? 7.498 -11.829 25.810 1.00 11.62 75 TYR B N 1
ATOM 2796 C CA . TYR B 1 97 ? 7.996 -10.674 25.076 1.00 12.31 75 TYR B CA 1
ATOM 2797 C C . TYR B 1 97 ? 8.436 -9.596 26.046 1.00 12.58 75 TYR B C 1
ATOM 2798 O O . TYR B 1 97 ? 9.468 -8.964 25.846 1.00 12.17 75 TYR B O 1
ATOM 2807 N N . SER B 1 98 ? 7.629 -9.350 27.063 1.00 12.26 76 SER B N 1
ATOM 2808 C CA . SER B 1 98 ? 7.884 -8.227 27.976 1.00 13.22 76 SER B CA 1
ATOM 2809 C C . SER B 1 98 ? 9.212 -8.485 28.687 1.00 13.98 76 SER B C 1
ATOM 2810 O O . SER B 1 98 ? 9.961 -7.526 28.930 1.00 16.03 76 SER B O 1
ATOM 2813 N N . LEU B 1 99 ? 9.513 -9.729 29.010 1.00 13.57 77 LEU B N 1
ATOM 2814 C CA . LEU B 1 99 ? 10.763 -10.034 29.705 1.00 15.77 77 LEU B CA 1
ATOM 2815 C C . LEU B 1 99 ? 11.948 -9.893 28.756 1.00 15.25 77 LEU B C 1
ATOM 2816 O O . LEU B 1 99 ? 13.035 -9.424 29.153 1.00 14.95 77 LEU B O 1
ATOM 2821 N N . VAL B 1 100 ? 11.817 -10.310 27.504 1.00 13.09 78 VAL B N 1
ATOM 2822 C CA . VAL B 1 100 ? 12.905 -10.171 26.549 1.00 13.90 78 VAL B CA 1
ATOM 2823 C C . VAL B 1 100 ? 13.307 -8.700 26.398 1.00 16.52 78 VAL B C 1
ATOM 2824 O O . VAL B 1 100 ? 14.492 -8.357 26.437 1.00 16.42 78 VAL B O 1
ATOM 2828 N N . HIS B 1 101 ? 12.338 -7.806 26.291 1.00 14.49 79 HIS B N 1
ATOM 2829 C CA . HIS B 1 101 ? 12.646 -6.383 26.214 1.00 14.97 79 HIS B CA 1
ATOM 2830 C C . HIS B 1 101 ? 13.123 -5.798 27.549 1.00 16.35 79 HIS B C 1
ATOM 2831 O O . HIS B 1 101 ? 14.092 -5.044 27.542 1.00 16.37 79 HIS B O 1
ATOM 2838 N N . ASP B 1 102 ? 12.543 -6.215 28.667 1.00 16.65 80 ASP B N 1
ATOM 2839 C CA . ASP B 1 102 ? 12.957 -5.707 29.985 1.00 17.22 80 ASP B CA 1
ATOM 2840 C C . ASP B 1 102 ? 14.413 -6.039 30.235 1.00 21.09 80 ASP B C 1
ATOM 2841 O O . ASP B 1 102 ? 15.124 -5.288 30.921 1.00 17.71 80 ASP B O 1
ATOM 2846 N N . ASP B 1 103 ? 14.845 -7.191 29.758 1.00 17.48 81 ASP B N 1
ATOM 2847 C CA . ASP B 1 103 ? 16.211 -7.652 30.076 1.00 19.08 81 ASP B CA 1
ATOM 2848 C C . ASP B 1 103 ? 17.270 -6.907 29.262 1.00 19.00 81 ASP B C 1
ATOM 2849 O O . ASP B 1 103 ? 18.458 -6.994 29.588 1.00 18.64 81 ASP B O 1
ATOM 2854 N N . LEU B 1 104 ? 16.896 -6.227 28.180 1.00 17.40 82 LEU B N 1
ATOM 2855 C CA . LEU B 1 104 ? 17.823 -5.497 27.301 1.00 16.60 82 LEU B CA 1
ATOM 2856 C C . LEU B 1 104 ? 18.777 -4.550 28.032 1.00 17.88 82 LEU B C 1
ATOM 2857 O O . LEU B 1 104 ? 18.417 -3.979 29.064 1.00 18.80 82 LEU B O 1
ATOM 2862 N N . PRO B 1 105 ? 19.958 -4.341 27.434 1.00 20.16 83 PRO B N 1
ATOM 2863 C CA . PRO B 1 105 ? 20.948 -3.465 28.065 1.00 20.76 83 PRO B CA 1
ATOM 2864 C C . PRO B 1 105 ? 20.424 -2.071 28.348 1.00 21.69 83 PRO B C 1
ATOM 2865 O O . PRO B 1 105 ? 20.730 -1.489 29.386 1.00 24.58 83 PRO B O 1
ATOM 2869 N N . CYS B 1 106 ? 19.595 -1.534 27.458 1.00 21.97 84 CYS B N 1
ATOM 2870 C CA . CYS B 1 106 ? 19.016 -0.211 27.680 1.00 22.98 84 CYS B CA 1
ATOM 2871 C C . CYS B 1 106 ? 17.923 -0.185 28.740 1.00 21.69 84 CYS B C 1
ATOM 2872 O O . CYS B 1 106 ? 17.406 0.883 29.087 1.00 21.46 84 CYS B O 1
ATOM 2875 N N . MET B 1 107 ? 17.490 -1.353 29.193 1.00 21.04 85 MET B N 1
ATOM 2876 C CA . MET B 1 107 ? 16.467 -1.430 30.205 1.00 21.08 85 MET B CA 1
ATOM 2877 C C . MET B 1 107 ? 17.089 -1.960 31.494 1.00 26.37 85 MET B C 1
ATOM 2878 O O . MET B 1 107 ? 17.897 -1.267 32.101 1.00 26.82 85 MET B O 1
ATOM 2883 N N . ASP B 1 108 ? 16.776 -3.181 31.907 1.00 22.58 86 ASP B N 1
ATOM 2884 C CA . ASP B 1 108 ? 17.294 -3.658 33.204 1.00 25.68 86 ASP B CA 1
ATOM 2885 C C . ASP B 1 108 ? 18.657 -4.342 33.027 1.00 25.21 86 ASP B C 1
ATOM 2886 O O . ASP B 1 108 ? 19.362 -4.600 34.023 1.00 29.33 86 ASP B O 1
ATOM 2891 N N . ASN B 1 109 ? 19.054 -4.642 31.792 1.00 25.55 87 ASN B N 1
ATOM 2892 C CA . ASN B 1 109 ? 20.406 -5.129 31.508 1.00 28.41 87 ASN B CA 1
ATOM 2893 C C . ASN B 1 109 ? 20.742 -6.396 32.289 1.00 27.52 87 ASN B C 1
ATOM 2894 O O . ASN B 1 109 ? 21.648 -6.410 33.124 1.00 30.10 87 ASN B O 1
ATOM 2899 N N . ASP B 1 110 ? 19.940 -7.430 32.096 1.00 25.03 88 ASP B N 1
ATOM 2900 C CA . ASP B 1 110 ? 20.107 -8.665 32.838 1.00 26.65 88 ASP B CA 1
ATOM 2901 C C . ASP B 1 110 ? 20.680 -9.730 31.909 1.00 25.54 88 ASP B C 1
ATOM 2902 O O . ASP B 1 110 ? 20.264 -9.849 30.738 1.00 26.27 88 ASP B O 1
ATOM 2907 N N . ASP B 1 111 ? 21.622 -10.506 32.436 1.00 25.60 89 ASP B N 1
ATOM 2908 C CA . ASP B 1 111 ? 22.312 -11.561 31.695 1.00 28.43 89 ASP B CA 1
ATOM 2909 C C . ASP B 1 111 ? 21.666 -12.944 31.808 1.00 23.64 89 ASP B C 1
ATOM 2910 O O . ASP B 1 111 ? 21.950 -13.819 30.991 1.00 22.05 89 ASP B O 1
ATOM 2915 N N . MET B 1 112 ? 20.792 -13.131 32.793 1.00 23.19 90 MET B N 1
ATOM 2916 C CA . MET B 1 112 ? 20.192 -14.427 33.066 1.00 25.15 90 MET B CA 1
ATOM 2917 C C . MET B 1 112 ? 18.703 -14.262 33.360 1.00 25.03 90 MET B C 1
ATOM 2918 O O . MET B 1 112 ? 18.297 -13.323 34.057 1.00 23.22 90 MET B O 1
ATOM 2923 N N . ARG B 1 113 ? 17.916 -15.239 32.896 1.00 23.14 91 ARG B N 1
ATOM 2924 C CA . ARG B 1 113 ? 16.479 -15.288 33.121 1.00 22.53 91 ARG B CA 1
ATOM 2925 C C . ARG B 1 113 ? 16.065 -16.764 33.071 1.00 24.62 91 ARG B C 1
ATOM 2926 O O . ARG B 1 113 ? 16.487 -17.496 32.184 1.00 22.30 91 ARG B O 1
ATOM 2934 N N . ARG B 1 114 ? 15.315 -17.207 34.076 1.00 22.57 92 ARG B N 1
ATOM 2935 C CA . ARG B 1 114 ? 14.859 -18.588 34.184 1.00 23.85 92 ARG B CA 1
ATOM 2936 C C . ARG B 1 114 ? 16.041 -19.570 34.152 1.00 24.29 92 ARG B C 1
ATOM 2937 O O . ARG B 1 114 ? 15.920 -20.663 33.599 1.00 26.95 92 ARG B O 1
ATOM 2945 N N . GLY B 1 115 ? 17.173 -19.144 34.719 1.00 28.31 93 GLY B N 1
ATOM 2946 C CA . GLY B 1 115 ? 18.391 -19.971 34.810 1.00 27.71 93 GLY B CA 1
ATOM 2947 C C . GLY B 1 115 ? 19.246 -20.059 33.559 1.00 27.12 93 GLY B C 1
ATOM 2948 O O . GLY B 1 115 ? 20.214 -20.814 33.508 1.00 27.26 93 GLY B O 1
ATOM 2949 N N . GLN B 1 116 ? 18.871 -19.324 32.521 1.00 25.23 94 GLN B N 1
ATOM 2950 C CA . GLN B 1 116 ? 19.525 -19.424 31.214 1.00 24.59 94 GLN B CA 1
ATOM 2951 C C . GLN B 1 116 ? 19.961 -18.036 30.771 1.00 22.09 94 GLN B C 1
ATOM 2952 O O . GLN B 1 116 ? 19.413 -17.042 31.233 1.00 22.10 94 GLN B O 1
ATOM 2958 N N . PRO B 1 117 ? 20.884 -17.957 29.808 1.00 21.99 95 PRO B N 1
ATOM 2959 C CA . PRO B 1 117 ? 21.225 -16.645 29.291 1.00 21.28 95 PRO B CA 1
ATOM 2960 C C . PRO B 1 117 ? 19.988 -15.971 28.718 1.00 20.89 95 PRO B C 1
ATOM 2961 O O . PRO B 1 117 ? 19.133 -16.620 28.136 1.00 21.04 95 PRO B O 1
ATOM 2965 N N . THR B 1 118 ? 19.950 -14.655 28.826 1.00 19.17 96 THR B N 1
ATOM 2966 C CA . THR B 1 118 ? 18.915 -13.859 28.141 1.00 17.94 96 THR B CA 1
ATOM 2967 C C . THR B 1 118 ? 19.144 -13.827 26.628 1.00 20.32 96 THR B C 1
ATOM 2968 O O . THR B 1 118 ? 20.200 -14.200 26.103 1.00 18.29 96 THR B O 1
ATOM 2972 N N . VAL B 1 119 ? 18.098 -13.487 25.873 1.00 17.76 97 VAL B N 1
ATOM 2973 C CA . VAL B 1 119 ? 18.197 -13.517 24.442 1.00 17.32 97 VAL B CA 1
ATOM 2974 C C . VAL B 1 119 ? 19.328 -12.627 23.889 1.00 16.37 97 VAL B C 1
ATOM 2975 O O . VAL B 1 119 ? 20.011 -13.025 22.960 1.00 19.43 97 VAL B O 1
ATOM 2979 N N . HIS B 1 120 ? 19.472 -11.410 24.403 1.00 18.23 98 HIS B N 1
ATOM 2980 C CA . HIS B 1 120 ? 20.477 -10.512 23.851 1.00 17.49 98 HIS B CA 1
ATOM 2981 C C . HIS B 1 120 ? 21.864 -11.018 24.186 1.00 19.59 98 HIS B C 1
ATOM 2982 O O . HIS B 1 120 ? 22.776 -10.782 23.451 1.00 20.19 98 HIS B O 1
ATOM 2989 N N . LYS B 1 121 ? 21.981 -11.774 25.268 1.00 20.26 99 LYS B N 1
ATOM 2990 C CA . LYS B 1 121 ? 23.308 -12.354 25.606 1.00 20.48 99 LYS B CA 1
ATOM 2991 C C . LYS B 1 121 ? 23.680 -13.490 24.679 1.00 20.88 99 LYS B C 1
ATOM 2992 O O . LYS B 1 121 ? 24.699 -13.429 23.990 1.00 24.64 99 LYS B O 1
ATOM 2998 N N . LYS B 1 122 ? 22.764 -14.440 24.505 1.00 18.97 100 LYS B N 1
ATOM 2999 C CA . LYS B 1 122 ? 22.965 -15.573 23.649 1.00 18.51 100 LYS B CA 1
ATOM 3000 C C . LYS B 1 122 ? 23.055 -15.182 22.176 1.00 22.15 100 LYS B C 1
ATOM 3001 O O . LYS B 1 122 ? 23.749 -15.824 21.380 1.00 24.30 100 LYS B O 1
ATOM 3007 N N . TRP B 1 123 ? 22.200 -14.256 21.765 1.00 20.94 101 TRP B N 1
ATOM 3008 C CA . TRP B 1 123 ? 22.255 -13.755 20.405 1.00 18.79 101 TRP B CA 1
ATOM 3009 C C . TRP B 1 123 ? 22.790 -12.332 20.464 1.00 20.75 101 TRP B C 1
ATOM 3010 O O . TRP B 1 123 ? 23.962 -12.127 20.772 1.00 20.04 101 TRP B O 1
ATOM 3021 N N . ASP B 1 124 ? 21.976 -11.327 20.200 1.00 18.41 102 ASP B N 1
ATOM 3022 C CA . ASP B 1 124 ? 22.422 -9.945 20.215 1.00 19.59 102 ASP B CA 1
ATOM 3023 C C . ASP B 1 124 ? 21.197 -9.059 20.379 1.00 19.15 102 ASP B C 1
ATOM 3024 O O . ASP B 1 124 ? 20.070 -9.589 20.557 1.00 17.40 102 ASP B O 1
ATOM 3029 N N . ASP B 1 125 ? 21.421 -7.763 20.520 1.00 17.25 103 ASP B N 1
ATOM 3030 C CA . ASP B 1 125 ? 20.346 -6.849 20.901 1.00 17.43 103 ASP B CA 1
ATOM 3031 C C . ASP B 1 125 ? 19.271 -6.833 19.818 1.00 18.15 103 ASP B C 1
ATOM 3032 O O . ASP B 1 125 ? 18.063 -6.842 20.162 1.00 16.16 103 ASP B O 1
ATOM 3037 N N . ALA B 1 126 ? 19.674 -6.800 18.555 1.00 15.86 104 ALA B N 1
ATOM 3038 C CA . ALA B 1 126 ? 18.681 -6.780 17.442 1.00 14.94 104 ALA B CA 1
ATOM 3039 C C . ALA B 1 126 ? 17.786 -8.011 17.537 1.00 15.85 104 ALA B C 1
ATOM 3040 O O . ALA B 1 126 ? 16.580 -7.950 17.324 1.00 15.81 104 ALA B O 1
ATOM 3042 N N . THR B 1 127 ? 18.365 -9.166 17.738 1.00 15.25 105 THR B N 1
ATOM 3043 C CA . THR B 1 127 ? 17.598 -10.393 17.750 1.00 15.56 105 THR B CA 1
ATOM 3044 C C . THR B 1 127 ? 16.602 -10.404 18.915 1.00 15.00 105 THR B C 1
ATOM 3045 O O . THR B 1 127 ? 15.451 -10.820 18.741 1.00 15.46 105 THR B O 1
ATOM 3049 N N . ALA B 1 128 ? 17.006 -9.854 20.059 1.00 14.02 106 ALA B N 1
ATOM 3050 C CA . ALA B 1 128 ? 16.166 -9.708 21.223 1.00 14.81 106 ALA B CA 1
ATOM 3051 C C . ALA B 1 128 ? 15.016 -8.750 20.934 1.00 14.41 106 ALA B C 1
ATOM 3052 O O . ALA B 1 128 ? 13.847 -9.059 21.239 1.00 15.17 106 ALA B O 1
ATOM 3054 N N . VAL B 1 129 ? 15.315 -7.616 20.320 1.00 14.81 107 VAL B N 1
ATOM 3055 C CA . VAL B 1 129 ? 14.271 -6.653 19.985 1.00 13.45 107 VAL B CA 1
ATOM 3056 C C . VAL B 1 129 ? 13.241 -7.322 19.086 1.00 14.11 107 VAL B C 1
ATOM 3057 O O . VAL B 1 129 ? 12.016 -7.326 19.386 1.00 12.92 107 VAL B O 1
ATOM 3061 N N . LEU B 1 130 ? 13.726 -7.971 18.040 1.00 14.28 108 LEU B N 1
ATOM 3062 C CA . LEU B 1 130 ? 12.821 -8.581 17.072 1.00 13.42 108 LEU B CA 1
ATOM 3063 C C . LEU B 1 130 ? 12.070 -9.789 17.626 1.00 13.57 108 LEU B C 1
ATOM 3064 O O . LEU B 1 130 ? 10.863 -10.016 17.304 1.00 12.55 108 LEU B O 1
ATOM 3069 N N . ALA B 1 131 ? 12.740 -10.620 18.432 1.00 14.06 109 ALA B N 1
ATOM 3070 C CA . ALA B 1 131 ? 12.052 -11.769 18.995 1.00 13.73 109 ALA B CA 1
ATOM 3071 C C . ALA B 1 131 ? 10.931 -11.312 19.911 1.00 13.07 109 ALA B C 1
ATOM 3072 O O . ALA B 1 131 ? 9.859 -11.917 19.943 1.00 13.00 109 ALA B O 1
ATOM 3074 N N . GLY B 1 132 ? 11.196 -10.297 20.730 1.00 12.60 110 GLY B N 1
ATOM 3075 C CA . GLY B 1 132 ? 10.174 -9.760 21.552 1.00 12.01 110 GLY B CA 1
ATOM 3076 C C . GLY B 1 132 ? 9.041 -9.208 20.725 1.00 11.45 110 GLY B C 1
ATOM 3077 O O . GLY B 1 132 ? 7.871 -9.419 21.048 1.00 12.39 110 GLY B O 1
ATOM 3078 N N . ASP B 1 133 ? 9.367 -8.473 19.672 1.00 11.02 111 ASP B N 1
ATOM 3079 C CA . ASP B 1 133 ? 8.339 -7.937 18.784 1.00 10.98 111 ASP B CA 1
ATOM 3080 C C . ASP B 1 133 ? 7.434 -9.039 18.263 1.00 11.52 111 ASP B C 1
ATOM 3081 O O . ASP B 1 133 ? 6.201 -8.879 18.264 1.00 11.93 111 ASP B O 1
ATOM 3086 N N . ALA B 1 134 ? 8.047 -10.115 17.760 1.00 11.36 112 ALA B N 1
ATOM 3087 C CA . ALA B 1 134 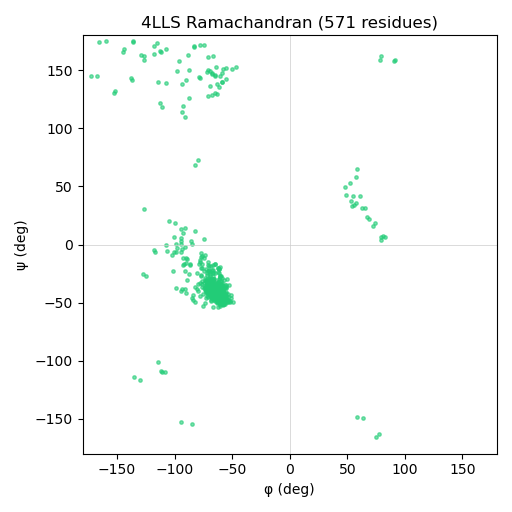? 7.271 -11.182 17.101 1.00 10.81 112 ALA B CA 1
ATOM 3088 C C . ALA B 1 134 ? 6.469 -11.973 18.142 1.00 11.29 112 ALA B C 1
ATOM 3089 O O . ALA B 1 134 ? 5.447 -12.579 17.792 1.00 11.29 112 ALA B O 1
ATOM 3091 N N . LEU B 1 135 ? 6.937 -12.001 19.393 1.00 11.31 113 LEU B N 1
ATOM 3092 C CA . LEU B 1 135 ? 6.203 -12.707 20.440 1.00 10.82 113 LEU B CA 1
ATOM 3093 C C . LEU B 1 135 ? 4.964 -11.930 20.842 1.00 11.03 113 LEU B C 1
ATOM 3094 O O . LEU B 1 135 ? 3.913 -12.535 21.125 1.00 10.91 113 LEU B O 1
ATOM 3099 N N . GLN B 1 136 ? 5.048 -10.611 20.859 1.00 10.36 114 GLN B N 1
ATOM 3100 C CA . GLN B 1 136 ? 3.842 -9.811 21.049 1.00 10.21 114 GLN B CA 1
ATOM 3101 C C . GLN B 1 136 ? 2.837 -10.126 19.937 1.00 8.92 114 GLN B C 1
ATOM 3102 O O . GLN B 1 136 ? 1.659 -10.333 20.186 1.00 10.39 114 GLN B O 1
ATOM 3108 N N . THR B 1 137 ? 3.329 -10.155 18.709 1.00 10.03 115 THR B N 1
ATOM 3109 C CA . THR B 1 137 ? 2.419 -10.364 17.582 1.00 9.48 115 THR B CA 1
ATOM 3110 C C . THR B 1 137 ? 1.780 -11.756 17.731 1.00 10.34 115 THR B C 1
ATOM 3111 O O . THR B 1 137 ? 0.590 -11.944 17.465 1.00 11.26 115 THR B O 1
ATOM 3115 N N . LEU B 1 138 ? 2.584 -12.737 18.113 1.00 10.18 116 LEU B N 1
ATOM 3116 C CA . LEU B 1 138 ? 2.104 -14.128 18.246 1.00 10.31 116 LEU B CA 1
ATOM 3117 C C . LEU B 1 138 ? 0.998 -14.220 19.307 1.00 10.81 116 LEU B C 1
ATOM 3118 O O . LEU B 1 138 ? 0.045 -14.984 19.160 1.00 11.40 116 LEU B O 1
ATOM 3123 N N . ALA B 1 139 ? 1.059 -13.412 20.378 1.00 11.10 117 ALA B N 1
ATOM 3124 C CA . ALA B 1 139 ? 0.056 -13.426 21.392 1.00 10.71 117 ALA B CA 1
ATOM 3125 C C . ALA B 1 139 ? -1.304 -13.115 20.764 1.00 10.47 117 ALA B C 1
ATOM 3126 O O . ALA B 1 139 ? -2.299 -13.722 21.054 1.00 11.79 117 ALA B O 1
ATOM 3128 N N . PHE B 1 140 ? -1.335 -12.120 19.869 1.00 9.85 118 PHE B N 1
ATOM 3129 C CA . PHE B 1 140 ? -2.568 -11.718 19.232 1.00 9.72 118 PHE B CA 1
ATOM 3130 C C . PHE B 1 140 ? -3.032 -12.730 18.200 1.00 10.88 118 PHE B C 1
ATOM 3131 O O . PHE B 1 140 ? -4.241 -12.981 18.080 1.00 11.81 118 PHE B O 1
ATOM 3139 N N . GLU B 1 141 ? -2.097 -13.358 17.510 1.00 10.64 119 GLU B N 1
ATOM 3140 C CA . GLU B 1 141 ? -2.438 -14.478 16.607 1.00 11.01 119 GLU B CA 1
ATOM 3141 C C . GLU B 1 141 ? -3.092 -15.618 17.384 1.00 11.62 119 GLU B C 1
ATOM 3142 O O . GLU B 1 141 ? -4.118 -16.128 16.962 1.00 12.09 119 GLU B O 1
ATOM 3148 N N . LEU B 1 142 ? -2.594 -15.908 18.572 1.00 10.61 120 LEU B N 1
ATOM 3149 C CA . LEU B 1 142 ? -3.088 -17.045 19.335 1.00 12.09 120 LEU B CA 1
ATOM 3150 C C . LEU B 1 142 ? -4.473 -16.825 19.911 1.00 11.66 120 LEU B C 1
ATOM 3151 O O . LEU B 1 142 ? -5.319 -17.744 19.884 1.00 13.85 120 LEU B O 1
ATOM 3156 N N . VAL B 1 143 ? -4.796 -15.607 20.359 1.00 11.38 121 VAL B N 1
ATOM 3157 C CA . VAL B 1 143 ? -6.120 -15.378 20.903 1.00 13.66 121 VAL B CA 1
ATOM 3158 C C . VAL B 1 143 ? -7.189 -15.239 19.832 1.00 13.25 121 VAL B C 1
ATOM 3159 O O . VAL B 1 143 ? -8.376 -15.343 20.148 1.00 14.07 121 VAL B O 1
ATOM 3163 N N . THR B 1 144 ? -6.796 -14.794 18.625 1.00 10.61 122 THR B N 1
ATOM 3164 C CA . THR B 1 144 ? -7.750 -14.601 17.582 1.00 12.61 122 THR B CA 1
ATOM 3165 C C . THR B 1 144 ? -7.890 -15.790 16.649 1.00 12.23 122 THR B C 1
ATOM 3166 O O . THR B 1 144 ? -8.853 -15.837 15.819 1.00 12.87 122 THR B O 1
ATOM 3170 N N . HIS B 1 145 ? -7.050 -16.785 16.803 1.00 13.00 123 HIS B N 1
ATOM 3171 C CA . HIS B 1 145 ? -7.179 -18.036 16.082 1.00 13.27 123 HIS B CA 1
ATOM 3172 C C . HIS B 1 145 ? -8.537 -18.680 16.378 1.00 14.78 123 HIS B C 1
ATOM 3173 O O . HIS B 1 145 ? -9.007 -18.586 17.500 1.00 12.81 123 HIS B O 1
ATOM 3180 N N . PRO B 1 146 ? -9.215 -19.267 15.375 1.00 14.39 124 PRO B N 1
ATOM 3181 C CA . PRO B 1 146 ? -10.541 -19.774 15.637 1.00 15.15 124 PRO B CA 1
ATOM 3182 C C . PRO B 1 146 ? -10.645 -20.853 16.697 1.00 15.67 124 PRO B C 1
ATOM 3183 O O . PRO B 1 146 ? -11.711 -21.016 17.317 1.00 18.26 124 PRO B O 1
ATOM 3187 N N . GLY B 1 147 ? -9.538 -21.502 16.984 1.00 15.53 125 GLY B N 1
ATOM 3188 C CA . GLY B 1 147 ? -9.517 -22.488 18.031 1.00 15.47 125 GLY B CA 1
ATOM 3189 C C . GLY B 1 147 ? -9.774 -21.888 19.405 1.00 15.26 125 GLY B C 1
ATOM 3190 O O . GLY B 1 147 ? -10.095 -22.621 20.353 1.00 15.84 125 GLY B O 1
ATOM 3191 N N . ALA B 1 148 ? -9.493 -20.599 19.566 1.00 13.79 126 ALA B N 1
ATOM 3192 C CA . ALA B 1 148 ? -9.592 -20.008 20.891 1.00 15.50 126 ALA B CA 1
ATOM 3193 C C . ALA B 1 148 ? -10.999 -19.941 21.436 1.00 15.03 126 ALA B C 1
ATOM 3194 O O . ALA B 1 148 ? -11.206 -19.922 22.661 1.00 15.78 126 ALA B O 1
ATOM 3196 N N . SER B 1 149 ? -11.983 -19.875 20.533 1.00 14.29 127 SER B N 1
ATOM 3197 C CA . SER B 1 149 ? -13.404 -19.839 20.875 1.00 13.88 127 SER B CA 1
ATOM 3198 C C . SER B 1 149 ? -14.198 -19.954 19.588 1.00 15.76 127 SER B C 1
ATOM 3199 O O . SER B 1 149 ? -13.910 -19.294 18.602 1.00 15.05 127 SER B O 1
ATOM 3202 N N . ALA B 1 150 ? -15.331 -20.637 19.678 1.00 16.87 128 ALA B N 1
ATOM 3203 C CA . ALA B 1 150 ? -16.251 -20.664 18.567 1.00 17.62 128 ALA B CA 1
ATOM 3204 C C . ALA B 1 150 ? -16.946 -19.313 18.345 1.00 18.91 128 ALA B C 1
ATOM 3205 O O . ALA B 1 150 ? -17.508 -19.063 17.284 1.00 19.57 128 ALA B O 1
ATOM 3207 N N . SER B 1 151 ? -16.928 -18.448 19.353 1.00 16.41 129 SER B N 1
ATOM 3208 C CA . SER B 1 151 ? -17.539 -17.144 19.296 1.00 15.63 129 SER B CA 1
ATOM 3209 C C . SER B 1 151 ? -16.562 -16.062 18.874 1.00 15.31 129 SER B C 1
ATOM 3210 O O . SER B 1 151 ? -15.568 -15.842 19.562 1.00 14.60 129 SER B O 1
ATOM 3213 N N . ALA B 1 152 ? -16.778 -15.469 17.714 1.00 14.70 130 ALA B N 1
ATOM 3214 C CA . ALA B 1 152 ? -15.972 -14.336 17.308 1.00 15.29 130 ALA B CA 1
ATOM 3215 C C . ALA B 1 152 ? -16.095 -13.161 18.274 1.00 15.20 130 ALA B C 1
ATOM 3216 O O . ALA B 1 152 ? -15.133 -12.394 18.456 1.00 14.60 130 ALA B O 1
ATOM 3218 N N . GLU B 1 153 ? -17.243 -12.976 18.918 1.00 15.16 131 GLU B N 1
ATOM 3219 C CA . GLU B 1 153 ? -17.381 -11.932 19.900 1.00 15.09 131 GLU B CA 1
ATOM 3220 C C . GLU B 1 153 ? -16.378 -12.163 21.012 1.00 13.36 131 GLU B C 1
ATOM 3221 O O . GLU B 1 153 ? -15.728 -11.211 21.454 1.00 15.07 131 GLU B O 1
ATOM 3227 N N . VAL B 1 154 ? -16.235 -13.410 21.435 1.00 13.38 132 VAL B N 1
ATOM 3228 C CA . VAL B 1 154 ? -15.291 -13.726 22.476 1.00 13.41 132 VAL B CA 1
ATOM 3229 C C . VAL B 1 154 ? -13.874 -13.398 21.976 1.00 14.26 132 VAL B C 1
ATOM 3230 O O . VAL B 1 154 ? -13.057 -12.809 22.721 1.00 14.62 132 VAL B O 1
ATOM 3234 N N . ARG B 1 155 ? -13.512 -13.864 20.800 1.00 12.74 133 ARG B N 1
ATOM 3235 C CA . ARG B 1 155 ? -12.123 -13.679 20.356 1.00 12.73 133 ARG B CA 1
ATOM 3236 C C . ARG B 1 155 ? -11.786 -12.198 20.229 1.00 12.26 133 ARG B C 1
ATOM 3237 O O . ARG B 1 155 ? -10.689 -11.781 20.622 1.00 12.41 133 ARG B O 1
ATOM 3245 N N . ALA B 1 156 ? -12.691 -11.406 19.673 1.00 13.10 134 ALA B N 1
ATOM 3246 C CA . ALA B 1 156 ? -12.467 -9.970 19.513 1.00 13.71 134 ALA B CA 1
ATOM 3247 C C . ALA B 1 156 ? -12.326 -9.333 20.879 1.00 13.46 134 ALA B C 1
ATOM 3248 O O . ALA B 1 156 ? -11.467 -8.443 21.056 1.00 15.03 134 ALA B O 1
ATOM 3250 N N . ASP B 1 157 ? -13.111 -9.782 21.863 1.00 14.39 135 ASP B N 1
ATOM 3251 C CA . ASP B 1 157 ? -13.056 -9.242 23.217 1.00 14.83 135 ASP B CA 1
ATOM 3252 C C . ASP B 1 157 ? -11.764 -9.622 23.898 1.00 13.86 135 ASP B C 1
ATOM 3253 O O . ASP B 1 157 ? -11.194 -8.796 24.621 1.00 14.59 135 ASP B O 1
ATOM 3258 N N . LEU B 1 158 ? -11.314 -10.847 23.676 1.00 12.29 136 LEU B N 1
ATOM 3259 C CA . LEU B 1 158 ? -10.036 -11.291 24.271 1.00 12.64 136 LEU B CA 1
ATOM 3260 C C . LEU B 1 158 ? -8.907 -10.429 23.723 1.00 12.77 136 LEU B C 1
ATOM 3261 O O . LEU B 1 158 ? -8.021 -10.015 24.484 1.00 11.63 136 LEU B O 1
ATOM 3266 N N . ALA B 1 159 ? -8.888 -10.194 22.424 1.00 12.27 137 ALA B N 1
ATOM 3267 C CA . ALA B 1 159 ? -7.839 -9.387 21.823 1.00 11.86 137 ALA B CA 1
ATOM 3268 C C . ALA B 1 159 ? -7.885 -7.918 22.260 1.00 10.99 137 ALA B C 1
ATOM 3269 O O . ALA B 1 159 ? -6.864 -7.338 22.567 1.00 10.79 137 ALA B O 1
ATOM 3271 N N . LEU B 1 160 ? -9.074 -7.323 22.287 1.00 11.36 138 LEU B N 1
ATOM 3272 C CA . LEU B 1 160 ? -9.208 -5.931 22.686 1.00 10.69 138 LEU B CA 1
ATOM 3273 C C . LEU B 1 160 ? -8.756 -5.757 24.127 1.00 10.90 138 LEU B C 1
ATOM 3274 O O . LEU B 1 160 ? -7.974 -4.851 24.446 1.00 11.14 138 LEU B O 1
ATOM 3279 N N . SER B 1 161 ? -9.233 -6.627 25.012 1.00 11.23 139 SER B N 1
ATOM 3280 C CA . SER B 1 161 ? -8.817 -6.547 26.422 1.00 11.66 139 SER B CA 1
ATOM 3281 C C . SER B 1 161 ? -7.338 -6.825 26.598 1.00 10.40 139 SER B C 1
ATOM 3282 O O . SER B 1 161 ? -6.700 -6.232 27.459 1.00 12.53 139 SER B O 1
ATOM 3285 N N . LEU B 1 162 ? -6.786 -7.728 25.799 1.00 9.99 140 LEU B N 1
ATOM 3286 C CA . LEU B 1 162 ? -5.358 -8.015 25.889 1.00 9.94 140 LEU B CA 1
ATOM 3287 C C . LEU B 1 162 ? -4.563 -6.757 25.512 1.00 11.28 140 LEU B C 1
ATOM 3288 O O . LEU B 1 162 ? -3.541 -6.413 26.137 1.00 10.47 140 LEU B O 1
ATOM 3293 N N . ALA B 1 163 ? -4.996 -6.093 24.446 1.00 9.65 141 ALA B N 1
ATOM 3294 C CA . ALA B 1 163 ? -4.276 -4.893 24.005 1.00 9.06 141 ALA B CA 1
ATOM 3295 C C . ALA B 1 163 ? -4.375 -3.816 25.085 1.00 10.91 141 ALA B C 1
ATOM 3296 O O . ALA B 1 163 ? -3.394 -3.081 25.316 1.00 10.63 141 ALA B O 1
ATOM 3298 N N . ARG B 1 164 ? -5.545 -3.636 25.695 1.00 11.36 142 ARG B N 1
ATOM 3299 C CA . ARG B 1 164 ? -5.676 -2.645 26.762 1.00 12.04 142 ARG B CA 1
ATOM 3300 C C . ARG B 1 164 ? -4.862 -2.965 28.008 1.00 11.04 142 ARG B C 1
ATOM 3301 O O . ARG B 1 164 ? -4.271 -2.075 28.622 1.00 13.44 142 ARG B O 1
ATOM 3309 N N . ALA B 1 165 ? -4.729 -4.259 28.321 1.00 11.04 143 ALA B N 1
ATOM 3310 C CA . ALA B 1 165 ? -3.895 -4.676 29.449 1.00 10.96 143 ALA B CA 1
ATOM 3311 C C . ALA B 1 165 ? -2.422 -4.516 29.157 1.00 12.02 143 ALA B C 1
ATOM 3312 O O . ALA B 1 165 ? -1.601 -4.293 30.073 1.00 14.19 143 ALA B O 1
ATOM 3314 N N . SER B 1 166 ? -2.047 -4.716 27.892 1.00 10.64 144 SER B N 1
ATOM 3315 C CA . SER B 1 166 ? -0.608 -4.814 27.560 1.00 9.94 144 SER B CA 1
ATOM 3316 C C . SER B 1 166 ? 0.085 -3.492 27.186 1.00 11.00 144 SER B C 1
ATOM 3317 O O . SER B 1 166 ? 1.309 -3.378 27.230 1.00 11.16 144 SER B O 1
ATOM 3320 N N . GLY B 1 167 ? -0.696 -2.508 26.747 1.00 10.99 145 GLY B N 1
ATOM 3321 C CA . GLY B 1 167 ? -0.161 -1.340 26.084 1.00 11.15 145 GLY B CA 1
ATOM 3322 C C . GLY B 1 167 ? 0.066 -0.206 27.054 1.00 13.11 145 GLY B C 1
ATOM 3323 O O . GLY B 1 167 ? 0.348 -0.420 28.257 1.00 13.22 145 GLY B O 1
ATOM 3324 N N . ALA B 1 168 ? 0.003 1.022 26.529 1.00 12.32 146 ALA B N 1
ATOM 3325 C CA . ALA B 1 168 ? 0.460 2.173 27.287 1.00 13.04 146 ALA B CA 1
ATOM 3326 C C . ALA B 1 168 ? -0.575 2.694 28.258 1.00 13.47 146 ALA B C 1
ATOM 3327 O O . ALA B 1 168 ? -0.321 3.767 28.880 1.00 14.98 146 ALA B O 1
ATOM 3329 N N . GLN B 1 169 ? -1.662 1.939 28.501 1.00 13.98 147 GLN B N 1
ATOM 3330 C CA . GLN B 1 169 ? -2.533 2.127 29.704 1.00 14.88 147 GLN B CA 1
ATOM 3331 C C . GLN B 1 169 ? -2.377 1.009 30.733 1.00 16.13 147 GLN B C 1
ATOM 3332 O O . GLN B 1 169 ? -2.977 1.071 31.822 1.00 19.68 147 GLN B O 1
ATOM 3338 N N . GLY B 1 170 ? -1.520 0.037 30.421 1.00 13.30 148 GLY B N 1
ATOM 3339 C CA . GLY B 1 170 ? -1.382 -1.176 31.221 1.00 13.37 148 GLY B CA 1
ATOM 3340 C C . GLY B 1 170 ? 0.086 -1.509 31.440 1.00 12.59 148 GLY B C 1
ATOM 3341 O O . GLY B 1 170 ? 0.828 -0.733 32.043 1.00 13.53 148 GLY B O 1
ATOM 3342 N N . MET B 1 171 ? 0.541 -2.604 30.890 1.00 12.13 149 MET B N 1
ATOM 3343 C CA . MET B 1 171 ? 1.868 -3.088 31.167 1.00 12.20 149 MET B CA 1
ATOM 3344 C C . MET B 1 171 ? 2.939 -2.119 30.731 1.00 13.52 149 MET B C 1
ATOM 3345 O O . MET B 1 171 ? 3.906 -1.880 31.481 1.00 14.08 149 MET B O 1
ATOM 3350 N N . VAL B 1 172 ? 2.815 -1.528 29.551 1.00 13.10 150 VAL B N 1
ATOM 3351 C CA . VAL B 1 172 ? 3.854 -0.586 29.121 1.00 14.83 150 VAL B CA 1
ATOM 3352 C C . VAL B 1 172 ? 3.833 0.715 29.944 1.00 15.12 150 VAL B C 1
ATOM 3353 O O . VAL B 1 172 ? 4.922 1.250 30.241 1.00 17.64 150 VAL B O 1
ATOM 3357 N N . LEU B 1 173 ? 2.656 1.125 30.407 1.00 14.69 151 LEU B N 1
ATOM 3358 C CA . LEU B 1 173 ? 2.508 2.265 31.344 1.00 15.80 151 LEU B CA 1
ATOM 3359 C C . LEU B 1 173 ? 3.316 1.961 32.590 1.00 17.61 151 LEU B C 1
ATOM 3360 O O . LEU B 1 173 ? 4.128 2.790 33.045 1.00 19.36 151 LEU B O 1
ATOM 3365 N N . GLY B 1 174 ? 3.098 0.785 33.149 1.00 15.67 152 GLY B N 1
ATOM 3366 C CA . GLY B 1 174 ? 3.880 0.388 34.322 1.00 17.05 152 GLY B CA 1
ATOM 3367 C C . GLY B 1 174 ? 5.378 0.488 34.082 1.00 17.78 152 GLY B C 1
ATOM 3368 O O . GLY B 1 174 ? 6.134 0.946 34.962 1.00 18.20 152 GLY B O 1
ATOM 3369 N N . GLN B 1 175 ? 5.848 -0.062 32.967 1.00 17.98 153 GLN B N 1
ATOM 3370 C CA . GLN B 1 175 ? 7.270 -0.007 32.650 1.00 19.63 153 GLN B CA 1
ATOM 3371 C C . GLN B 1 175 ? 7.767 1.429 32.532 1.00 21.72 153 GLN B C 1
ATOM 3372 O O . GLN B 1 175 ? 8.859 1.769 33.026 1.00 23.69 153 GLN B O 1
ATOM 3378 N N . ALA B 1 176 ? 6.970 2.282 31.914 1.00 19.81 154 ALA B N 1
ATOM 3379 C CA . ALA B 1 176 ? 7.334 3.682 31.769 1.00 21.66 154 ALA B CA 1
ATOM 3380 C C . ALA B 1 176 ? 7.429 4.351 33.133 1.00 24.12 154 ALA B C 1
ATOM 3381 O O . ALA B 1 176 ? 8.345 5.144 33.363 1.00 28.74 154 ALA B O 1
ATOM 3383 N N . LEU B 1 177 ? 6.513 4.025 34.035 1.00 21.08 155 LEU B N 1
ATOM 3384 C CA . LEU B 1 177 ? 6.513 4.600 35.382 1.00 21.16 155 LEU B CA 1
ATOM 3385 C C . LEU B 1 177 ? 7.729 4.124 36.145 1.00 24.60 155 LEU B C 1
ATOM 3386 O O . LEU B 1 177 ? 8.332 4.908 36.899 1.00 25.66 155 LEU B O 1
ATOM 3391 N N . ASP B 1 178 ? 8.124 2.880 35.913 1.00 21.15 156 ASP B N 1
ATOM 3392 C CA . ASP B 1 178 ? 9.238 2.264 36.634 1.00 24.22 156 ASP B CA 1
ATOM 3393 C C . ASP B 1 178 ? 10.532 2.940 36.202 1.00 32.57 156 ASP B C 1
ATOM 3394 O O . ASP B 1 178 ? 11.394 3.266 37.029 1.00 34.05 156 ASP B O 1
ATOM 3399 N N . ILE B 1 179 ? 10.643 3.229 34.913 1.00 28.68 157 ILE B N 1
ATOM 3400 C CA . ILE B 1 179 ? 11.853 3.868 34.418 1.00 32.88 157 ILE B CA 1
ATOM 3401 C C . ILE B 1 179 ? 11.958 5.313 34.883 1.00 34.42 157 ILE B C 1
ATOM 3402 O O . ILE B 1 179 ? 13.026 5.741 35.337 1.00 38.51 157 ILE B O 1
ATOM 3407 N N . ALA B 1 180 ? 10.838 6.018 34.912 1.00 29.85 158 ALA B N 1
ATOM 3408 C CA . ALA B 1 180 ? 10.798 7.376 35.411 1.00 31.56 158 ALA B CA 1
ATOM 3409 C C . ALA B 1 180 ? 11.177 7.448 36.886 1.00 36.89 158 ALA B C 1
ATOM 3410 O O . ALA B 1 180 ? 11.774 8.439 37.330 1.00 39.06 158 ALA B O 1
ATOM 3412 N N . ALA B 1 181 ? 10.793 6.421 37.643 1.00 33.22 159 ALA B N 1
ATOM 3413 C CA . ALA B 1 181 ? 11.116 6.337 39.064 1.00 34.34 159 ALA B CA 1
ATOM 3414 C C . ALA B 1 181 ? 12.625 6.364 39.306 1.00 38.78 159 ALA B C 1
ATOM 3415 O O . ALA B 1 181 ? 13.083 6.943 40.286 1.00 31.76 159 ALA B O 1
ATOM 3417 N N . GLU B 1 182 ? 13.393 5.773 38.395 1.00 39.73 160 GLU B N 1
ATOM 3418 C CA . GLU B 1 182 ? 14.840 5.659 38.536 1.00 49.08 160 GLU B CA 1
ATOM 3419 C C . GLU B 1 182 ? 15.564 6.999 38.588 1.00 46.18 160 GLU B C 1
ATOM 3420 O O . GLU B 1 182 ? 16.677 7.086 39.099 1.00 53.63 160 GLU B O 1
ATOM 3426 N N . THR B 1 183 ? 14.958 8.041 38.040 1.00 48.38 161 THR B N 1
ATOM 3427 C CA . THR B 1 183 ? 15.526 9.373 38.171 1.00 51.81 161 THR B CA 1
ATOM 3428 C C . THR B 1 183 ? 14.503 10.359 38.723 1.00 50.14 161 THR B C 1
ATOM 3429 O O . THR B 1 183 ? 14.554 11.552 38.432 1.00 51.19 161 THR B O 1
ATOM 3433 N N . ALA B 1 184 ? 13.588 9.856 39.544 1.00 43.55 162 ALA B N 1
ATOM 3434 C CA . ALA B 1 184 ? 12.688 10.722 40.291 1.00 45.76 162 ALA B CA 1
ATOM 3435 C C . ALA B 1 184 ? 13.503 11.429 41.368 1.00 43.41 162 ALA B C 1
ATOM 3436 O O . ALA B 1 184 ? 14.477 10.876 41.868 1.00 41.09 162 ALA B O 1
ATOM 3438 N N . ARG B 1 185 ? 13.073 12.633 41.732 1.00 53.58 163 ARG B N 1
ATOM 3439 C CA . ARG B 1 185 ? 13.781 13.455 42.711 1.00 49.53 163 ARG B CA 1
ATOM 3440 C C . ARG B 1 185 ? 13.738 12.837 44.122 1.00 55.02 163 ARG B C 1
ATOM 3441 O O . ARG B 1 185 ? 14.722 12.892 44.859 1.00 53.05 163 ARG B O 1
ATOM 3443 N N . ALA B 1 186 ? 12.604 12.228 44.46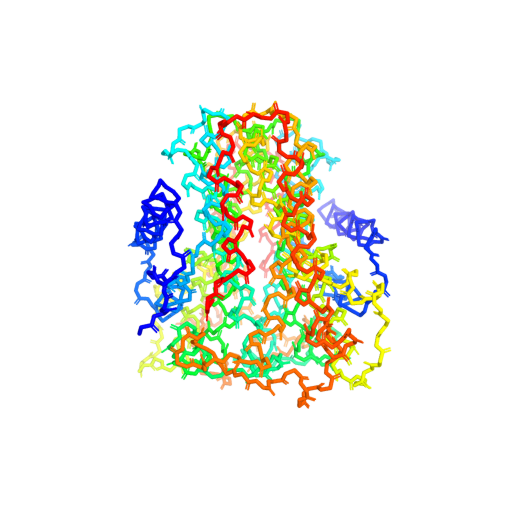9 1.00 51.85 164 ALA B N 1
ATOM 3444 C CA . ALA B 1 186 ? 12.406 11.554 45.753 1.00 50.84 164 ALA B CA 1
ATOM 3445 C C . ALA B 1 186 ? 11.933 10.120 45.482 1.00 56.18 164 ALA B C 1
ATOM 3446 O O . ALA B 1 186 ? 11.404 9.844 44.406 1.00 41.66 164 ALA B O 1
ATOM 3448 N N . PRO B 1 187 ? 12.109 9.210 46.457 1.00 50.98 165 PRO B N 1
ATOM 3449 C CA . PRO B 1 187 ? 11.567 7.855 46.313 1.00 47.34 165 PRO B CA 1
ATOM 3450 C C . PRO B 1 187 ? 10.050 7.842 46.238 1.00 39.09 165 PRO B C 1
ATOM 3451 O O . PRO B 1 187 ? 9.385 8.641 46.903 1.00 33.34 165 PRO B O 1
ATOM 3455 N N . LEU B 1 188 ? 9.504 6.830 45.573 1.00 30.73 166 LEU B N 1
ATOM 3456 C CA . LEU B 1 188 ? 8.068 6.750 45.411 1.00 28.76 166 LEU B CA 1
ATOM 3457 C C . LEU B 1 188 ? 7.405 6.393 46.746 1.00 23.02 166 LEU B C 1
ATOM 3458 O O . LEU B 1 188 ? 7.982 5.717 47.605 1.00 25.43 166 LEU B O 1
ATOM 3463 N N . SER B 1 189 ? 6.197 6.905 46.928 1.00 21.56 167 SER B N 1
ATOM 3464 C CA . SER B 1 189 ? 5.332 6.528 48.015 1.00 21.57 167 SER B CA 1
ATOM 3465 C C . SER B 1 189 ? 4.733 5.157 47.791 1.00 23.34 167 SER B C 1
ATOM 3466 O O . SER B 1 189 ? 4.778 4.628 46.687 1.00 20.60 167 SER B O 1
ATOM 3469 N N . LEU B 1 190 ? 4.061 4.661 48.807 1.00 22.51 168 LEU B N 1
ATOM 3470 C CA . LEU B 1 190 ? 3.298 3.422 48.693 1.00 20.65 168 LEU B CA 1
ATOM 3471 C C . LEU B 1 190 ? 2.183 3.472 47.628 1.00 23.28 168 LEU B C 1
ATOM 3472 O O . LEU B 1 190 ? 2.065 2.561 46.803 1.00 19.14 168 LEU B O 1
ATOM 3477 N N . ASP B 1 191 ? 1.400 4.532 47.610 1.00 22.09 169 ASP B N 1
ATOM 3478 C CA . ASP B 1 191 ? 0.357 4.678 46.603 1.00 25.10 169 ASP B CA 1
ATOM 3479 C C . ASP B 1 191 ? 0.947 4.695 45.192 1.00 23.59 169 ASP B C 1
ATOM 3480 O O . ASP B 1 191 ? 0.451 4.029 44.275 1.00 21.30 169 ASP B O 1
ATOM 3485 N N . GLU B 1 192 ? 2.074 5.364 45.039 1.00 18.83 170 GLU B N 1
ATOM 3486 C CA . GLU B 1 192 ? 2.733 5.433 43.744 1.00 20.72 170 GLU B CA 1
ATOM 3487 C C . GLU B 1 192 ? 3.271 4.079 43.301 1.00 20.61 170 GLU B C 1
ATOM 3488 O O . GLU B 1 192 ? 3.104 3.704 42.129 1.00 18.61 170 GLU B O 1
ATOM 3494 N N . ILE B 1 193 ? 3.952 3.328 44.181 1.00 17.14 171 ILE B N 1
ATOM 3495 C CA . ILE B 1 193 ? 4.451 2.013 43.739 1.00 16.49 171 ILE B CA 1
ATOM 3496 C C . ILE B 1 193 ? 3.275 1.064 43.542 1.00 16.79 171 ILE B C 1
ATOM 3497 O O . ILE B 1 193 ? 3.370 0.130 42.750 1.00 16.76 171 ILE B O 1
ATOM 3502 N N . THR B 1 194 ? 2.162 1.327 44.183 1.00 16.96 172 THR B N 1
ATOM 3503 C CA . THR B 1 194 ? 1.014 0.431 44.012 1.00 16.34 172 THR B CA 1
ATOM 3504 C C . THR B 1 194 ? 0.361 0.671 42.641 1.00 19.83 172 THR B C 1
ATOM 3505 O O . THR B 1 194 ? 0.032 -0.291 41.927 1.00 18.06 172 THR B O 1
ATOM 3509 N N . ARG B 1 195 ? 0.218 1.934 42.252 1.00 17.64 173 ARG B N 1
ATOM 3510 C CA . ARG B 1 195 ? -0.278 2.242 40.910 1.00 20.10 173 ARG B CA 1
ATOM 3511 C C . ARG B 1 195 ? 0.680 1.695 39.833 1.00 18.18 173 ARG B C 1
ATOM 3512 O O . ARG B 1 195 ? 0.250 1.160 38.805 1.00 19.29 173 ARG B O 1
ATOM 3520 N N . LEU B 1 196 ? 1.976 1.829 40.041 1.00 17.78 174 LEU B N 1
ATOM 3521 C CA . LEU B 1 196 ? 2.987 1.249 39.180 1.00 19.13 174 LEU B CA 1
ATOM 3522 C C . LEU B 1 196 ? 2.809 -0.280 39.054 1.00 19.89 174 LEU B C 1
ATOM 3523 O O . LEU B 1 196 ? 2.771 -0.804 37.960 1.00 17.83 174 LEU B O 1
ATOM 3528 N N . GLN B 1 197 ? 2.700 -0.965 40.180 1.00 16.72 175 GLN B N 1
ATOM 3529 C CA . GLN B 1 197 ? 2.483 -2.412 40.199 1.00 18.51 175 GLN B CA 1
ATOM 3530 C C . GLN B 1 197 ? 1.230 -2.792 39.408 1.00 14.79 175 GLN B C 1
ATOM 3531 O O . GLN B 1 197 ? 1.258 -3.760 38.645 1.00 14.92 175 GLN B O 1
ATOM 3537 N N A GLN B 1 198 ? 0.156 -2.039 39.589 0.50 14.31 176 GLN B N 1
ATOM 3538 N N B GLN B 1 198 ? 0.149 -2.042 39.562 0.50 15.33 176 GLN B N 1
ATOM 3539 C CA A GLN B 1 198 ? -1.090 -2.339 38.911 0.50 14.69 176 GLN B CA 1
ATOM 3540 C CA B GLN B 1 198 ? -1.085 -2.436 38.907 0.50 16.96 176 GLN B CA 1
ATOM 3541 C C A GLN B 1 198 ? -0.898 -2.429 37.401 0.50 14.79 176 GLN B C 1
ATOM 3542 C C B GLN B 1 198 ? -0.999 -2.356 37.383 0.50 16.35 176 GLN B C 1
ATOM 3543 O O A GLN B 1 198 ? -1.374 -3.358 36.765 0.50 13.40 176 GLN B O 1
ATOM 3544 O O B GLN B 1 198 ? -1.746 -3.041 36.705 0.50 16.45 176 GLN B O 1
ATOM 3555 N N . GLY B 1 199 ? -0.098 -1.533 36.850 1.00 14.31 177 GLY B N 1
ATOM 3556 C CA . GLY B 1 199 ? 0.207 -1.561 35.409 1.00 16.17 177 GLY B CA 1
ATOM 3557 C C . GLY B 1 199 ? 1.225 -2.625 35.090 1.00 16.78 177 GLY B C 1
ATOM 3558 O O . GLY B 1 199 ? 0.972 -3.539 34.275 1.00 17.78 177 GLY B O 1
ATOM 3559 N N . LYS B 1 200 ? 2.358 -2.597 35.788 1.00 16.50 178 LYS B N 1
ATOM 3560 C CA . LYS B 1 200 ? 3.491 -3.362 35.389 1.00 17.96 178 LYS B CA 1
ATOM 3561 C C . LYS B 1 200 ? 3.314 -4.878 35.499 1.00 21.02 178 LYS B C 1
ATOM 3562 O O . LYS B 1 200 ? 3.799 -5.628 34.624 1.00 22.22 178 LYS B O 1
ATOM 3568 N N . THR B 1 201 ? 2.628 -5.312 36.547 1.00 17.85 179 THR B N 1
ATOM 3569 C CA . THR B 1 201 ? 2.351 -6.729 36.761 1.00 20.88 179 THR B CA 1
ATOM 3570 C C . THR B 1 201 ? 0.875 -7.048 36.998 1.00 16.69 179 THR B C 1
ATOM 3571 O O . THR B 1 201 ? 0.417 -8.137 36.595 1.00 14.76 179 THR B O 1
ATOM 3575 N N . GLY B 1 202 ? 0.062 -6.113 37.500 1.00 13.44 180 GLY B N 1
ATOM 3576 C CA . GLY B 1 202 ? -1.322 -6.371 37.752 1.00 13.39 180 GLY B CA 1
ATOM 3577 C C . GLY B 1 202 ? -2.113 -6.624 36.491 1.00 13.19 180 GLY B C 1
ATOM 3578 O O . GLY B 1 202 ? -3.091 -7.374 36.499 1.00 14.75 180 GLY B O 1
ATOM 3579 N N . ALA B 1 203 ? -1.784 -5.887 35.438 1.00 13.20 181 ALA B N 1
ATOM 3580 C CA . ALA B 1 203 ? -2.651 -5.901 34.255 1.00 13.46 181 ALA B CA 1
ATOM 3581 C C . ALA B 1 203 ? -2.684 -7.276 33.613 1.00 14.31 181 ALA B C 1
ATOM 3582 O O . ALA B 1 203 ? -3.776 -7.717 33.202 1.00 13.49 181 ALA B O 1
ATOM 3584 N N . LEU B 1 204 ? -1.533 -7.886 33.383 1.00 12.46 182 LEU B N 1
ATOM 3585 C CA . LEU B 1 204 ? -1.502 -9.190 32.700 1.00 11.52 182 LEU B CA 1
ATOM 3586 C C . LEU B 1 204 ? -2.092 -10.240 33.608 1.00 13.94 182 LEU B C 1
ATOM 3587 O O . LEU B 1 204 ? -2.714 -11.177 33.127 1.00 13.01 182 LEU B O 1
ATOM 3592 N N . ILE B 1 205 ? -1.848 -10.154 34.915 1.00 13.18 183 ILE B N 1
ATOM 3593 C CA . ILE B 1 205 ? -2.461 -11.106 35.837 1.00 13.14 183 ILE B CA 1
ATOM 3594 C C . ILE B 1 205 ? -3.987 -10.959 35.848 1.00 12.81 183 ILE B C 1
ATOM 3595 O O . ILE B 1 205 ? -4.752 -11.941 35.849 1.00 13.53 183 ILE B O 1
ATOM 3600 N N . GLY B 1 206 ? -4.472 -9.729 35.819 1.00 11.16 184 GLY B N 1
ATOM 3601 C CA . GLY B 1 206 ? -5.882 -9.473 35.663 1.00 11.73 184 GLY B CA 1
ATOM 3602 C C . GLY B 1 206 ? -6.482 -10.019 34.374 1.00 12.80 184 GLY B C 1
ATOM 3603 O O . GLY B 1 206 ? -7.564 -10.587 34.391 1.00 13.99 184 GLY B O 1
ATOM 3604 N N . TRP B 1 207 ? -5.744 -9.947 33.264 1.00 11.87 185 TRP B N 1
ATOM 3605 C CA . TRP B 1 207 ? -6.254 -10.488 32.013 1.00 11.27 185 TRP B CA 1
ATOM 3606 C C . TRP B 1 207 ? -6.355 -11.979 32.144 1.00 10.52 185 TRP B C 1
ATOM 3607 O O . TRP B 1 207 ? -7.323 -12.581 31.729 1.00 12.29 185 TRP B O 1
ATOM 3618 N N . SER B 1 208 ? -5.337 -12.594 32.711 1.00 11.11 186 SER B N 1
ATOM 3619 C CA . SER B 1 208 ? -5.274 -14.033 32.843 1.00 11.47 186 SER B CA 1
ATOM 3620 C C . SER B 1 208 ? -6.412 -14.574 33.693 1.00 12.38 186 SER B C 1
ATOM 3621 O O . SER B 1 208 ? -7.051 -15.554 33.312 1.00 13.43 186 SER B O 1
ATOM 3624 N N . ALA B 1 209 ? -6.689 -13.935 34.814 1.00 12.72 187 ALA B N 1
ATOM 3625 C CA . ALA B 1 209 ? -7.773 -14.398 35.680 1.00 12.35 187 ALA B CA 1
ATOM 3626 C C . ALA B 1 209 ? -9.143 -14.137 35.118 1.00 14.20 187 ALA B C 1
ATOM 3627 O O . ALA B 1 209 ? -10.046 -14.914 35.320 1.00 16.22 187 ALA B O 1
ATOM 3629 N N . GLN B 1 210 ? -9.329 -13.051 34.393 1.00 12.49 188 GLN B N 1
ATOM 3630 C CA . GLN B 1 210 ? -10.628 -12.775 33.801 1.00 12.35 188 GLN B CA 1
ATOM 3631 C C . GLN B 1 210 ? -10.881 -13.601 32.567 1.00 12.47 188 GLN B C 1
ATOM 3632 O O . GLN B 1 210 ? -12.013 -13.657 32.113 1.00 12.71 188 GLN B O 1
ATOM 3638 N N . ALA B 1 211 ? -9.851 -14.246 32.026 1.00 12.25 189 ALA B N 1
ATOM 3639 C CA . ALA B 1 211 ? -9.960 -14.893 30.722 1.00 12.75 189 ALA B CA 1
ATOM 3640 C C . ALA B 1 211 ? -11.068 -15.920 30.755 1.00 12.95 189 ALA B C 1
ATOM 3641 O O . ALA B 1 211 ? -11.876 -15.999 29.826 1.00 13.24 189 ALA B O 1
ATOM 3643 N N . GLY B 1 212 ? -11.128 -16.709 31.813 1.00 11.82 190 GLY B N 1
ATOM 3644 C CA . GLY B 1 212 ? -12.154 -17.772 31.849 1.00 14.75 190 GLY B CA 1
ATOM 3645 C C . GLY B 1 212 ? -13.582 -17.246 31.811 1.00 12.92 190 GLY B C 1
ATOM 3646 O O . GLY B 1 212 ? -14.451 -17.795 31.109 1.00 14.61 190 GLY B O 1
ATOM 3647 N N . ALA B 1 213 ? -13.853 -16.169 32.530 1.00 13.39 191 ALA B N 1
ATOM 3648 C CA . ALA B 1 213 ? -15.146 -15.504 32.452 1.00 13.29 191 ALA B CA 1
ATOM 3649 C C . ALA B 1 213 ? -15.374 -14.926 31.063 1.00 13.74 191 ALA B C 1
ATOM 3650 O O . ALA B 1 213 ? -16.471 -15.002 30.510 1.00 14.92 191 ALA B O 1
ATOM 3652 N N . ARG B 1 214 ? -14.387 -14.270 30.500 1.00 13.06 192 ARG B N 1
ATOM 3653 C CA . ARG B 1 214 ? -14.573 -13.709 29.155 1.00 12.98 192 ARG B CA 1
ATOM 3654 C C . ARG B 1 214 ? -14.865 -14.837 28.143 1.00 13.53 192 ARG B C 1
ATOM 3655 O O . ARG B 1 214 ? -15.699 -14.656 27.241 1.00 15.45 192 ARG B O 1
ATOM 3663 N N . LEU B 1 215 ? -14.187 -15.979 28.250 1.00 12.27 193 LEU B N 1
ATOM 3664 C CA . LEU B 1 215 ? -14.380 -17.102 27.362 1.00 12.31 193 LEU B CA 1
ATOM 3665 C C . LEU B 1 215 ? -15.830 -17.566 27.431 1.00 14.24 193 LEU B C 1
ATOM 3666 O O . LEU B 1 215 ? -16.380 -18.056 26.463 1.00 15.66 193 LEU B O 1
ATOM 3671 N N . ALA B 1 216 ? -16.410 -17.477 28.626 1.00 15.57 194 ALA B N 1
ATOM 3672 C CA . ALA B 1 216 ? -17.801 -17.927 28.833 1.00 16.28 194 ALA B CA 1
ATOM 3673 C C . ALA B 1 216 ? -18.819 -16.805 28.702 1.00 17.71 194 ALA B C 1
ATOM 3674 O O . ALA B 1 216 ? -20.014 -17.009 28.929 1.00 20.12 194 ALA B O 1
ATOM 3676 N N . GLN B 1 217 ? -18.373 -15.618 28.310 1.00 18.17 195 GLN B N 1
ATOM 3677 C CA . GLN B 1 217 ? -19.200 -14.411 28.288 1.00 17.08 195 GLN B CA 1
ATOM 3678 C C . GLN B 1 217 ? -19.961 -14.192 29.586 1.00 18.03 195 GLN B C 1
ATOM 3679 O O . GLN B 1 217 ? -21.172 -13.925 29.582 1.00 20.09 195 GLN B O 1
ATOM 3685 N N . ALA B 1 218 ? -19.250 -14.418 30.683 1.00 17.08 196 ALA B N 1
ATOM 3686 C CA . ALA B 1 218 ? -19.793 -14.323 32.029 1.00 17.18 196 ALA B CA 1
ATOM 3687 C C . ALA B 1 218 ? -19.270 -13.078 32.727 1.00 18.16 196 ALA B C 1
ATOM 3688 O O . ALA B 1 218 ? -18.302 -12.467 32.269 1.00 17.87 196 ALA B O 1
ATOM 3690 N N . ASP B 1 219 ? -19.873 -12.742 33.858 1.00 19.76 197 ASP B N 1
ATOM 3691 C CA . ASP B 1 219 ? -19.456 -11.580 34.622 1.00 19.19 197 ASP B CA 1
ATOM 3692 C C . ASP B 1 219 ? -18.045 -11.720 35.123 1.00 18.47 197 ASP B C 1
ATOM 3693 O O . ASP B 1 219 ? -17.678 -12.735 35.697 1.00 17.49 197 ASP B O 1
ATOM 3698 N N . THR B 1 220 ? -17.231 -10.701 34.874 1.00 15.72 198 THR B N 1
ATOM 3699 C CA . THR B 1 220 ? -15.803 -10.743 35.270 1.00 16.82 198 THR B CA 1
ATOM 3700 C C . THR B 1 220 ? -15.467 -10.116 36.626 1.00 16.53 198 THR B C 1
ATOM 3701 O O . THR B 1 220 ? -14.315 -10.176 37.043 1.00 16.04 198 THR B O 1
ATOM 3705 N N . ALA B 1 221 ? -16.453 -9.594 37.345 1.00 18.63 199 ALA B N 1
ATOM 3706 C CA . ALA B 1 221 ? -16.159 -8.760 38.532 1.00 19.52 199 ALA B CA 1
ATOM 3707 C C . ALA B 1 221 ? -15.430 -9.509 39.628 1.00 16.53 199 ALA B C 1
ATOM 3708 O O . ALA B 1 221 ? -14.429 -9.017 40.186 1.00 18.14 199 ALA B O 1
ATOM 3710 N N . ALA B 1 222 ? -15.872 -10.726 39.920 1.00 16.07 200 ALA B N 1
ATOM 3711 C CA . ALA B 1 222 ? -15.269 -11.465 41.029 1.00 16.21 200 ALA B CA 1
ATOM 3712 C C . ALA B 1 222 ? -13.829 -11.818 40.694 1.00 15.42 200 ALA B C 1
ATOM 3713 O O . ALA B 1 222 ? -12.902 -11.729 41.518 1.00 15.93 200 ALA B O 1
ATOM 3715 N N . LEU B 1 223 ? -13.620 -12.273 39.469 1.00 15.03 201 LEU B N 1
ATOM 3716 C CA . LEU B 1 223 ? -12.256 -12.625 39.070 1.00 14.34 201 LEU B CA 1
ATOM 3717 C C . LEU B 1 223 ? -11.331 -11.432 38.924 1.00 14.38 201 LEU B C 1
ATOM 3718 O O . LEU B 1 223 ? -10.125 -11.543 39.153 1.00 13.71 201 LEU B O 1
ATOM 3723 N N . LYS B 1 224 ? -11.896 -10.282 38.565 1.00 15.35 202 LYS B N 1
ATOM 3724 C CA . LYS B 1 224 ? -11.119 -9.037 38.518 1.00 16.90 202 LYS B CA 1
ATOM 3725 C C . LYS B 1 224 ? -10.666 -8.618 39.915 1.00 14.17 202 LYS B C 1
ATOM 3726 O O . LYS B 1 224 ? -9.479 -8.323 40.134 1.00 16.42 202 LYS B O 1
ATOM 3732 N N . ARG B 1 225 ? -11.558 -8.751 40.885 1.00 14.95 203 ARG B N 1
ATOM 3733 C CA . ARG B 1 225 ? -11.220 -8.474 42.288 1.00 16.62 203 ARG B CA 1
ATOM 3734 C C . ARG B 1 225 ? -10.170 -9.466 42.823 1.00 16.54 203 ARG B C 1
ATOM 3735 O O . ARG B 1 225 ? -9.199 -9.106 43.501 1.00 15.66 203 ARG B O 1
ATOM 3743 N N . TYR B 1 226 ? -10.371 -10.742 42.538 1.00 14.54 204 TYR B N 1
ATOM 3744 C CA . TYR B 1 226 ? -9.409 -11.789 42.874 1.00 15.18 204 TYR B CA 1
ATOM 3745 C C . TYR B 1 226 ? -8.023 -11.444 42.365 1.00 15.61 204 TYR B C 1
ATOM 3746 O O . TYR B 1 226 ? -7.022 -11.440 43.076 1.00 14.24 204 TYR B O 1
ATOM 3755 N N . ALA B 1 227 ? -7.964 -11.048 41.098 1.00 13.91 205 ALA B N 1
ATOM 3756 C CA . ALA B 1 227 ? -6.709 -10.760 40.456 1.00 14.34 205 ALA B CA 1
ATOM 3757 C C . ALA B 1 227 ? -6.021 -9.485 40.970 1.00 12.51 205 ALA B C 1
ATOM 3758 O O . ALA B 1 227 ? -4.817 -9.422 40.967 1.00 15.34 205 ALA B O 1
ATOM 3760 N N . GLN B 1 228 ? -6.806 -8.495 41.370 1.00 14.80 206 GLN B N 1
ATOM 3761 C CA . GLN B 1 228 ? -6.216 -7.244 41.934 1.00 17.74 206 GLN B CA 1
ATOM 3762 C C . GLN B 1 228 ? -5.406 -7.625 43.186 1.00 16.36 206 GLN B C 1
ATOM 3763 O O . GLN B 1 228 ? -4.215 -7.287 43.303 1.00 16.11 206 GLN B O 1
ATOM 3769 N N . ALA B 1 229 ? -5.993 -8.449 44.032 1.00 14.15 207 ALA B N 1
ATOM 3770 C CA . ALA B 1 229 ? -5.303 -8.907 45.236 1.00 14.83 207 ALA B CA 1
ATOM 3771 C C . ALA B 1 229 ? -4.155 -9.826 44.952 1.00 15.58 207 ALA B C 1
ATOM 3772 O O . ALA B 1 229 ? -3.066 -9.675 45.499 1.00 14.88 207 ALA B O 1
ATOM 3774 N N . LEU B 1 230 ? -4.396 -10.775 44.063 1.00 14.83 208 LEU B N 1
ATOM 3775 C CA . LEU B 1 230 ? -3.368 -11.746 43.716 1.00 14.94 208 LEU B CA 1
ATOM 3776 C C . LEU B 1 230 ? -2.148 -11.060 43.113 1.00 14.65 208 LEU B C 1
ATOM 3777 O O . LEU B 1 230 ? -1.030 -11.373 43.436 1.00 15.18 208 LEU B O 1
ATOM 3782 N N . GLY B 1 231 ? -2.397 -10.114 42.214 1.00 13.85 209 GLY B N 1
ATOM 3783 C CA . GLY B 1 231 ? -1.290 -9.453 41.562 1.00 15.97 209 GLY B CA 1
ATOM 3784 C C . GLY B 1 231 ? -0.449 -8.643 42.513 1.00 15.39 209 GLY B C 1
ATOM 3785 O O . GLY B 1 231 ? 0.751 -8.647 42.420 1.00 15.31 209 GLY B O 1
ATOM 3786 N N . LEU B 1 232 ? -1.099 -7.979 43.461 1.00 14.19 210 LEU B N 1
ATOM 3787 C CA . LEU B 1 232 ? -0.329 -7.216 44.463 1.00 15.40 210 LEU B CA 1
ATOM 3788 C C . LEU B 1 232 ? 0.440 -8.147 45.392 1.00 12.52 210 LEU B C 1
ATOM 3789 O O . LEU B 1 232 ? 1.638 -7.931 45.651 1.00 14.06 210 LEU B O 1
ATOM 3794 N N . ALA B 1 233 ? -0.185 -9.268 45.778 1.00 14.20 211 ALA B N 1
ATOM 3795 C CA . ALA B 1 233 ? 0.511 -10.252 46.607 1.00 15.27 211 ALA B CA 1
ATOM 3796 C C . ALA B 1 233 ? 1.722 -10.799 45.846 1.00 14.86 211 ALA B C 1
ATOM 3797 O O . ALA B 1 233 ? 2.799 -11.008 46.410 1.00 17.74 211 ALA B O 1
ATOM 3799 N N . PHE B 1 234 ? 1.523 -11.044 44.561 1.00 16.66 212 PHE B N 1
ATOM 3800 C CA . PHE B 1 234 ? 2.586 -11.601 43.708 1.00 17.11 212 PHE B CA 1
ATOM 3801 C C . PHE B 1 234 ? 3.788 -10.647 43.663 1.00 18.29 212 PHE B C 1
ATOM 3802 O O . PHE B 1 234 ? 4.916 -11.067 43.744 1.00 17.71 212 PHE B O 1
ATOM 3810 N N . GLN B 1 235 ? 3.543 -9.362 43.511 1.00 15.21 213 GLN B N 1
ATOM 3811 C CA . GLN B 1 235 ? 4.621 -8.410 43.425 1.00 18.08 213 GLN B CA 1
ATOM 3812 C C . GLN B 1 235 ? 5.322 -8.272 44.755 1.00 16.98 213 GLN B C 1
ATOM 3813 O O . GLN B 1 235 ? 6.537 -8.118 44.812 1.00 17.98 213 GLN B O 1
ATOM 3819 N N . ILE B 1 236 ? 4.538 -8.218 45.839 1.00 16.02 214 ILE B N 1
ATOM 3820 C CA . ILE B 1 236 ? 5.148 -8.155 47.161 1.00 15.50 214 ILE B CA 1
ATOM 3821 C C . ILE B 1 236 ? 6.050 -9.361 47.290 1.00 16.56 214 ILE B C 1
ATOM 3822 O O . ILE B 1 236 ? 7.188 -9.226 47.744 1.00 15.99 214 ILE B O 1
ATOM 3827 N N . ALA B 1 237 ? 5.588 -10.536 46.892 1.00 17.06 215 ALA B N 1
ATOM 3828 C CA . ALA B 1 237 ? 6.417 -11.738 46.940 1.00 19.75 215 ALA B CA 1
ATOM 3829 C C . ALA B 1 237 ? 7.672 -11.594 46.083 1.00 21.13 215 ALA B C 1
ATOM 3830 O O . ALA B 1 237 ? 8.727 -12.100 46.467 1.00 22.52 215 ALA B O 1
ATOM 3832 N N . ASP B 1 238 ? 7.532 -11.053 44.872 1.00 19.82 216 ASP B N 1
ATOM 3833 C CA . ASP B 1 238 ? 8.669 -10.850 43.963 1.00 18.99 216 ASP B CA 1
ATOM 3834 C C . ASP B 1 238 ? 9.680 -9.892 44.578 1.00 23.54 216 ASP B C 1
ATOM 3835 O O . ASP B 1 238 ? 10.889 -10.108 44.452 1.00 24.34 216 ASP B O 1
ATOM 3840 N N . ASP B 1 239 ? 9.188 -8.883 45.292 1.00 21.80 217 ASP B N 1
ATOM 3841 C CA . ASP B 1 239 ? 10.067 -7.953 46.021 1.00 22.21 217 ASP B CA 1
ATOM 3842 C C . ASP B 1 239 ? 10.758 -8.629 47.191 1.00 24.03 217 ASP B C 1
ATOM 3843 O O . ASP B 1 239 ? 11.942 -8.414 47.419 1.00 24.35 217 ASP B O 1
ATOM 3848 N N . ILE B 1 240 ? 10.029 -9.446 47.940 1.00 23.66 218 ILE B N 1
ATOM 3849 C CA . ILE B 1 240 ? 10.625 -10.257 48.990 1.00 22.94 218 ILE B CA 1
ATOM 3850 C C . ILE B 1 240 ? 11.719 -11.232 48.440 1.00 25.58 218 ILE B C 1
ATOM 3851 O O . ILE B 1 240 ? 12.829 -11.310 48.993 1.00 32.22 218 ILE B O 1
ATOM 3856 N N . LEU B 1 241 ? 11.490 -11.835 47.268 1.00 24.32 219 LEU B N 1
ATOM 3857 C CA . LEU B 1 241 ? 12.501 -12.735 46.663 1.00 23.78 219 LEU B CA 1
ATOM 3858 C C . LEU B 1 241 ? 13.773 -12.003 46.233 1.00 25.23 219 LEU B C 1
ATOM 3859 O O . LEU B 1 241 ? 14.884 -12.561 46.312 1.00 27.13 219 LEU B O 1
ATOM 3864 N N . ASP B 1 242 ? 13.639 -10.773 45.761 1.00 26.57 220 ASP B N 1
ATOM 3865 C CA . ASP B 1 242 ? 14.811 -9.982 45.430 1.00 26.54 220 ASP B CA 1
ATOM 3866 C C . ASP B 1 242 ? 15.702 -9.737 46.652 1.00 29.45 220 ASP B C 1
ATOM 3867 O O . ASP B 1 242 ? 16.921 -9.608 46.524 1.00 29.32 220 ASP B O 1
ATOM 3872 N N . VAL B 1 243 ? 15.121 -9.797 47.837 1.00 24.61 221 VAL B N 1
ATOM 3873 C CA . VAL B 1 243 ? 15.827 -9.428 49.066 1.00 25.91 221 VAL B CA 1
ATOM 3874 C C . VAL B 1 243 ? 16.350 -10.637 49.805 1.00 33.00 221 VAL B C 1
ATOM 3875 O O . VAL B 1 243 ? 17.458 -10.607 50.343 1.00 36.59 221 VAL B O 1
ATOM 3879 N N . THR B 1 244 ? 15.587 -11.719 49.799 1.00 27.93 222 THR B N 1
ATOM 3880 C CA . THR B 1 244 ? 15.935 -12.879 50.619 1.00 34.00 222 THR B CA 1
ATOM 3881 C C . THR B 1 244 ? 16.228 -14.102 49.756 1.00 30.96 222 THR B C 1
ATOM 3882 O O . THR B 1 244 ? 16.593 -15.154 50.270 1.00 33.50 222 THR B O 1
ATOM 3886 N N . GLY B 1 245 ? 16.000 -13.989 48.449 1.00 31.36 223 GLY B N 1
ATOM 3887 C CA . GLY B 1 245 ? 15.981 -15.166 47.585 1.00 34.13 223 GLY B CA 1
ATOM 3888 C C . GLY B 1 245 ? 17.371 -15.600 47.128 1.00 36.35 223 GLY B C 1
ATOM 3889 O O . GLY B 1 245 ? 18.341 -14.854 47.257 1.00 36.36 223 GLY B O 1
ATOM 3890 N N . ASP B 1 246 ? 17.428 -16.780 46.503 1.00 37.96 224 ASP B N 1
ATOM 3891 C CA . ASP B 1 246 ? 18.672 -17.360 46.000 1.00 39.84 224 ASP B CA 1
ATOM 3892 C C . ASP B 1 246 ? 18.631 -17.404 44.471 1.00 37.71 224 ASP B C 1
ATOM 3893 O O . ASP B 1 246 ? 17.736 -18.021 43.897 1.00 36.78 224 ASP B O 1
ATOM 3895 N N . SER B 1 247 ? 19.599 -16.766 43.821 1.00 35.54 225 SER B N 1
ATOM 3896 C CA . SER B 1 247 ? 19.608 -16.692 42.352 1.00 38.11 225 SER B CA 1
ATOM 3897 C C . SER B 1 247 ? 19.583 -18.074 41.685 1.00 41.96 225 SER B C 1
ATOM 3898 O O . SER B 1 247 ? 19.065 -18.231 40.578 1.00 37.22 225 SER B O 1
ATOM 3901 N N . ALA B 1 248 ? 20.163 -19.078 42.340 1.00 42.58 226 ALA B N 1
ATOM 3902 C CA . ALA B 1 248 ? 20.137 -20.442 41.810 1.00 44.04 226 ALA B CA 1
ATOM 3903 C C . ALA B 1 248 ? 18.716 -20.995 41.793 1.00 45.76 226 ALA B C 1
ATOM 3904 O O . ALA B 1 248 ? 18.384 -21.853 40.970 1.00 41.33 226 ALA B O 1
ATOM 3906 N N . GLN B 1 249 ? 17.898 -20.533 42.738 1.00 40.40 227 GLN B N 1
ATOM 3907 C CA . GLN B 1 249 ? 16.517 -20.975 42.854 1.00 44.92 227 GLN B CA 1
ATOM 3908 C C . GLN B 1 249 ? 15.595 -20.075 42.023 1.00 35.94 227 GLN B C 1
ATOM 3909 O O . GLN B 1 249 ? 14.722 -20.566 41.311 1.00 37.52 227 GLN B O 1
ATOM 3915 N N . VAL B 1 250 ? 15.840 -18.767 42.064 1.00 32.07 228 VAL B N 1
ATOM 3916 C CA . VAL B 1 250 ? 14.962 -17.823 41.363 1.00 34.05 228 VAL B CA 1
ATOM 3917 C C . VAL B 1 250 ? 15.281 -17.753 39.865 1.00 32.89 228 VAL B C 1
ATOM 3918 O O . VAL B 1 250 ? 14.409 -17.421 39.058 1.00 30.97 228 VAL B O 1
ATOM 3922 N N . GLY B 1 251 ? 16.513 -18.083 39.479 1.00 33.50 229 GLY B N 1
ATOM 3923 C CA . GLY B 1 251 ? 16.857 -18.139 38.053 1.00 27.35 229 GLY B CA 1
ATOM 3924 C C . GLY B 1 251 ? 17.198 -16.796 37.433 1.00 27.44 229 GLY B C 1
ATOM 3925 O O . GLY B 1 251 ? 17.416 -16.698 36.222 1.00 29.84 229 GLY B O 1
ATOM 3926 N N . LYS B 1 252 ? 17.272 -15.763 38.265 1.00 27.41 230 LYS B N 1
ATOM 3927 C CA . LYS B 1 252 ? 17.704 -14.444 37.834 1.00 26.93 230 LYS B CA 1
ATOM 3928 C C . LYS B 1 252 ? 18.517 -13.833 38.986 1.00 33.51 230 LYS B C 1
ATOM 3929 O O . LYS B 1 252 ? 18.512 -14.359 40.109 1.00 37.26 230 LYS B O 1
ATOM 3935 N N . ALA B 1 253 ? 19.212 -12.734 38.720 1.00 33.87 231 ALA B N 1
ATOM 3936 C CA . ALA B 1 253 ? 19.967 -12.051 39.776 1.00 31.69 231 ALA B CA 1
ATOM 3937 C C . ALA B 1 253 ? 19.048 -11.485 40.850 1.00 33.61 231 ALA B C 1
ATOM 3938 O O . ALA B 1 253 ? 17.910 -11.071 40.571 1.00 31.57 231 ALA B O 1
ATOM 3940 N N . VAL B 1 254 ? 19.533 -11.522 42.092 1.00 30.09 232 VAL B N 1
ATOM 3941 C CA . VAL B 1 254 ? 18.848 -10.889 43.220 1.00 31.94 232 VAL B CA 1
ATOM 3942 C C . VAL B 1 254 ? 19.700 -9.756 43.785 1.00 33.23 232 VAL B C 1
ATOM 3943 O O . VAL B 1 254 ? 20.799 -9.487 43.286 1.00 30.49 232 VAL B O 1
ATOM 3947 N N . GLY B 1 255 ? 19.128 -9.018 44.735 1.00 35.44 233 GLY B N 1
ATOM 3948 C CA . GLY B 1 255 ? 19.721 -7.763 45.205 1.00 39.84 233 G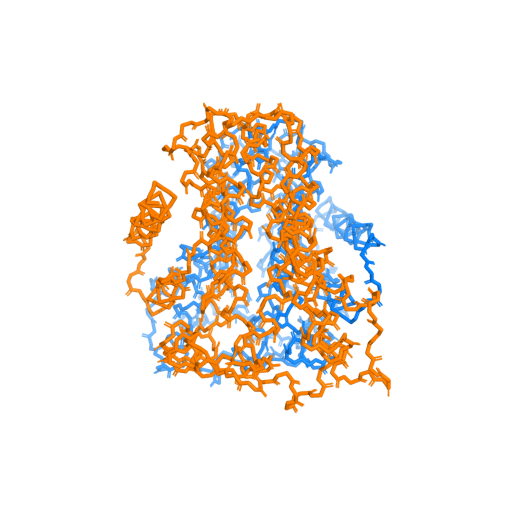LY B CA 1
ATOM 3949 C C . GLY B 1 255 ? 19.636 -6.604 44.220 1.00 42.73 233 GLY B C 1
ATOM 3950 O O . GLY B 1 255 ? 20.302 -5.587 44.399 1.00 44.47 233 GLY B O 1
ATOM 3951 N N . LYS B 1 256 ? 18.784 -6.720 43.205 1.00 45.55 234 LYS B N 1
ATOM 3952 C CA . LYS B 1 256 ? 18.774 -5.749 42.105 1.00 47.26 234 LYS B CA 1
ATOM 3953 C C . LYS B 1 256 ? 18.109 -4.438 42.502 1.00 46.03 234 LYS B C 1
ATOM 3954 O O . LYS B 1 256 ? 18.429 -3.378 41.963 1.00 40.09 234 LYS B O 1
ATOM 3960 N N . ASP B 1 257 ? 17.093 -4.539 43.351 1.00 38.73 235 ASP B N 1
ATOM 3961 C CA . ASP B 1 257 ? 16.239 -3.408 43.638 1.00 34.70 235 ASP B CA 1
ATOM 3962 C C . ASP B 1 257 ? 17.025 -2.346 44.423 1.00 39.55 235 ASP B C 1
ATOM 3963 O O . ASP B 1 257 ? 17.021 -1.172 44.052 1.00 38.99 235 ASP B O 1
ATOM 3968 N N . ALA B 1 258 ? 17.739 -2.780 45.462 1.00 39.41 236 ALA B N 1
ATOM 3969 C CA . ALA B 1 258 ? 18.566 -1.875 46.281 1.00 47.09 236 ALA B CA 1
ATOM 3970 C C . ALA B 1 258 ? 19.647 -1.207 45.429 1.00 51.42 236 ALA B C 1
ATOM 3971 O O . ALA B 1 258 ? 19.850 0.007 45.506 1.00 50.90 236 ALA B O 1
ATOM 3973 N N . SER B 1 259 ? 20.303 -2.003 44.590 1.00 49.66 237 SER B N 1
ATOM 3974 C CA . SER B 1 259 ? 21.297 -1.500 43.635 1.00 55.31 237 SER B CA 1
ATOM 3975 C C . SER B 1 259 ? 20.778 -0.327 42.791 1.00 56.15 237 SER B C 1
ATOM 3976 O O . SER B 1 259 ? 21.501 0.645 42.551 1.00 56.91 237 SER B O 1
ATOM 3979 N N . ALA B 1 260 ? 19.540 -0.441 42.314 1.00 55.19 238 ALA B N 1
ATOM 3980 C CA . ALA B 1 260 ? 18.921 0.614 41.504 1.00 48.92 238 ALA B CA 1
ATOM 3981 C C . ALA B 1 260 ? 18.246 1.695 42.368 1.00 54.55 238 ALA B C 1
ATOM 3982 O O . ALA B 1 260 ? 17.648 2.640 41.840 1.00 59.21 238 ALA B O 1
ATOM 3984 N N . GLY B 1 261 ? 18.366 1.564 43.691 1.00 46.39 239 GLY B N 1
ATOM 3985 C CA . GLY B 1 261 ? 17.784 2.523 44.638 1.00 49.81 239 GLY B CA 1
ATOM 3986 C C . GLY B 1 261 ? 16.263 2.553 44.663 1.00 48.87 239 GLY B C 1
ATOM 3987 O O . GLY B 1 261 ? 15.671 3.526 45.114 1.00 47.44 239 GLY B O 1
ATOM 3988 N N . LYS B 1 262 ? 15.641 1.456 44.239 1.00 48.51 240 LYS B N 1
ATOM 3989 C CA . LYS B 1 262 ? 14.185 1.396 44.037 1.00 45.90 240 LYS B CA 1
ATOM 3990 C C . LYS B 1 262 ? 13.437 1.463 45.371 1.00 39.94 240 LYS B C 1
ATOM 3991 O O . LYS B 1 262 ? 13.809 0.781 46.318 1.00 39.91 240 LYS B O 1
ATOM 3997 N N . ALA B 1 263 ? 12.367 2.254 45.436 1.00 34.04 241 ALA B N 1
ATOM 3998 C CA . ALA B 1 263 ? 11.287 1.978 46.373 1.00 31.57 241 ALA B CA 1
ATOM 3999 C C . ALA B 1 263 ? 10.580 0.688 45.946 1.00 29.31 241 ALA B C 1
ATOM 4000 O O . ALA B 1 263 ? 10.138 0.555 44.806 1.00 29.85 241 ALA B O 1
ATOM 4002 N N . THR B 1 264 ? 10.432 -0.236 46.891 1.00 23.86 242 THR B N 1
ATOM 4003 C CA . THR B 1 264 ? 9.703 -1.485 46.697 1.00 22.36 242 THR B CA 1
ATOM 4004 C C . THR B 1 264 ? 8.854 -1.697 47.933 1.00 18.60 242 THR B C 1
ATOM 4005 O O . THR B 1 264 ? 8.858 -0.906 48.873 1.00 19.56 242 THR B O 1
ATOM 4009 N N . PHE B 1 265 ? 8.036 -2.730 47.906 1.00 17.30 243 PHE B N 1
ATOM 4010 C CA . PHE B 1 265 ? 7.154 -2.931 49.032 1.00 18.03 243 PHE B CA 1
ATOM 4011 C C . PHE B 1 265 ? 7.942 -3.282 50.287 1.00 18.58 243 PHE B C 1
ATOM 4012 O O . PHE B 1 265 ? 7.549 -2.937 51.392 1.00 17.24 243 PHE B O 1
ATOM 4020 N N . VAL B 1 266 ? 9.089 -3.919 50.107 1.00 19.37 244 VAL B N 1
ATOM 4021 C CA . VAL B 1 266 ? 9.950 -4.194 51.264 1.00 20.69 244 VAL B CA 1
ATOM 4022 C C . VAL B 1 266 ? 10.668 -2.922 51.769 1.00 17.45 244 VAL B C 1
ATOM 4023 O O . VAL B 1 266 ? 10.776 -2.697 52.963 1.00 18.47 244 VAL B O 1
ATOM 4027 N N . SER B 1 267 ? 11.118 -2.050 50.859 1.00 19.72 245 SER B N 1
ATOM 4028 C CA . SER B 1 267 ? 11.764 -0.832 51.295 1.00 20.12 245 SER B CA 1
ATOM 4029 C C . SER B 1 267 ? 10.792 0.101 51.993 1.00 22.56 245 SER B C 1
ATOM 4030 O O . SER B 1 267 ? 11.115 0.739 52.988 1.00 23.83 245 SER B O 1
ATOM 4033 N N . LEU B 1 268 ? 9.540 0.100 51.565 1.00 18.43 246 LEU B N 1
ATOM 4034 C CA . LEU B 1 268 ? 8.570 0.952 52.211 1.00 20.06 246 LEU B CA 1
ATOM 4035 C C . LEU B 1 268 ? 7.992 0.353 53.493 1.00 19.27 246 LEU B C 1
ATOM 4036 O O . LEU B 1 268 ? 7.672 1.078 54.426 1.00 24.54 246 LEU B O 1
ATOM 4041 N N . LEU B 1 269 ? 7.786 -0.956 53.521 1.00 18.99 247 LEU B N 1
ATOM 4042 C CA . LEU B 1 269 ? 7.047 -1.560 54.642 1.00 19.76 247 LEU B CA 1
ATOM 4043 C C . LEU B 1 269 ? 7.966 -2.231 55.672 1.00 18.48 247 LEU B C 1
ATOM 4044 O O . LEU B 1 269 ? 7.559 -2.446 56.819 1.00 22.31 247 LEU B O 1
ATOM 4049 N N . GLY B 1 270 ? 9.167 -2.603 55.250 1.00 18.40 248 GLY B N 1
ATOM 4050 C CA . GLY B 1 270 ? 9.945 -3.652 55.916 1.00 19.42 248 GLY B CA 1
ATOM 4051 C C . GLY B 1 270 ? 9.471 -5.059 55.566 1.00 21.45 248 GLY B C 1
ATOM 4052 O O . GLY B 1 270 ? 8.295 -5.275 55.225 1.00 18.84 248 GLY B O 1
ATOM 4053 N N . LEU B 1 271 ? 10.326 -6.057 55.736 1.00 22.06 249 LEU B N 1
ATOM 4054 C CA . LEU B 1 271 ? 9.975 -7.435 55.370 1.00 21.71 249 LEU B CA 1
ATOM 4055 C C . LEU B 1 271 ? 8.822 -8.014 56.178 1.00 25.50 249 LEU B C 1
ATOM 4056 O O . LEU B 1 271 ? 7.903 -8.584 55.607 1.00 22.54 249 LEU B O 1
ATOM 4061 N N . ASP B 1 272 ? 8.834 -7.824 57.489 1.00 23.23 250 ASP B N 1
ATOM 4062 C CA . ASP B 1 272 ? 7.767 -8.386 58.345 1.00 25.84 250 ASP B CA 1
ATOM 4063 C C . ASP B 1 272 ? 6.392 -7.885 57.870 1.00 21.60 250 ASP B C 1
ATOM 4064 O O . ASP B 1 272 ? 5.451 -8.670 57.715 1.00 22.26 250 ASP B O 1
ATOM 4069 N N . ALA B 1 273 ? 6.277 -6.579 57.718 1.00 20.86 251 ALA B N 1
ATOM 4070 C CA . ALA B 1 273 ? 4.975 -5.961 57.382 1.00 17.92 251 ALA B CA 1
ATOM 4071 C C . ALA B 1 273 ? 4.622 -6.284 55.946 1.00 19.16 251 ALA B C 1
ATOM 4072 O O . ALA B 1 273 ? 3.438 -6.496 55.642 1.00 17.55 251 ALA B O 1
ATOM 4074 N N . ALA B 1 274 ? 5.611 -6.423 55.070 1.00 17.03 252 ALA B N 1
ATOM 4075 C CA . ALA B 1 274 ? 5.328 -6.819 53.676 1.00 17.11 252 ALA B CA 1
ATOM 4076 C C . ALA B 1 274 ? 4.750 -8.221 53.643 1.00 16.78 252 ALA B C 1
ATOM 4077 O O . ALA B 1 274 ? 3.783 -8.481 52.916 1.00 17.03 252 ALA B O 1
ATOM 4079 N N . ARG B 1 275 ? 5.380 -9.140 54.371 1.00 20.77 253 ARG B N 1
ATOM 4080 C CA . ARG B 1 275 ? 4.883 -10.509 54.459 1.00 23.25 253 ARG B CA 1
ATOM 4081 C C . ARG B 1 275 ? 3.446 -10.507 54.993 1.00 19.24 253 ARG B C 1
ATOM 4082 O O . ARG B 1 275 ? 2.574 -11.223 54.447 1.00 19.81 253 ARG B O 1
ATOM 4090 N N . ALA B 1 276 ? 3.199 -9.707 56.028 1.00 17.37 254 ALA B N 1
ATOM 4091 C CA . ALA B 1 276 ? 1.879 -9.716 56.633 1.00 19.66 254 ALA B CA 1
ATOM 4092 C C . ALA B 1 276 ? 0.850 -9.146 55.659 1.00 16.96 254 ALA B C 1
ATOM 4093 O O . ALA B 1 276 ? -0.295 -9.643 55.583 1.00 18.86 254 ALA B O 1
ATOM 4095 N N A ARG B 1 277 ? 1.235 -8.129 54.894 0.50 17.73 255 ARG B N 1
ATOM 4096 N N B ARG B 1 277 ? 1.272 -8.141 54.895 0.50 18.91 255 ARG B N 1
ATOM 4097 C CA A ARG B 1 277 ? 0.352 -7.542 53.877 0.50 16.35 255 ARG B CA 1
ATOM 4098 C CA B ARG B 1 277 ? 0.423 -7.515 53.889 0.50 18.14 255 ARG B CA 1
ATOM 4099 C C A ARG B 1 277 ? 0.050 -8.595 52.791 0.50 15.38 255 ARG B C 1
ATOM 4100 C C B ARG B 1 277 ? 0.098 -8.494 52.749 0.50 17.05 255 ARG B C 1
ATOM 4101 O O A ARG B 1 277 ? -1.103 -8.824 52.416 0.50 13.18 255 ARG B O 1
ATOM 4102 O O B ARG B 1 277 ? -1.012 -8.492 52.243 0.50 16.42 255 ARG B O 1
ATOM 4117 N N . ALA B 1 278 ? 1.082 -9.285 52.331 1.00 15.68 256 ALA B N 1
ATOM 4118 C CA . ALA B 1 278 ? 0.868 -10.336 51.318 1.00 16.74 256 ALA B CA 1
ATOM 4119 C C . ALA B 1 278 ? -0.083 -11.414 51.815 1.00 16.63 256 ALA B C 1
ATOM 4120 O O . ALA B 1 278 ? -0.968 -11.842 51.090 1.00 18.73 256 ALA B O 1
ATOM 4122 N N . MET B 1 279 ? 0.045 -11.786 53.084 1.00 17.85 257 MET B N 1
ATOM 4123 C CA . MET B 1 279 ? -0.884 -12.734 53.673 1.00 19.69 257 MET B CA 1
ATOM 4124 C C . MET B 1 279 ? -2.305 -12.195 53.743 1.00 18.45 257 MET B C 1
ATOM 4125 O O . MET B 1 279 ? -3.249 -12.927 53.446 1.00 20.42 257 MET B O 1
ATOM 4130 N N . SER B 1 280 ? -2.481 -10.920 54.069 1.00 17.76 258 SER B N 1
ATOM 4131 C CA A SER B 1 280 ? -3.805 -10.269 54.083 0.50 21.23 258 SER B CA 1
ATOM 4132 C CA B SER B 1 280 ? -3.830 -10.337 54.088 0.50 18.71 258 SER B CA 1
ATOM 4133 C C . SER B 1 280 ? -4.432 -10.259 52.692 1.00 19.27 258 SER B C 1
ATOM 4134 O O . SER B 1 280 ? -5.645 -10.421 52.518 1.00 20.24 258 SER B O 1
ATOM 4139 N N . LEU B 1 281 ? -3.591 -10.119 51.692 1.00 19.37 259 LEU B N 1
ATOM 4140 C CA . LEU B 1 281 ? -4.084 -10.094 50.327 1.00 19.27 259 LEU B CA 1
ATOM 4141 C C . LEU B 1 281 ? -4.501 -11.484 49.839 1.00 20.65 259 LEU B C 1
ATOM 4142 O O . LEU B 1 281 ? -5.421 -11.572 49.023 1.00 20.30 259 LEU B O 1
ATOM 4147 N N . ILE B 1 282 ? -3.835 -12.552 50.281 1.00 20.58 260 ILE B N 1
ATOM 4148 C CA . ILE B 1 282 ? -4.327 -13.957 50.112 1.00 23.55 260 ILE B CA 1
ATOM 4149 C C . ILE B 1 282 ? -5.776 -14.034 50.578 1.00 20.61 260 ILE B C 1
ATOM 4150 O O . ILE B 1 282 ? -6.629 -14.581 49.892 1.00 20.82 260 ILE B O 1
ATOM 4155 N N . ASP B 1 283 ? -6.069 -13.523 51.770 1.00 19.76 261 ASP B N 1
ATOM 4156 C CA . ASP B 1 283 ? -7.424 -13.651 52.310 1.00 20.97 261 ASP B CA 1
ATOM 4157 C C . ASP B 1 283 ? -8.425 -12.890 51.448 1.00 17.89 261 ASP B C 1
ATOM 4158 O O . ASP B 1 283 ? -9.527 -13.364 51.177 1.00 19.96 261 ASP B O 1
ATOM 4163 N N . GLU B 1 284 ? -8.008 -11.715 50.971 1.00 16.34 262 GLU B N 1
ATOM 4164 C CA . GLU B 1 284 ? -8.860 -10.909 50.129 1.00 18.61 262 GLU B CA 1
ATOM 4165 C C . GLU B 1 284 ? -9.138 -11.618 48.808 1.00 16.68 262 GLU B C 1
ATOM 4166 O O . GLU B 1 284 ? -10.259 -11.628 48.332 1.00 17.55 262 GLU B O 1
ATOM 4172 N N . ALA B 1 285 ? -8.106 -12.201 48.230 1.00 17.09 263 ALA B N 1
ATOM 4173 C CA . ALA B 1 285 ? -8.249 -12.939 46.971 1.00 19.30 263 ALA B CA 1
ATOM 4174 C C . ALA B 1 285 ? -9.216 -14.077 47.150 1.00 18.56 263 ALA B C 1
ATOM 4175 O O . ALA B 1 285 ? -10.167 -14.260 46.368 1.00 19.63 263 ALA B O 1
ATOM 4177 N N . CYS B 1 286 ? -9.046 -14.814 48.234 1.00 19.73 264 CYS B N 1
ATOM 4178 C CA . CYS B 1 286 ? -9.894 -15.963 48.494 1.00 19.15 264 CYS B CA 1
ATOM 4179 C C . CYS B 1 286 ? -11.343 -15.556 48.739 1.00 19.37 264 CYS B C 1
ATOM 4180 O O . CYS B 1 286 ? -12.267 -16.142 48.185 1.00 20.16 264 CYS B O 1
ATOM 4183 N N . ASP B 1 287 ? -11.559 -14.494 49.502 1.00 19.06 265 ASP B N 1
ATOM 4184 C CA . ASP B 1 287 ? -12.908 -14.013 49.762 1.00 21.60 265 ASP B CA 1
ATOM 4185 C C . ASP B 1 287 ? -13.615 -13.613 48.472 1.00 21.18 265 ASP B C 1
ATOM 4186 O O . ASP B 1 287 ? -14.830 -13.738 48.333 1.00 21.46 265 ASP B O 1
ATOM 4191 N N . SER B 1 288 ? -12.850 -13.091 47.519 1.00 18.51 266 SER B N 1
ATOM 4192 C CA A SER B 1 288 ? -13.374 -12.635 46.242 0.50 18.04 266 SER B CA 1
ATOM 4193 C CA B SER B 1 288 ? -13.442 -12.625 46.282 0.50 18.09 266 SER B CA 1
ATOM 4194 C C . SER B 1 288 ? -14.040 -13.756 45.452 1.00 17.58 266 SER B C 1
ATOM 4195 O O . SER B 1 288 ? -14.881 -13.502 44.599 1.00 18.36 266 SER B O 1
ATOM 4200 N N . LEU B 1 289 ? -13.646 -14.998 45.730 1.00 16.66 267 LEU B N 1
ATOM 4201 C CA . LEU B 1 289 ? -14.144 -16.166 45.011 1.00 17.06 267 LEU B CA 1
ATOM 4202 C C . LEU B 1 289 ? -15.357 -16.843 45.662 1.00 18.06 267 LEU B C 1
ATOM 4203 O O . LEU B 1 289 ? -15.795 -17.898 45.206 1.00 16.80 267 LEU B O 1
ATOM 4208 N N . ALA B 1 290 ? -15.942 -16.201 46.663 1.00 19.81 268 ALA B N 1
ATOM 4209 C CA . ALA B 1 290 ? -16.965 -16.898 47.463 1.00 18.32 268 ALA B CA 1
ATOM 4210 C C . ALA B 1 290 ? -18.127 -17.375 46.617 1.00 20.83 268 ALA B C 1
ATOM 4211 O O . ALA B 1 290 ? -18.650 -18.467 46.882 1.00 23.04 268 ALA B O 1
ATOM 4213 N N . THR B 1 291 ? -18.540 -16.566 45.636 1.00 20.19 269 THR B N 1
ATOM 4214 C CA . THR B 1 291 ? -19.687 -16.842 44.796 1.00 20.65 269 THR B CA 1
ATOM 4215 C C . THR B 1 291 ? -19.531 -18.121 43.986 1.00 21.77 269 THR B C 1
ATOM 4216 O O . THR B 1 291 ? -20.526 -18.684 43.550 1.00 23.69 269 THR B O 1
ATOM 4220 N N . TYR B 1 292 ? -18.287 -18.570 43.788 1.00 18.85 270 TYR B N 1
ATOM 4221 C CA . TYR B 1 292 ? -17.999 -19.787 43.031 1.00 17.00 270 TYR B CA 1
ATOM 4222 C C . TYR B 1 292 ? -18.049 -21.047 43.879 1.00 20.94 270 TYR B C 1
ATOM 4223 O O . TYR B 1 292 ? -17.928 -22.150 43.354 1.00 21.27 270 TYR B O 1
ATOM 4232 N N . GLY B 1 293 ? -17.972 -20.869 45.194 1.00 19.48 271 GLY B N 1
ATOM 4233 C CA . GLY B 1 293 ? -17.844 -22.018 46.087 1.00 17.74 271 GLY B CA 1
ATOM 4234 C C . GLY B 1 293 ? -16.575 -22.793 45.888 1.00 19.03 271 GLY B C 1
ATOM 4235 O O . GLY B 1 293 ? -15.540 -22.253 45.466 1.00 17.90 271 GLY B O 1
ATOM 4236 N N . ALA B 1 294 ? -16.633 -24.094 46.137 1.00 17.73 272 ALA B N 1
ATOM 4237 C CA . ALA B 1 294 ? -15.437 -24.900 46.154 1.00 15.72 272 ALA B CA 1
ATOM 4238 C C . ALA B 1 294 ? -14.861 -25.199 44.765 1.00 14.96 272 ALA B C 1
ATOM 4239 O O . ALA B 1 294 ? -13.740 -25.646 44.665 1.00 17.08 272 ALA B O 1
ATOM 4241 N N . LYS B 1 295 ? -15.640 -24.902 43.734 1.00 17.68 273 LYS B N 1
ATOM 4242 C CA . LYS B 1 295 ? -15.181 -25.078 42.354 1.00 18.86 273 LYS B CA 1
ATOM 4243 C C . LYS B 1 295 ? -13.983 -24.179 42.105 1.00 19.24 273 LYS B C 1
ATOM 4244 O O . LYS B 1 295 ? -13.128 -24.518 41.292 1.00 18.44 273 LYS B O 1
ATOM 4250 N N . ALA B 1 296 ? -13.839 -23.148 42.939 1.00 16.06 274 ALA B N 1
ATOM 4251 C CA . ALA B 1 296 ? -12.714 -22.210 42.802 1.00 15.82 274 ALA B CA 1
ATOM 4252 C C . ALA B 1 296 ? -11.508 -22.549 43.679 1.00 16.97 274 ALA B C 1
ATOM 4253 O O . ALA B 1 296 ? -10.591 -21.742 43.872 1.00 18.42 274 ALA B O 1
ATOM 4255 N N . ASP B 1 297 ? -11.483 -23.754 44.249 1.00 16.68 275 ASP B N 1
ATOM 4256 C CA . ASP B 1 297 ? -10.406 -24.096 45.155 1.00 17.56 275 ASP B CA 1
ATOM 4257 C C . ASP B 1 297 ? -8.985 -24.074 44.554 1.00 15.87 275 ASP B C 1
ATOM 4258 O O . ASP B 1 297 ? -8.048 -23.726 45.238 1.00 17.23 275 ASP B O 1
ATOM 4263 N N . THR B 1 298 ? -8.825 -24.455 43.285 1.00 16.40 276 THR B N 1
ATOM 4264 C CA . THR B 1 298 ? -7.497 -24.407 42.669 1.00 15.28 276 THR B CA 1
ATOM 4265 C C . THR B 1 298 ? -7.050 -22.921 42.642 1.00 14.84 276 THR B C 1
ATOM 4266 O O . THR B 1 298 ? -5.864 -22.611 42.794 1.00 17.59 276 THR B O 1
ATOM 4270 N N . LEU B 1 299 ? -8.000 -22.022 42.411 1.00 15.17 277 LEU B N 1
ATOM 4271 C CA . LEU B 1 299 ? -7.657 -20.575 42.417 1.00 15.35 277 LEU B CA 1
ATOM 4272 C C . LEU B 1 299 ? -7.312 -20.043 43.814 1.00 16.76 277 LEU B C 1
ATOM 4273 O O . LEU B 1 299 ? -6.393 -19.212 43.983 1.00 16.22 277 LEU B O 1
ATOM 4278 N N . ARG B 1 300 ? -7.927 -20.622 44.837 1.00 16.45 278 ARG B N 1
ATOM 4279 C CA . ARG B 1 300 ? -7.546 -20.278 46.198 1.00 14.26 278 ARG B CA 1
ATOM 4280 C C . ARG B 1 300 ? -6.128 -20.780 46.499 1.00 16.77 278 ARG B C 1
ATOM 4281 O O . ARG B 1 300 ? -5.334 -20.091 47.132 1.00 17.27 278 ARG B O 1
ATOM 4289 N N . GLU B 1 301 ? -5.818 -22.000 46.068 1.00 16.82 279 GLU B N 1
ATOM 4290 C CA . GLU B 1 301 ? -4.502 -22.556 46.299 1.00 18.22 279 GLU B CA 1
ATOM 4291 C C . GLU B 1 301 ? -3.445 -21.775 45.516 1.00 17.69 279 GLU B C 1
ATOM 4292 O O . GLU B 1 301 ? -2.313 -21.643 45.938 1.00 18.51 279 GLU B O 1
ATOM 4298 N N . THR B 1 302 ? -3.832 -21.245 44.359 1.00 18.17 280 THR B N 1
ATOM 4299 C CA . THR B 1 302 ? -2.909 -20.439 43.572 1.00 17.77 280 THR B CA 1
ATOM 4300 C C . THR B 1 302 ? -2.509 -19.200 44.349 1.00 16.88 280 THR B C 1
ATOM 4301 O O . THR B 1 302 ? -1.330 -18.800 44.335 1.00 16.85 280 THR B O 1
ATOM 4305 N N . ALA B 1 303 ? -3.459 -18.580 45.043 1.00 17.81 281 ALA B N 1
ATOM 4306 C CA . ALA B 1 303 ? -3.140 -17.409 45.851 1.00 18.88 281 ALA B CA 1
ATOM 4307 C C . ALA B 1 303 ? -2.168 -17.764 46.955 1.00 17.83 281 ALA B C 1
ATOM 4308 O O . ALA B 1 303 ? -1.218 -17.041 47.221 1.00 20.02 281 ALA B O 1
ATOM 4310 N N . ARG B 1 304 ? -2.362 -18.912 47.603 1.00 17.71 282 ARG B N 1
ATOM 4311 C CA . ARG B 1 304 ? -1.399 -19.298 48.624 1.00 21.27 282 ARG B CA 1
ATOM 4312 C C . ARG B 1 304 ? -0.024 -19.569 48.014 1.00 19.34 282 ARG B C 1
ATOM 4313 O O . ARG B 1 304 ? 1.003 -19.119 48.534 1.00 22.35 282 ARG B O 1
ATOM 4321 N N . PHE B 1 305 ? -0.014 -20.215 46.848 1.00 19.19 283 PHE B N 1
ATOM 4322 C CA . PHE B 1 305 ? 1.234 -20.463 46.112 1.00 23.07 283 PHE B CA 1
ATOM 4323 C C . PHE B 1 305 ? 2.012 -19.180 45.785 1.00 21.95 283 PHE B C 1
ATOM 4324 O O . PHE B 1 305 ? 3.230 -19.125 45.939 1.00 24.25 283 PHE B O 1
ATOM 4332 N N . VAL B 1 306 ? 1.306 -18.151 45.332 1.00 21.54 284 VAL B N 1
ATOM 4333 C CA . VAL B 1 306 ? 1.960 -16.934 44.871 1.00 21.11 284 VAL B CA 1
ATOM 4334 C C . VAL B 1 306 ? 2.772 -16.300 46.007 1.00 24.26 284 VAL B C 1
ATOM 4335 O O . VAL B 1 306 ? 3.754 -15.605 45.738 1.00 25.56 284 VAL B O 1
ATOM 4339 N N . VAL B 1 307 ? 2.363 -16.536 47.257 1.00 21.04 285 VAL B N 1
ATOM 4340 C CA . VAL B 1 307 ? 3.057 -15.969 48.419 1.00 24.78 285 VAL B CA 1
ATOM 4341 C C . VAL B 1 307 ? 4.102 -16.951 48.981 1.00 26.30 285 VAL B C 1
ATOM 4342 O O . VAL B 1 307 ? 5.187 -16.518 49.346 1.00 31.16 285 VAL B O 1
ATOM 4346 N N . ARG B 1 308 ? 3.793 -18.255 48.999 1.00 25.97 286 ARG B N 1
ATOM 4347 C CA . ARG B 1 308 ? 4.714 -19.309 49.507 1.00 34.78 286 ARG B CA 1
ATOM 4348 C C . ARG B 1 308 ? 5.977 -19.503 48.650 1.00 37.48 286 ARG B C 1
ATOM 4349 O O . ARG B 1 308 ? 6.968 -20.065 49.123 1.00 37.65 286 ARG B O 1
ATOM 4357 N N . ARG B 1 309 ? 5.844 -19.294 47.343 1.00 34.36 287 ARG B N 1
ATOM 4358 C CA . ARG B 1 309 ? 6.776 -19.874 46.363 1.00 30.81 287 ARG B CA 1
ATOM 4359 C C . ARG B 1 309 ? 8.236 -19.456 46.599 1.00 33.03 287 ARG B C 1
ATOM 4360 O O . ARG B 1 309 ? 8.510 -18.355 47.077 1.00 29.91 287 ARG B O 1
ATOM 4368 N N . THR B 1 310 ? 9.172 -20.325 46.209 1.00 32.07 288 THR B N 1
ATOM 4369 C CA . THR B 1 310 ? 10.613 -20.039 46.338 1.00 31.89 288 THR B CA 1
ATOM 4370 C C . THR B 1 310 ? 11.240 -19.414 45.074 1.00 28.55 288 THR B C 1
ATOM 4371 O O . THR B 1 310 ? 12.426 -19.069 45.055 1.00 28.97 288 THR B O 1
ATOM 4375 N N . HIS B 1 311 ? 10.450 -19.285 44.011 1.00 27.36 289 HIS B N 1
ATOM 4376 C CA . HIS B 1 311 ? 10.947 -18.730 42.747 1.00 30.56 289 HIS B CA 1
ATOM 4377 C C . HIS B 1 311 ? 9.787 -18.133 41.968 1.00 31.60 289 HIS B C 1
ATOM 4378 O O . HIS B 1 311 ? 8.622 -18.267 42.414 1.00 24.29 289 HIS B O 1
#

B-factor: mean 22.14, std 10.23, range [8.92, 85.84]

InterPro domains:
  IPR000092 Polyprenyl synthetase-like [PF00348] (31-260)
  IPR000092 Polyprenyl synthetase-like [cd00685] (24-287)
  IPR008949 Isoprenoid synthase domain superfamily [G3DSA:1.10.600.10] (1-289)
  IPR008949 Isoprenoid synthase domain superfamily [SSF48576] (18-278)
  IPR033749 Polyprenyl synthetase, conserved site [PS00444] (208-220)
  IPR033749 Polyprenyl synthetase, conserved site [PS00723] (77-93)
  IPR053378 Prenyl diphosphate synthase [NF045485] (11-289)

Solvent-accessible surface area: 22342 Å² total; per-residue (Å²): 136,72,30,55,156,120,60,187,24,95,79,102,5,53,112,57,25,91,63,5,33,66,42,0,50,40,16,0,84,146,25,15,83,74,21,65,110,40,71,6,11,92,0,0,43,45,13,0,48,39,35,54,8,3,19,0,1,0,0,22,7,0,1,108,12,35,119,35,59,75,56,61,0,20,40,0,0,0,0,0,3,0,0,25,1,3,22,33,9,4,25,4,3,58,52,20,60,84,10,80,64,50,64,43,101,63,5,7,12,116,114,64,74,52,10,20,0,3,11,0,0,1,1,0,0,1,4,0,0,20,2,0,0,43,80,26,0,8,105,31,14,97,6,30,1,64,0,0,19,16,0,1,100,16,0,4,3,91,5,13,3,12,0,18,16,42,2,36,65,10,37,115,70,146,25,126,35,57,80,118,89,9,30,110,18,9,104,12,59,24,14,22,7,0,11,4,0,0,15,0,0,0,51,9,34,142,38,112,36,40,14,0,103,130,0,2,109,8,1,0,20,2,18,24,0,6,33,10,13,19,15,82,72,20,76,38,94,52,15,7,45,41,52,46,61,32,83,87,42,21,35,21,11,7,12,74,75,58,32,59,123,49,0,125,59,94,0,50,52,3,15,90,79,1,21,105,23,0,72,124,51,32,80,112,1,69,9,3,36,9,0,1,63,9,0,36,123,13,35,39,109,99,20,77,120,73,22,92,62,7,31,65,41,0,48,60,20,0,82,143,18,14,85,75,18,61,117,32,75,5,10,95,0,0,39,48,13,1,49,40,35,56,8,7,18,0,1,0,0,24,15,0,1,95,12,34,116,35,56,76,56,64,0,20,31,0,0,0,0,0,2,0,0,25,1,3,21,31,10,3,25,3,4,59,52,25,51,83,14,80,67,53,62,44,99,61,5,7,12,113,116,59,76,52,10,21,0,2,11,0,0,1,1,0,0,1,4,0,0,19,2,0,0,46,80,25,0,8,105,35,10,107,3,15,1,62,0,0,18,15,0,1,102,15,0,5,2,83,4,14,2,15,0,20,14,30,12,51,55,22,84,125,46,120,66,112,34,54,65,114,89,9,27,104,16,6,104,9,60,20,14,21,5,0,10,3,0,0,14,0,0,0,47,11,37,116,38,111,37,64,22,0,104,111,0,2,110,3,1,0,30,2,15,21,1,6,34,10,13,17,20,85,75,20,58,46,106,96,14,8,57,42,53,38,70,36,87,105,57,63,41,17,13,6,19,72,68,40,33,54,122,42,0,114,59,98,0,104,69,18,15,92,72,0,22,92,6,0,74,113,48,34,78,103,0,75,12,2,39,36,0,1,94,29,0,33,140,19,76,79

Secondary structure (DSSP, 8-state):
----GGG---HHHHHHHHHHHHHHHHHHHHHHTTS--SHHHHHHHHHHS-S--HHHHHHHHHHHHTT--HHHHHHHHHHHHHHHHHHHHHHTSTTTT--SEETTEE-HHHHS-HHHHHHHHHHHHHHHHHHHHSGGG-S-HHHHHHHHHHHHHHHSTTTHHHHHHHHHHHHHHT----HHHHHHHHIIIIIHHHHHHHHHHHHHTT---HHHHHHHHHHHHHHHHHHHHHHHH--HHHHSS--SHHHHTT---HHHHH-HHHHHHHHHHHHHHHHHHTGGGGGGGHHHHHHHHHHHH---/-HHHHHHHHHHHHHHHHHHHHHHTS---HHHHHHHHHHS-S--HHHHHHHHHHHHTT--HHHHHHHHHHHHHHHHHHHHHHTSTTTT--SEETTEE-HHHHS-HHHHHHHHHHHHHHHHHHHHSGGG-S-HHHHHHHHHHHHHHHSTTTHHHHHHHHHHHTT-SSPPPHHHHHHHHIIIIIHHHHHHHHHHHHHTT---HHHHHHHHHHHHHHHHHHHHHHHH--HHHHSS--SHHHHTT---HHHHH-HHHHHHHHHHHHHHHHHHTGGGGGGGHHHHHHHHHHHH---

Foldseek 3Di:
DQCVVVVPFDPVLVVLQVVQLVLLLVVLCVVLVPPDPDLLSVLLNVLLHDDSLLLLSLQQLLLVLLVHDSQQSSLLSNLLSLLVSLLVLVCCAPVHLVFQWANQHGRSCNVPRRVSSNVSSVVSNVSSLVSLQPCSNAVDNVLSVVLNVLVPCCRDCNAQVVLRVLQVVCLVVLDDDDPVSVLVSLCRNFLSSLLSSNQNSCSRNVHDSVLSNQLSSLLSLLLQLQVLVCLPPADCVNRTTHHPRCVVSSHDGLCNHQNDVRSLVSSVVSLVSNVVSCVVSPPSCVSVSSSSVCSNPGRD/DVLVVLQVVQLVLLLVVLVVVLVPDDPDLLSVLLNVLLPDDSLLLLSLQQLLLVLLVHDSQLSSLLSNLLSLLVSLVVLVCCDPVHLVFQWDNQHGRSCNVPRRVSSNVSSVVSNVSSLVSLCPCSNAVDNVLSVVLNVLVCCCRDCNAQVVLSVLQVCQLPDPDADDPVSVLSSLCRNQLSSQLSSNQSNCSRNVHDRVLSNQLSSLLSLLLQLLVVVCLPPADCNQRTTHHPSCVVSVHDGLCNHQNPVRSLVSSVVSLVRSVVSCPVSPCSCVSVSVSSVCSNPDRD